Protein 9D6Z (pdb70)

InterPro domains:
  IPR011032 GroES-like superfamily [SSF50129] (1-162)
  IPR011032 GroES-like superfamily [SSF50129] (284-329)
  IPR013149 Alcohol dehydrogenase-like, C-terminal [PF00107] (153-284)
  IPR014190 Leukotriene B4 12-hydroxydehydrogenase/15-oxo-prostaglandin 13-reductase [TIGR02825] (2-328)
  IPR014190 Leukotriene B4 12-hydroxydehydrogenase/15-oxo-prostaglandin 13-reductase [cd08294] (2-329)
  IPR020843 Enoylreductase domain [SM00829] (17-327)
  IPR036291 NAD(P)-binding domain superfamily [SSF51735] (119-275)
  IPR041694 Oxidoreductase, N-terminal domain [PF16884] (5-105)
  IPR045010 Medium-chain dehydrogenase/reductase [PTHR43205] (2-327)

B-factor: mean 23.94, std 10.06, range [10.78, 85.12]

Organism: Homo sapiens (NCBI:txid9606)

Solvent-accessible surface area: 27595 Å² total; per-residue (Å²): 61,108,5,101,20,27,6,0,96,124,61,19,124,10,88,6,70,115,71,15,10,69,72,96,83,57,130,34,87,118,11,138,139,25,22,0,14,1,64,1,38,31,1,5,0,17,45,109,0,8,21,6,0,112,154,32,146,90,39,39,48,0,43,6,25,1,0,0,76,1,53,84,35,104,30,156,72,12,76,152,45,22,36,1,15,5,82,46,3,0,9,15,47,13,50,20,67,18,175,130,30,50,104,42,13,135,85,30,30,147,107,19,54,44,2,2,3,3,1,6,4,3,24,19,0,0,19,0,21,4,0,0,35,98,11,2,13,8,174,35,64,20,12,0,0,0,0,34,0,6,33,18,29,0,4,0,0,0,5,0,0,70,64,84,50,3,72,0,0,0,3,4,19,39,104,114,24,42,63,12,0,123,139,15,37,8,71,44,23,15,12,109,126,98,42,178,32,37,111,106,29,0,104,171,9,1,90,102,8,0,24,0,0,0,8,10,20,7,17,96,24,8,27,39,0,12,44,16,7,61,109,92,2,54,5,0,22,22,7,2,65,71,4,21,13,79,118,39,125,25,43,51,19,32,57,33,62,58,8,10,85,52,4,0,57,19,14,0,2,49,9,117,62,24,124,37,131,44,33,64,121,0,11,92,27,0,4,124,32,15,94,90,49,100,2,64,67,77,41,92,69,37,104,10,10,112,53,1,8,60,0,0,33,13,30,24,114,38,108,21,27,12,19,2,0,0,78,66,78,106,7,94,19,28,5,0,82,100,69,13,124,12,98,3,71,98,75,15,11,68,67,89,76,56,129,29,80,115,14,136,136,25,34,0,12,1,64,3,42,27,1,5,0,17,44,92,0,6,8,10,0,114,150,34,150,95,41,42,52,0,42,6,35,1,0,0,79,1,51,82,35,105,30,154,59,11,74,150,42,26,42,0,12,6,74,45,4,0,9,16,42,11,49,14,67,16,174,116,29,63,113,29,12,141,87,38,33,145,107,10,53,51,2,3,2,2,2,4,3,4,41,19,0,4,18,0,23,4,0,0,31,101,10,2,16,7,173,36,66,20,15,0,0,0,1,37,0,5,31,10,30,0,2,0,0,0,7,0,0,74,57,79,50,3,72,0,0,0,2,3,14,26,102,89,26,24,45,15,0,105,160,20,37,11,69,48,13,14,12,107,121,97,42,184,32,38,114,106,18,0,109,144,5,6,87,124,8,0,25,0,0,0,8,11,20,8,13,77,25,8,27,39,0,9,42,18,6,66,90,89,1,51,6,0,26,25,7,3,56,45,25,28,14,89,95,52,120,85,12,48,15,42,33,20,23,60,5,18,127,40,3,0,56,16,14,0,2,31,6,142,65,24,124,39,122,35,52,67,123,0,13,83,20,0,3,95,19,16,99,90,47,101,2,91,72,94,38,88,66,35,115,12,11,113,53,2,6,54,0,0,19,16,31,24,105,24,109,18,32,7,22,3,0,0,78,69

Structure (mmCIF, N/CA/C/O backbone):
data_9D6Z
#
_entry.id   9D6Z
#
_cell.length_a   91.473
_cell.length_b   98.209
_cell.length_c   174.444
_cell.angle_alpha   90.00
_cell.angle_beta   90.00
_cell.angle_gamma   90.00
#
_symmetry.space_group_name_H-M   'C 2 2 21'
#
loop_
_entity.id
_entity.type
_entity.pdbx_description
1 polymer 'Prostaglandin reductase 1'
2 non-polymer 'CHLORIDE ION'
3 non-polymer 'DIMETHYL SULFOXIDE'
4 non-polymer METHOTREXATE
5 non-polymer DI(HYDROXYETHYL)ETHER
6 water water
#
loop_
_atom_site.group_PDB
_atom_site.id
_atom_site.type_symbol
_atom_site.label_atom_id
_atom_site.label_alt_id
_atom_site.label_comp_id
_atom_site.label_asym_id
_atom_site.label_entity_id
_atom_site.label_seq_id
_atom_site.pdbx_PDB_ins_code
_atom_site.Cartn_x
_atom_site.Cartn_y
_atom_site.Cartn_z
_atom_site.occupancy
_atom_site.B_iso_or_equiv
_atom_site.auth_seq_id
_atom_site.auth_comp_id
_atom_site.auth_asym_id
_atom_site.auth_atom_id
_atom_site.pdbx_PDB_model_num
ATOM 1 N N . SER A 1 21 ? 2.070 -9.252 -17.456 1.00 46.21 2 SER A N 1
ATOM 2 C CA . SER A 1 21 ? 2.352 -7.822 -17.611 1.00 43.32 2 SER A CA 1
ATOM 3 C C . SER A 1 21 ? 3.020 -7.499 -18.954 1.00 40.90 2 SER A C 1
ATOM 4 O O . SER A 1 21 ? 4.148 -7.909 -19.204 1.00 39.50 2 SER A O 1
ATOM 7 N N . MET A 1 22 ? 2.346 -6.724 -19.796 1.00 40.89 3 MET A N 1
ATOM 8 C CA . MET A 1 22 ? 2.943 -6.329 -21.066 1.00 41.80 3 MET A CA 1
ATOM 9 C C . MET A 1 22 ? 4.193 -5.480 -20.842 1.00 40.37 3 MET A C 1
ATOM 10 O O . MET A 1 22 ? 4.395 -4.865 -19.785 1.00 34.94 3 MET A O 1
ATOM 15 N N . THR A 1 23 ? 5.047 -5.459 -21.861 1.00 29.76 4 THR A N 1
ATOM 16 C CA . THR A 1 23 ? 6.185 -4.560 -21.870 1.00 18.96 4 THR A CA 1
ATOM 17 C C . THR A 1 23 ? 6.471 -4.179 -23.313 1.00 19.59 4 THR A C 1
ATOM 18 O O . THR A 1 23 ? 6.093 -4.882 -24.249 1.00 20.90 4 THR A O 1
ATOM 22 N N . LYS A 1 24 ? 7.123 -3.032 -23.473 1.00 16.86 5 LYS A N 1
ATOM 23 C CA . LYS A 1 24 ? 7.631 -2.569 -24.748 1.00 14.51 5 LYS A CA 1
ATOM 24 C C . LYS A 1 24 ? 9.134 -2.460 -24.607 1.00 16.57 5 LYS A C 1
ATOM 25 O O . LYS A 1 24 ? 9.640 -2.049 -23.550 1.00 16.87 5 LYS A O 1
ATOM 31 N N . THR A 1 25 ? 9.837 -2.803 -25.684 1.00 16.36 6 THR A N 1
ATOM 32 C CA . THR A 1 25 ? 11.285 -2.896 -25.658 1.00 14.44 6 THR A CA 1
ATOM 33 C C . THR A 1 25 ? 11.813 -2.367 -26.977 1.00 14.17 6 THR A C 1
ATOM 34 O O . THR A 1 25 ? 11.292 -2.729 -28.036 1.00 16.59 6 THR A O 1
ATOM 38 N N . TRP A 1 26 ? 12.827 -1.518 -26.913 1.00 14.89 7 TRP A N 1
ATOM 39 C CA . TRP A 1 26 ? 13.550 -1.107 -28.101 1.00 13.52 7 TRP A CA 1
ATOM 40 C C . TRP A 1 26 ? 14.728 -2.046 -28.330 1.00 12.80 7 TRP A C 1
ATOM 41 O O . TRP A 1 26 ? 15.597 -2.196 -27.464 1.00 15.07 7 TRP A O 1
ATOM 52 N N . THR A 1 27 ? 14.783 -2.621 -29.519 1.00 16.96 8 THR A N 1
ATOM 53 C CA . THR A 1 27 ? 15.852 -3.518 -29.899 1.00 14.78 8 THR A CA 1
ATOM 54 C C . THR A 1 27 ? 16.688 -2.909 -31.016 1.00 17.45 8 THR A C 1
ATOM 55 O O . THR A 1 27 ? 16.243 -2.033 -31.760 1.00 16.38 8 THR A O 1
ATOM 59 N N . LEU A 1 28 ? 17.931 -3.374 -31.102 1.00 16.71 9 LEU A N 1
ATOM 60 C CA . LEU A 1 28 ? 18.822 -3.027 -32.206 1.00 17.91 9 LEU A CA 1
ATOM 61 C C . LEU A 1 28 ? 18.454 -3.866 -33.424 1.00 19.83 9 LEU A C 1
ATOM 62 O O . LEU A 1 28 ? 18.776 -5.051 -33.486 1.00 19.91 9 LEU A O 1
ATOM 67 N N . LYS A 1 29 ? 17.814 -3.259 -34.419 1.00 14.68 10 LYS A N 1
ATOM 68 C CA . LYS A 1 29 ? 17.481 -4.013 -35.622 1.00 19.96 10 LYS A CA 1
ATOM 69 C C . LYS A 1 29 ? 18.693 -4.212 -36.530 1.00 18.71 10 LYS A C 1
ATOM 70 O O . LYS A 1 29 ? 18.818 -5.257 -37.183 1.00 19.61 10 LYS A O 1
ATOM 76 N N . LYS A 1 30 ? 19.581 -3.220 -36.598 1.00 18.12 11 LYS A N 1
ATOM 77 C CA . LYS A 1 30 ? 20.725 -3.262 -37.491 1.00 19.70 11 LYS A CA 1
ATOM 78 C C . LYS A 1 30 ? 21.861 -2.488 -36.844 1.00 20.74 11 LYS A C 1
ATOM 79 O O . LYS A 1 30 ? 21.652 -1.398 -36.303 1.00 17.16 11 LYS A O 1
ATOM 85 N N . HIS A 1 31 ? 23.056 -3.062 -36.892 1.00 17.99 12 HIS A N 1
ATOM 86 C CA . HIS A 1 31 ? 24.197 -2.393 -36.293 1.00 18.91 12 HIS A CA 1
ATOM 87 C C . HIS A 1 31 ? 24.375 -1.036 -36.945 1.00 17.46 12 HIS A C 1
ATOM 88 O O . HIS A 1 31 ? 24.224 -0.889 -38.158 1.00 18.84 12 HIS A O 1
ATOM 95 N N . PHE A 1 32 ? 24.696 -0.043 -36.119 1.00 17.81 13 PHE A N 1
ATOM 96 C CA . PHE A 1 32 ? 24.857 1.316 -36.603 1.00 15.65 13 PHE A CA 1
ATOM 97 C C . PHE A 1 32 ? 26.007 1.425 -37.607 1.00 14.71 13 PHE A C 1
ATOM 98 O O . PHE A 1 32 ? 27.064 0.795 -37.466 1.00 16.51 13 PHE A O 1
ATOM 106 N N . VAL A 1 33 ? 25.780 2.248 -38.627 1.00 14.44 14 VAL A N 1
ATOM 107 C CA . VAL A 1 33 ? 26.770 2.621 -39.621 1.00 16.58 14 VAL A CA 1
ATOM 108 C C . VAL A 1 33 ? 26.748 4.142 -39.666 1.00 17.54 14 VAL A C 1
ATOM 109 O O . VAL A 1 33 ? 25.774 4.738 -40.134 1.00 15.43 14 VAL A O 1
ATOM 113 N N . GLY A 1 34 ? 27.778 4.774 -39.109 1.00 17.20 15 GLY A N 1
ATOM 114 C CA . GLY A 1 34 ? 27.685 6.205 -38.872 1.00 16.54 15 GLY A CA 1
ATOM 115 C C . GLY A 1 34 ? 26.735 6.491 -37.725 1.00 16.11 15 GLY A C 1
ATOM 116 O O . GLY A 1 34 ? 26.552 5.676 -36.811 1.00 14.95 15 GLY A O 1
ATOM 117 N N . TYR A 1 35 ? 26.115 7.665 -37.769 1.00 13.87 16 TYR A N 1
ATOM 118 C CA . TYR A 1 35 ? 25.099 7.993 -36.789 1.00 14.72 16 TYR A CA 1
ATOM 119 C C . TYR A 1 35 ? 23.942 7.003 -36.883 1.00 14.51 16 TYR A C 1
ATOM 120 O O . TYR A 1 35 ? 23.561 6.580 -37.995 1.00 14.74 16 TYR A O 1
ATOM 129 N N . PRO A 1 36 ? 23.354 6.608 -35.752 1.00 13.60 17 PRO A N 1
ATOM 130 C CA . PRO A 1 36 ? 22.114 5.831 -35.821 1.00 13.75 17 PRO A CA 1
ATOM 131 C C . PRO A 1 36 ? 21.049 6.586 -36.602 1.00 13.58 17 PRO A C 1
ATOM 132 O O . PRO A 1 36 ? 21.032 7.823 -36.637 1.00 12.78 17 PRO A O 1
ATOM 136 N N . THR A 1 37 ? 20.135 5.815 -37.192 1.00 12.90 18 THR A N 1
ATOM 137 C CA . THR A 1 37 ? 18.941 6.313 -37.865 1.00 12.39 18 THR A CA 1
ATOM 138 C C . THR A 1 37 ? 17.733 5.509 -37.379 1.00 11.81 18 THR A C 1
ATOM 139 O O . THR A 1 37 ? 17.867 4.449 -36.754 1.00 13.34 18 THR A O 1
ATOM 143 N N . ASN A 1 38 ? 16.542 6.017 -37.697 1.00 13.77 19 ASN A N 1
ATOM 144 C CA . ASN A 1 38 ? 15.307 5.397 -37.206 1.00 17.64 19 ASN A CA 1
ATOM 145 C C . ASN A 1 38 ? 15.244 3.907 -37.554 1.00 20.46 19 ASN A C 1
ATOM 146 O O . ASN A 1 38 ? 14.816 3.081 -36.735 1.00 18.78 19 ASN A O 1
ATOM 151 N N . SER A 1 39 ? 15.654 3.551 -38.769 1.00 16.40 20 SER A N 1
ATOM 152 C CA . SER A 1 39 ? 15.518 2.183 -39.247 1.00 14.97 20 SER A CA 1
ATOM 153 C C . SER A 1 39 ? 16.404 1.216 -38.474 1.00 15.88 20 SER A C 1
ATOM 154 O O . SER A 1 39 ? 16.177 0.005 -38.547 1.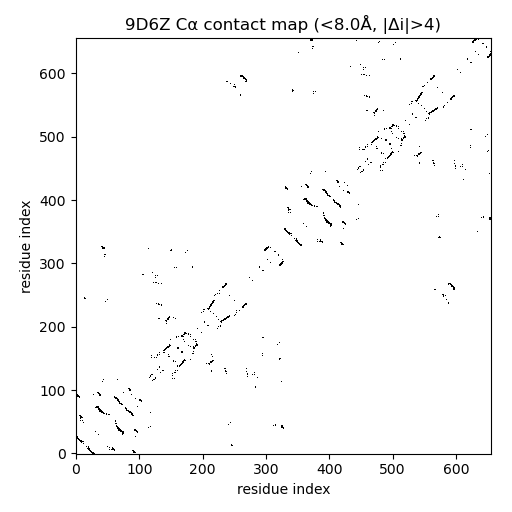00 20.32 20 SER A O 1
ATOM 157 N N . ASP A 1 40 ? 17.411 1.716 -37.753 1.00 16.28 21 ASP A N 1
ATOM 158 C CA . ASP A 1 40 ? 18.284 0.820 -37.006 1.00 15.07 21 ASP A CA 1
ATOM 159 C C . ASP A 1 40 ? 17.613 0.258 -35.757 1.00 18.02 21 ASP A C 1
ATOM 160 O O . ASP A 1 40 ? 18.175 -0.652 -35.143 1.00 17.19 21 ASP A O 1
ATOM 165 N N . PHE A 1 41 ? 16.440 0.777 -35.369 1.00 14.41 22 PHE A N 1
ATOM 166 C CA . PHE A 1 41 ? 15.769 0.406 -34.130 1.00 16.14 22 PHE A CA 1
ATOM 167 C C . PHE A 1 41 ? 14.442 -0.263 -34.444 1.00 18.81 22 PHE A C 1
ATOM 168 O O . PHE A 1 41 ? 13.791 0.078 -35.429 1.00 17.40 22 PHE A O 1
ATOM 176 N N . GLU A 1 42 ? 14.016 -1.175 -33.568 1.00 15.80 23 GLU A N 1
ATOM 177 C CA . GLU A 1 42 ? 12.723 -1.844 -33.722 1.00 18.40 23 GLU A CA 1
ATOM 178 C C . GLU A 1 42 ? 12.046 -2.028 -32.369 1.00 17.32 23 GLU A C 1
ATOM 179 O O . GLU A 1 42 ? 12.630 -2.607 -31.447 1.00 15.79 23 GLU A O 1
ATOM 185 N N . LEU A 1 43 ? 10.800 -1.566 -32.274 1.00 18.14 24 LEU A N 1
ATOM 186 C CA . LEU A 1 43 ? 10.009 -1.648 -31.053 1.00 21.00 24 LEU A CA 1
ATOM 187 C C . LEU A 1 43 ? 9.254 -2.969 -31.048 1.00 18.26 24 LEU A C 1
ATOM 188 O O . LEU A 1 43 ? 8.610 -3.331 -32.044 1.00 20.32 24 LEU A O 1
ATOM 193 N N . LYS A 1 44 ? 9.344 -3.691 -29.941 1.00 20.20 25 LYS A N 1
ATOM 194 C CA . LYS A 1 44 ? 8.671 -4.977 -29.803 1.00 19.73 25 LYS A CA 1
ATOM 195 C C . LYS A 1 44 ? 7.852 -4.976 -28.526 1.00 21.31 25 LYS A C 1
ATOM 196 O O . LYS A 1 44 ? 8.259 -4.394 -27.518 1.00 19.00 25 LYS A O 1
ATOM 202 N N . THR A 1 45 ? 6.681 -5.596 -28.586 1.00 20.88 26 THR A N 1
ATOM 203 C CA . THR A 1 45 ? 5.820 -5.754 -27.419 1.00 24.29 26 THR A CA 1
ATOM 204 C C . THR A 1 45 ? 5.843 -7.222 -27.022 1.00 28.45 26 THR A C 1
ATOM 205 O O . THR A 1 45 ? 5.833 -8.103 -27.882 1.00 27.60 26 THR A O 1
ATOM 209 N N . SER A 1 46 ? 5.867 -7.489 -25.724 1.00 22.41 27 SER A N 1
ATOM 210 C CA . SER A 1 46 ? 5.806 -8.865 -25.260 1.00 28.29 27 SER A CA 1
ATOM 211 C C . SER A 1 46 ? 5.132 -8.887 -23.897 1.00 25.33 27 SER A C 1
ATOM 212 O O . SER A 1 46 ? 4.966 -7.853 -23.248 1.00 26.05 27 SER A O 1
ATOM 215 N N . GLU A 1 47 ? 4.718 -10.076 -23.472 1.00 25.77 28 GLU A N 1
ATOM 216 C CA . GLU A 1 47 ? 4.142 -10.251 -22.147 1.00 26.49 28 GLU A CA 1
ATOM 217 C C . GLU A 1 47 ? 5.173 -10.914 -21.236 1.00 32.88 28 GLU A C 1
ATOM 218 O O . GLU A 1 47 ? 5.736 -11.957 -21.579 1.00 39.67 28 GLU A O 1
ATOM 224 N N . LEU A 1 48 ? 5.436 -10.290 -20.092 1.00 27.38 29 LEU A N 1
ATOM 225 C CA . LEU A 1 48 ? 6.362 -10.830 -19.109 1.00 25.84 29 LEU A CA 1
ATOM 226 C C . LEU A 1 48 ? 5.699 -11.955 -18.321 1.00 29.78 29 LEU A C 1
ATOM 227 O O . LEU A 1 48 ? 4.480 -11.954 -18.125 1.00 30.03 29 LEU A O 1
ATOM 232 N N . PRO A 1 49 ? 6.480 -12.919 -17.849 1.00 29.94 30 PRO A N 1
ATOM 233 C CA . PRO A 1 49 ? 5.913 -14.013 -17.065 1.00 36.25 30 PRO A CA 1
ATOM 234 C C . PRO A 1 49 ? 5.575 -13.564 -15.656 1.00 30.96 30 PRO A C 1
ATOM 235 O O . PRO A 1 49 ? 6.050 -12.516 -15.189 1.00 28.43 30 PRO A O 1
ATOM 239 N N . PRO A 1 50 ? 4.752 -14.325 -14.947 1.00 28.17 31 PRO A N 1
ATOM 240 C CA . PRO A 1 50 ? 4.515 -14.022 -13.534 1.00 28.96 31 PRO A CA 1
ATOM 241 C C . PRO A 1 50 ? 5.824 -14.040 -12.764 1.00 29.99 31 PRO A C 1
ATOM 242 O O . PRO A 1 50 ? 6.801 -14.675 -13.172 1.00 31.65 31 PRO A O 1
ATOM 246 N N . LEU A 1 51 ? 5.843 -13.292 -11.666 1.00 25.62 32 LEU A N 1
ATOM 247 C CA . LEU A 1 51 ? 6.993 -13.280 -10.775 1.00 24.29 32 LEU A CA 1
ATOM 248 C C . LEU A 1 51 ? 7.176 -14.620 -10.075 1.00 26.81 32 LEU A C 1
ATOM 249 O O . LEU A 1 51 ? 6.209 -15.277 -9.687 1.00 29.44 32 LEU A O 1
ATOM 254 N N . LYS A 1 52 ? 8.430 -15.005 -9.893 1.00 28.46 33 LYS A N 1
ATOM 255 C CA . LYS A 1 52 ? 8.793 -16.070 -8.977 1.00 28.62 33 LYS A CA 1
ATOM 256 C C . LYS A 1 52 ? 9.165 -15.478 -7.623 1.00 31.56 33 LYS A C 1
ATOM 257 O O . LYS A 1 52 ? 9.427 -14.280 -7.486 1.00 26.72 33 LYS A O 1
ATOM 263 N N . ASN A 1 53 ? 9.201 -16.337 -6.613 1.00 28.49 34 ASN A N 1
ATOM 264 C CA . ASN A 1 53 ? 9.521 -15.862 -5.274 1.00 25.55 34 ASN A CA 1
ATOM 265 C C . ASN A 1 53 ? 10.867 -15.151 -5.293 1.00 25.23 34 ASN A C 1
ATOM 266 O O . ASN A 1 53 ? 11.825 -15.616 -5.918 1.00 30.36 34 ASN A O 1
ATOM 271 N N . GLY A 1 54 ? 10.923 -13.993 -4.640 1.00 26.41 35 GLY A N 1
ATOM 272 C CA . GLY A 1 54 ? 12.123 -13.181 -4.594 1.00 30.69 35 GLY A CA 1
ATOM 273 C C . GLY A 1 54 ? 12.253 -12.154 -5.693 1.00 24.91 35 GLY A C 1
ATOM 274 O O . GLY A 1 54 ? 13.206 -11.354 -5.668 1.00 23.23 35 GLY A O 1
ATOM 275 N N . GLU A 1 55 ? 11.339 -12.133 -6.656 1.00 19.69 36 GLU A N 1
ATOM 276 C CA . GLU A 1 55 ? 11.441 -11.232 -7.794 1.00 18.64 36 GLU A CA 1
ATOM 277 C C . GLU A 1 55 ? 10.502 -10.044 -7.625 1.00 19.08 36 GLU A C 1
ATOM 278 O O . GLU A 1 55 ? 9.558 -10.074 -6.829 1.00 21.55 36 GLU A O 1
ATOM 284 N N . VAL A 1 56 ? 10.787 -8.981 -8.372 1.00 20.30 37 VAL A N 1
ATOM 285 C CA . VAL A 1 56 ? 9.944 -7.794 -8.410 1.00 19.64 37 VAL A CA 1
ATOM 286 C C . VAL A 1 56 ? 9.664 -7.448 -9.866 1.00 20.70 37 VAL A C 1
ATOM 287 O O . VAL A 1 56 ? 10.439 -7.778 -10.771 1.00 18.00 37 VAL A O 1
ATOM 291 N N . LEU A 1 57 ? 8.533 -6.791 -10.090 1.00 17.10 38 LEU A N 1
ATOM 292 C CA . LEU A 1 57 ? 8.209 -6.188 -11.382 1.00 16.09 38 LEU A CA 1
ATOM 293 C C . LEU A 1 57 ? 8.481 -4.694 -11.287 1.00 15.27 38 LEU A C 1
ATOM 294 O O . LEU A 1 57 ? 7.960 -4.025 -10.392 1.00 17.69 38 LEU A O 1
ATOM 299 N N . LEU A 1 58 ? 9.327 -4.193 -12.181 1.00 14.22 39 LEU A N 1
ATOM 300 C CA . LEU A 1 58 ? 9.802 -2.819 -12.201 1.00 15.40 39 LEU A CA 1
ATOM 301 C C . LEU A 1 58 ? 9.140 -2.062 -13.346 1.00 19.65 39 LEU A C 1
ATOM 302 O O . LEU A 1 58 ? 9.174 -2.518 -14.492 1.00 17.71 39 LEU A O 1
ATOM 307 N N . GLU A 1 59 ? 8.544 -0.910 -13.037 1.00 16.58 40 GLU A N 1
ATOM 308 C CA . GLU A 1 59 ? 8.011 -0.006 -14.044 1.00 16.36 40 GLU A CA 1
ATOM 309 C C . GLU A 1 59 ? 8.966 1.171 -14.231 1.00 15.04 40 GLU A C 1
ATOM 310 O O . GLU A 1 59 ? 9.231 1.920 -13.286 1.00 14.42 40 GLU A O 1
ATOM 316 N N . ALA A 1 60 ? 9.451 1.352 -15.456 1.00 13.31 41 ALA A N 1
ATOM 317 C CA . ALA A 1 60 ? 10.345 2.461 -15.741 1.00 14.56 41 ALA A CA 1
ATOM 318 C C . ALA A 1 60 ? 9.613 3.780 -15.550 1.00 13.85 41 ALA A C 1
ATOM 319 O O . ALA A 1 60 ? 8.487 3.954 -16.019 1.00 16.59 41 ALA A O 1
ATOM 321 N N . LEU A 1 61 ? 10.268 4.711 -14.860 1.00 13.35 42 LEU A N 1
ATOM 322 C CA . LEU A 1 61 ? 9.797 6.081 -14.716 1.00 13.99 42 LEU A CA 1
ATOM 323 C C . LEU A 1 61 ? 10.579 7.018 -15.623 1.00 14.05 42 LEU A C 1
ATOM 324 O O . LEU A 1 61 ? 9.987 7.817 -16.347 1.00 16.25 42 LEU A O 1
ATOM 329 N N . PHE A 1 62 ? 11.908 6.918 -15.589 1.00 14.84 43 PHE A N 1
ATOM 330 C CA . PHE A 1 62 ? 12.804 7.726 -16.406 1.00 12.67 43 PHE A CA 1
ATOM 331 C C . PHE A 1 62 ? 13.892 6.819 -16.974 1.00 15.28 43 PHE A C 1
ATOM 332 O O . PHE A 1 62 ? 14.450 5.996 -16.251 1.00 14.65 43 PHE A O 1
ATOM 340 N N . LEU A 1 63 ? 14.195 6.975 -18.257 1.00 14.52 44 LEU A N 1
ATOM 341 C CA . LEU A 1 63 ? 15.220 6.193 -18.940 1.00 11.98 44 LEU A CA 1
ATOM 342 C C . LEU A 1 63 ? 16.250 7.151 -19.521 1.00 16.69 44 LEU A C 1
ATOM 343 O O . LEU A 1 63 ? 15.887 8.169 -20.106 1.00 17.29 44 LEU A O 1
ATOM 348 N N . THR A 1 64 ? 17.527 6.849 -19.354 1.00 15.20 45 THR A N 1
ATOM 349 C CA . THR A 1 64 ? 18.555 7.735 -19.882 1.00 13.44 45 THR A CA 1
ATOM 350 C C . THR A 1 64 ? 19.018 7.260 -21.258 1.00 13.99 45 THR A C 1
ATOM 351 O O . THR A 1 64 ? 18.870 6.097 -21.628 1.00 14.28 45 THR A O 1
ATOM 355 N N . VAL A 1 65 ? 19.552 8.194 -22.039 1.00 13.06 46 VAL A N 1
ATOM 356 C CA . VAL A 1 65 ? 20.310 7.865 -23.241 1.00 13.38 46 VAL A CA 1
ATOM 357 C C . VAL A 1 65 ? 21.645 8.582 -23.140 1.00 13.91 46 VAL A C 1
ATOM 358 O O . VAL A 1 65 ? 21.701 9.733 -22.694 1.00 18.08 46 VAL A O 1
ATOM 362 N N . ASP A 1 66 ? 22.719 7.894 -23.505 1.00 16.11 47 ASP A N 1
ATOM 363 C CA . ASP A 1 66 ? 24.059 8.388 -23.217 1.00 14.54 47 ASP A CA 1
ATOM 364 C C . ASP A 1 66 ? 25.014 8.000 -24.332 1.00 15.30 47 ASP A C 1
ATOM 365 O O . ASP A 1 66 ? 24.802 6.983 -25.010 1.00 14.37 47 ASP A O 1
ATOM 370 N N . PRO A 1 67 ? 26.090 8.766 -24.530 1.00 16.18 48 PRO A N 1
ATOM 371 C CA . PRO A 1 67 ? 26.966 8.498 -25.690 1.00 18.42 48 PRO A CA 1
ATOM 372 C C . PRO A 1 67 ? 27.579 7.107 -25.703 1.00 19.59 48 PRO A C 1
ATOM 373 O O . PRO A 1 67 ? 27.778 6.544 -26.789 1.00 18.44 48 PRO A O 1
ATOM 377 N N . TYR A 1 68 ? 27.891 6.535 -24.536 1.00 17.07 49 TYR A N 1
ATOM 378 C CA . TYR A 1 68 ? 28.557 5.236 -24.514 1.00 19.91 49 TYR A CA 1
ATOM 379 C C . TYR A 1 68 ? 27.732 4.168 -25.214 1.00 18.24 49 TYR A C 1
ATOM 380 O O . TYR A 1 68 ? 28.305 3.194 -25.728 1.00 17.82 49 TYR A O 1
ATOM 389 N N . MET A 1 69 ? 26.409 4.358 -25.290 1.00 18.12 50 MET A N 1
ATOM 390 C CA . MET A 1 69 ? 25.544 3.367 -25.924 1.00 18.26 50 MET A CA 1
ATOM 391 C C . MET A 1 69 ? 25.845 3.223 -27.415 1.00 15.79 50 MET A C 1
ATOM 392 O O . MET A 1 69 ? 25.633 2.152 -27.982 1.00 16.65 50 MET A O 1
ATOM 397 N N . ARG A 1 70 ? 26.373 4.269 -28.053 1.00 15.15 51 ARG A N 1
ATOM 398 C CA . ARG A 1 70 ? 26.785 4.148 -29.449 1.00 14.74 51 ARG A CA 1
ATOM 399 C C . ARG A 1 70 ? 27.923 3.146 -29.601 1.00 13.82 51 ARG A C 1
ATOM 400 O O . ARG A 1 70 ? 27.980 2.424 -30.604 1.00 16.86 51 ARG A O 1
ATOM 408 N N . VAL A 1 71 ? 28.788 3.044 -28.601 1.00 14.74 52 VAL A N 1
ATOM 409 C CA . VAL A 1 71 ? 29.898 2.095 -28.638 1.00 16.06 52 VAL A CA 1
ATOM 410 C C . VAL A 1 71 ? 29.456 0.719 -28.157 1.00 16.80 52 VAL A C 1
ATOM 411 O O . VAL A 1 71 ? 29.818 -0.305 -28.748 1.00 19.03 52 VAL A O 1
ATOM 415 N N . ALA A 1 72 ? 28.749 0.681 -27.021 1.00 19.97 53 ALA A N 1
ATOM 416 C CA . ALA A 1 72 ? 28.362 -0.593 -26.418 1.00 24.40 53 ALA A CA 1
ATOM 417 C C . ALA A 1 72 ? 27.442 -1.393 -27.339 1.00 19.91 53 ALA A C 1
ATOM 418 O O . ALA A 1 72 ? 27.440 -2.628 -27.299 1.00 21.23 53 ALA A O 1
ATOM 420 N N . ALA A 1 73 ? 26.677 -0.704 -28.181 1.00 17.87 54 ALA A N 1
ATOM 421 C CA . ALA A 1 73 ? 25.781 -1.382 -29.103 1.00 20.74 54 ALA A CA 1
ATOM 422 C C . ALA A 1 73 ? 26.532 -2.320 -30.037 1.00 24.60 54 ALA A C 1
ATOM 423 O O . ALA A 1 73 ? 25.964 -3.311 -30.508 1.00 22.33 54 ALA A O 1
ATOM 425 N N . LYS A 1 74 ? 27.814 -2.047 -30.302 1.00 21.80 55 LYS A N 1
ATOM 426 C CA . LYS A 1 74 ? 28.554 -2.867 -31.248 1.00 21.21 55 LYS A CA 1
ATOM 427 C C . LYS A 1 74 ? 28.731 -4.293 -30.758 1.00 22.94 55 LYS A C 1
ATOM 428 O O . LYS A 1 74 ? 28.964 -5.188 -31.579 1.00 27.68 55 LYS A O 1
ATOM 434 N N . ARG A 1 75 ? 28.614 -4.530 -29.450 1.00 25.16 56 ARG A N 1
ATOM 435 C CA . ARG A 1 75 ? 28.749 -5.861 -28.865 1.00 29.95 56 ARG A CA 1
ATOM 436 C C . ARG A 1 75 ? 27.427 -6.624 -28.828 1.00 26.13 56 ARG A C 1
ATOM 437 O O . ARG A 1 75 ? 27.429 -7.813 -28.502 1.00 27.81 56 ARG A O 1
ATOM 445 N N . LEU A 1 76 ? 26.312 -5.975 -29.144 1.00 23.71 57 LEU A N 1
ATOM 446 C CA . LEU A 1 76 ? 25.020 -6.648 -29.176 1.00 22.24 57 LEU A CA 1
ATOM 447 C C . LEU A 1 76 ? 24.901 -7.518 -30.426 1.00 23.31 57 LEU A C 1
ATOM 448 O O . LEU A 1 76 ? 25.545 -7.276 -31.453 1.00 23.19 57 LEU A O 1
ATOM 453 N N . LYS A 1 77 ? 24.050 -8.537 -30.329 1.00 24.64 58 LYS A N 1
ATOM 454 C CA . LYS A 1 77 ? 23.498 -9.173 -31.519 1.00 23.48 58 LYS A CA 1
ATOM 455 C C . LYS A 1 77 ? 22.269 -8.405 -32.000 1.00 24.24 58 LYS A C 1
ATOM 456 O O . LYS A 1 77 ? 21.486 -7.883 -31.206 1.00 22.19 58 LYS A O 1
ATOM 462 N N . GLU A 1 78 ? 22.085 -8.356 -33.312 1.00 24.75 59 GLU A N 1
ATOM 463 C CA . GLU A 1 78 ? 20.864 -7.762 -33.848 1.00 23.88 59 GLU A CA 1
ATOM 464 C C . GLU A 1 78 ? 19.639 -8.498 -33.296 1.00 23.89 59 GLU A C 1
ATOM 465 O O . GLU A 1 78 ? 19.612 -9.728 -33.216 1.00 27.06 59 GLU A O 1
ATOM 471 N N . GLY A 1 79 ? 18.636 -7.729 -32.865 1.00 22.30 60 GLY A N 1
ATOM 472 C CA . GLY A 1 79 ? 17.500 -8.243 -32.122 1.00 23.67 60 GLY A CA 1
ATOM 473 C C . GLY A 1 79 ? 17.591 -8.048 -30.619 1.00 23.63 60 GLY A C 1
ATOM 474 O O . GLY A 1 79 ? 16.567 -8.164 -29.923 1.00 22.48 60 GLY A O 1
ATOM 475 N N . ASP A 1 80 ? 18.785 -7.769 -30.097 1.00 20.22 61 ASP A N 1
ATOM 476 C CA . ASP A 1 80 ? 18.977 -7.599 -28.663 1.00 18.25 61 ASP A CA 1
ATOM 477 C C . ASP A 1 80 ? 18.446 -6.246 -28.207 1.00 15.91 61 ASP A C 1
ATOM 478 O O . ASP A 1 80 ? 18.406 -5.279 -28.959 1.00 17.48 61 ASP A O 1
ATOM 483 N N . THR A 1 81 ? 18.085 -6.180 -26.941 1.00 15.98 62 THR A N 1
ATOM 484 C CA . THR A 1 81 ? 17.633 -4.943 -2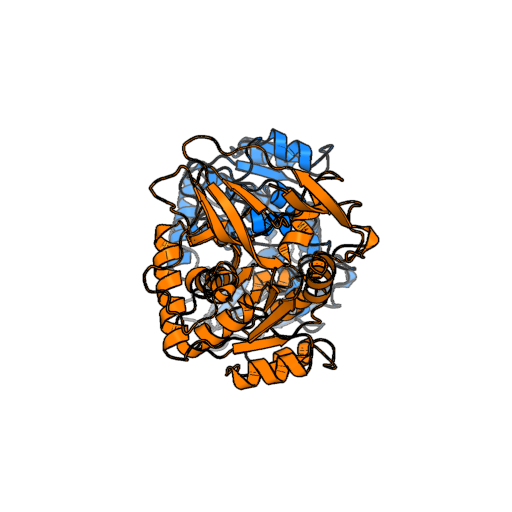6.323 1.00 15.79 62 THR A CA 1
ATOM 485 C C . THR A 1 81 ? 18.771 -3.934 -26.183 1.00 15.24 62 THR A C 1
ATOM 486 O O . THR A 1 81 ? 19.878 -4.278 -25.773 1.00 19.65 62 THR A O 1
ATOM 490 N N . MET A 1 82 ? 18.493 -2.675 -26.512 1.00 14.25 63 MET A N 1
ATOM 491 C CA . MET A 1 82 ? 19.476 -1.620 -26.276 1.00 17.97 63 MET A CA 1
ATOM 492 C C . MET A 1 82 ? 19.764 -1.508 -24.774 1.00 16.39 63 MET A C 1
ATOM 493 O O . MET A 1 82 ? 18.861 -1.595 -23.941 1.00 16.70 63 MET A O 1
ATOM 498 N N . MET A 1 83 ? 21.037 -1.347 -24.423 1.00 15.93 64 MET A N 1
ATOM 499 C CA . MET A 1 83 ? 21.430 -1.294 -23.014 1.00 14.59 64 MET A CA 1
ATOM 500 C C . MET A 1 83 ? 21.184 0.093 -22.426 1.00 17.37 64 MET A C 1
ATOM 501 O O . MET A 1 83 ? 21.218 1.099 -23.137 1.00 15.54 64 MET A O 1
ATOM 506 N N . GLY A 1 84 ? 20.963 0.149 -21.116 1.00 18.59 65 GLY A N 1
ATOM 507 C CA . GLY A 1 84 ? 20.811 1.433 -20.456 1.00 15.30 65 GLY A CA 1
ATOM 508 C C . GLY A 1 84 ? 20.204 1.337 -19.068 1.00 19.14 65 GLY A C 1
ATOM 509 O O . GLY A 1 84 ? 19.575 0.345 -18.681 1.00 16.28 65 GLY A O 1
ATOM 510 N N . GLN A 1 85 ? 20.370 2.426 -18.319 1.00 15.86 66 GLN A N 1
ATOM 511 C CA . GLN A 1 85 ? 19.885 2.571 -16.955 1.00 14.64 66 GLN A CA 1
ATOM 512 C C . GLN A 1 85 ? 18.571 3.351 -16.909 1.00 13.13 66 GLN A C 1
ATOM 513 O O . GLN A 1 85 ? 18.259 4.157 -17.792 1.00 15.06 66 GLN A O 1
ATOM 519 N N . GLN A 1 86 ? 17.796 3.081 -15.868 1.00 15.00 67 GLN A N 1
ATOM 520 C CA . GLN A 1 86 ? 16.549 3.781 -15.658 1.00 13.55 67 GLN A CA 1
ATOM 521 C C . GLN A 1 86 ? 16.306 3.920 -14.171 1.00 14.54 67 GLN A C 1
ATOM 522 O O . GLN A 1 86 ? 16.853 3.177 -13.355 1.00 14.58 67 GLN A O 1
ATOM 528 N N . VAL A 1 87 ? 15.485 4.901 -13.834 1.00 14.27 68 VAL A N 1
ATOM 529 C CA . VAL A 1 87 ? 14.844 4.961 -12.527 1.00 12.36 68 VAL A CA 1
ATOM 530 C C . VAL A 1 87 ? 13.531 4.209 -12.670 1.00 12.54 68 VAL A C 1
ATOM 531 O O . VAL A 1 87 ? 12.736 4.525 -13.555 1.00 17.18 68 VAL A O 1
ATOM 535 N N . ALA A 1 88 ? 13.313 3.204 -11.828 1.00 14.44 69 ALA A N 1
ATOM 536 C CA . ALA A 1 88 ? 12.121 2.370 -11.919 1.00 15.07 69 ALA A CA 1
ATOM 537 C C . ALA A 1 88 ? 11.483 2.245 -10.549 1.00 14.84 69 ALA A C 1
ATOM 538 O O . ALA A 1 88 ? 12.136 2.451 -9.520 1.00 16.46 69 ALA A O 1
ATOM 540 N N . LYS A 1 89 ? 10.188 1.925 -10.555 1.00 13.74 70 LYS A N 1
ATOM 541 C CA . LYS A 1 89 ? 9.409 1.672 -9.346 1.00 16.89 70 LYS A CA 1
ATOM 542 C C . LYS A 1 89 ? 8.941 0.219 -9.287 1.00 14.81 70 LYS A C 1
ATOM 543 O O . LYS A 1 89 ? 8.496 -0.348 -10.287 1.00 16.54 70 LYS A O 1
ATOM 549 N N . VAL A 1 90 ? 9.056 -0.389 -8.108 1.00 14.78 71 VAL A N 1
ATOM 550 C CA . VAL A 1 90 ? 8.486 -1.712 -7.887 1.00 14.59 71 VAL A CA 1
ATOM 551 C C . VAL A 1 90 ? 6.965 -1.590 -7.883 1.00 18.76 71 VAL A C 1
ATOM 552 O O . VAL A 1 90 ? 6.387 -0.914 -7.031 1.00 18.08 71 VAL A O 1
ATOM 556 N N . VAL A 1 91 ? 6.303 -2.229 -8.847 1.00 18.06 72 VAL A N 1
ATOM 557 C CA . VAL A 1 91 ? 4.839 -2.220 -8.904 1.00 19.22 72 VAL A CA 1
ATOM 558 C C . VAL A 1 91 ? 4.222 -3.555 -8.519 1.00 20.64 72 VAL A C 1
ATOM 559 O O . VAL A 1 91 ? 3.003 -3.615 -8.307 1.00 20.83 72 VAL A O 1
ATOM 563 N N . GLU A 1 92 ? 5.009 -4.617 -8.419 1.00 18.89 73 GLU A N 1
ATOM 564 C CA . GLU A 1 92 ? 4.557 -5.879 -7.856 1.00 18.40 73 GLU A CA 1
ATOM 565 C C . GLU A 1 92 ? 5.775 -6.549 -7.235 1.00 18.20 73 GLU A C 1
ATOM 566 O O . GLU A 1 92 ? 6.877 -6.441 -7.776 1.00 17.94 73 GLU A O 1
ATOM 572 N N . SER A 1 93 ? 5.594 -7.219 -6.094 1.00 20.09 74 SER A N 1
ATOM 573 C CA . SER A 1 93 ? 6.758 -7.702 -5.362 1.00 22.87 74 SER A CA 1
ATOM 574 C C . SER A 1 93 ? 6.508 -9.025 -4.663 1.00 26.29 74 SER A C 1
ATOM 575 O O . SER A 1 93 ? 5.517 -9.187 -3.946 1.00 22.58 74 SER A O 1
ATOM 578 N N . LYS A 1 94 ? 7.469 -9.930 -4.813 1.00 20.52 75 LYS A N 1
ATOM 579 C CA . LYS A 1 94 ? 7.589 -11.119 -3.983 1.00 23.16 75 LYS A CA 1
ATOM 580 C C . LYS A 1 94 ? 8.942 -11.123 -3.271 1.00 28.68 75 LYS A C 1
ATOM 581 O O . LYS A 1 94 ? 9.485 -12.179 -2.940 1.00 23.17 75 LYS A O 1
ATOM 587 N N . ASN A 1 95 ? 9.496 -9.937 -3.043 1.00 23.43 76 ASN A N 1
ATOM 588 C CA . ASN A 1 95 ? 10.826 -9.762 -2.472 1.00 22.47 76 ASN A CA 1
ATOM 589 C C . ASN A 1 95 ? 10.686 -8.986 -1.175 1.00 20.25 76 ASN A C 1
ATOM 590 O O . ASN A 1 95 ? 10.101 -7.896 -1.173 1.00 21.56 76 ASN A O 1
ATOM 595 N N . VAL A 1 96 ? 11.235 -9.549 -0.089 1.00 25.10 77 VAL A N 1
ATOM 596 C CA . VAL A 1 96 ? 11.059 -8.995 1.253 1.00 27.66 77 VAL A CA 1
ATOM 597 C C . VAL A 1 96 ? 11.698 -7.619 1.353 1.00 22.25 77 VAL A C 1
ATOM 598 O O . VAL A 1 96 ? 11.146 -6.696 1.973 1.00 25.64 77 VAL A O 1
ATOM 602 N N . ALA A 1 97 ? 12.875 -7.467 0.765 1.00 21.98 78 ALA A N 1
ATOM 603 C CA . ALA A 1 97 ? 13.635 -6.233 0.843 1.00 26.51 78 ALA A CA 1
ATOM 604 C C . ALA A 1 97 ? 13.130 -5.148 -0.094 1.00 20.84 78 ALA A C 1
ATOM 605 O O . ALA A 1 97 ? 13.523 -3.987 0.078 1.00 24.34 78 ALA A O 1
ATOM 607 N N . LEU A 1 98 ? 12.290 -5.489 -1.068 1.00 22.49 79 LEU A N 1
ATOM 608 C CA . LEU A 1 98 ? 11.886 -4.568 -2.132 1.00 24.02 79 LEU A CA 1
ATOM 609 C C . LEU A 1 98 ? 10.364 -4.522 -2.239 1.00 19.69 79 LEU A C 1
ATOM 610 O O . LEU A 1 98 ? 9.776 -5.034 -3.201 1.00 23.62 79 LEU A O 1
ATOM 615 N N . PRO A 1 99 ? 9.697 -3.862 -1.303 1.00 21.34 80 PRO A N 1
ATOM 616 C CA . PRO A 1 99 ? 8.234 -3.785 -1.356 1.00 17.80 80 PRO A CA 1
ATOM 617 C C . PRO A 1 99 ? 7.737 -2.870 -2.470 1.00 18.42 80 PRO A C 1
ATOM 618 O O . PRO A 1 99 ? 8.473 -2.055 -3.027 1.00 15.86 80 PRO A O 1
ATOM 622 N N . LYS A 1 100 ? 6.448 -3.017 -2.786 1.00 19.51 81 LYS A N 1
ATOM 623 C CA . LYS A 1 100 ? 5.804 -2.104 -3.721 1.00 17.04 81 LYS A CA 1
ATOM 624 C C . LYS A 1 100 ? 6.052 -0.656 -3.321 1.00 18.77 81 LYS A C 1
ATOM 625 O O . LYS A 1 100 ? 6.003 -0.301 -2.136 1.00 19.64 81 LYS A O 1
ATOM 631 N N . GLY A 1 101 ? 6.299 0.180 -4.329 1.00 20.98 82 GLY A N 1
ATOM 632 C CA . GLY A 1 101 ? 6.614 1.578 -4.133 1.00 21.42 82 GLY A CA 1
ATOM 633 C C . GLY A 1 101 ? 8.092 1.905 -4.084 1.00 16.11 82 GLY A C 1
ATOM 634 O O . GLY A 1 101 ? 8.448 3.095 -4.148 1.00 17.56 82 GLY A O 1
ATOM 635 N N . THR A 1 102 ? 8.959 0.899 -3.988 1.00 18.51 83 THR A N 1
ATOM 636 C CA . THR A 1 102 ? 10.394 1.145 -3.898 1.00 17.30 83 THR A CA 1
ATOM 637 C C . THR A 1 102 ? 10.919 1.704 -5.219 1.00 16.98 83 THR A C 1
ATOM 638 O O . THR A 1 102 ? 10.602 1.189 -6.294 1.00 17.79 83 THR A O 1
ATOM 642 N N . ILE A 1 103 ? 11.709 2.765 -5.132 1.00 17.13 84 ILE A N 1
ATOM 643 C CA . ILE A 1 103 ? 12.347 3.391 -6.287 1.00 16.19 84 ILE A CA 1
ATOM 644 C C . ILE A 1 103 ? 13.772 2.867 -6.365 1.00 15.90 84 ILE A C 1
ATOM 645 O O . ILE A 1 103 ? 14.491 2.899 -5.367 1.00 17.32 84 ILE A O 1
ATOM 650 N N . VAL A 1 104 ? 14.178 2.376 -7.538 1.00 15.69 85 VAL A N 1
ATOM 651 C CA . VAL A 1 104 ? 15.514 1.833 -7.737 1.00 17.23 85 VAL A CA 1
ATOM 652 C C . VAL A 1 104 ? 16.127 2.379 -9.019 1.00 16.30 85 VAL A C 1
ATOM 653 O O . VAL A 1 104 ? 15.439 2.864 -9.926 1.00 16.97 85 VAL A O 1
ATOM 657 N N . LEU A 1 105 ? 17.450 2.274 -9.084 1.00 18.88 86 LEU A N 1
ATOM 658 C CA . LEU A 1 105 ? 18.181 2.379 -10.334 1.00 14.97 86 LEU A CA 1
ATOM 659 C C . LEU A 1 105 ? 18.425 0.966 -10.839 1.00 18.33 86 LEU A C 1
ATOM 660 O O . LEU A 1 105 ? 18.911 0.109 -10.096 1.00 19.76 86 LEU A O 1
ATOM 665 N N . ALA A 1 106 ? 18.059 0.724 -12.091 1.00 16.34 87 ALA A N 1
ATOM 666 C CA . ALA A 1 106 ? 18.185 -0.587 -12.692 1.00 18.13 87 ALA A CA 1
ATOM 667 C C . ALA A 1 106 ? 18.654 -0.411 -14.124 1.00 19.18 87 ALA A C 1
ATOM 668 O O . ALA A 1 106 ? 18.417 0.626 -14.738 1.00 14.38 87 ALA A O 1
ATOM 670 N N . SER A 1 107 ? 19.280 -1.444 -14.678 1.00 18.43 88 SER A N 1
ATOM 671 C CA . SER A 1 107 ? 19.761 -1.398 -16.061 1.00 15.02 88 SER A CA 1
ATOM 672 C C . SER A 1 107 ? 19.244 -2.587 -16.867 1.00 14.89 88 SER A C 1
ATOM 673 O O . SER A 1 107 ? 20.029 -3.382 -17.398 1.00 17.21 88 SER A O 1
ATOM 676 N N . PRO A 1 108 ? 17.923 -2.705 -17.032 1.00 17.20 89 PRO A N 1
ATOM 677 C CA . PRO A 1 108 ? 17.379 -3.734 -17.924 1.00 18.37 89 PRO A CA 1
ATOM 678 C C . PRO A 1 108 ? 17.455 -3.361 -19.397 1.00 18.44 89 PRO A C 1
ATOM 679 O O . PRO A 1 108 ? 17.095 -4.178 -20.250 1.00 20.08 89 PRO A O 1
ATOM 683 N N . GLY A 1 109 ? 17.915 -2.164 -19.711 1.00 15.63 90 GLY A N 1
ATOM 684 C CA . GLY A 1 109 ? 17.921 -1.685 -21.069 1.00 18.47 90 GLY A CA 1
ATOM 685 C C . GLY A 1 109 ? 16.690 -0.852 -21.375 1.00 13.91 90 GLY A C 1
ATOM 686 O O . GLY A 1 109 ? 15.932 -0.437 -20.494 1.00 15.73 90 GLY A O 1
ATOM 687 N N . TRP A 1 110 ? 16.494 -0.608 -22.663 1.00 13.27 91 TRP A N 1
ATOM 688 C CA . TRP A 1 110 ? 15.427 0.278 -23.114 1.00 13.50 91 TRP A CA 1
ATOM 689 C C . TRP A 1 110 ? 14.131 -0.526 -23.110 1.00 14.73 91 TRP A C 1
ATOM 690 O O . TRP A 1 110 ? 13.709 -1.075 -24.131 1.00 13.49 91 TRP A O 1
ATOM 701 N N . THR A 1 111 ? 13.500 -0.611 -21.934 1.00 13.84 92 THR A N 1
ATOM 702 C CA . THR A 1 111 ? 12.250 -1.346 -21.795 1.00 15.65 92 THR A CA 1
ATOM 703 C C . THR A 1 111 ? 11.378 -0.662 -20.744 1.00 14.63 92 THR A C 1
ATOM 704 O O . THR A 1 111 ? 11.882 -0.021 -19.824 1.00 15.44 92 THR A O 1
ATOM 708 N N . THR A 1 112 ? 10.056 -0.762 -20.924 1.00 14.24 93 THR A N 1
ATOM 709 C CA . THR A 1 112 ? 9.113 -0.082 -20.026 1.00 14.44 93 THR A CA 1
ATOM 710 C C . THR A 1 112 ? 8.877 -0.851 -18.727 1.00 18.25 93 THR A C 1
ATOM 711 O O . THR A 1 112 ? 8.529 -0.247 -17.705 1.00 16.59 93 THR A O 1
ATOM 715 N N . HIS A 1 113 ? 9.052 -2.168 -18.753 1.00 16.73 94 HIS A N 1
ATOM 716 C CA . HIS A 1 113 ? 8.801 -3.045 -17.625 1.00 16.51 94 HIS A CA 1
ATOM 717 C C . HIS A 1 113 ? 9.829 -4.165 -17.659 1.00 16.67 94 HIS A C 1
ATOM 718 O O . HIS A 1 113 ? 10.253 -4.605 -18.727 1.00 19.37 94 HIS A O 1
ATOM 725 N N . SER A 1 114 ? 10.243 -4.612 -16.480 1.00 19.61 95 SER A N 1
ATOM 726 C CA . SER A 1 114 ? 11.211 -5.696 -16.410 1.00 18.76 95 SER A CA 1
ATOM 727 C C . SER A 1 114 ? 11.046 -6.416 -15.081 1.00 18.59 95 SER A C 1
ATOM 728 O O . SER A 1 114 ? 10.470 -5.884 -14.134 1.00 18.46 95 SER A O 1
ATOM 731 N N . ILE A 1 115 ? 11.574 -7.631 -15.030 1.00 19.88 96 ILE A N 1
ATOM 732 C CA . ILE A 1 115 ? 11.586 -8.457 -13.834 1.00 21.43 96 ILE A CA 1
ATOM 733 C C . ILE A 1 115 ? 13.016 -8.535 -13.317 1.00 23.05 96 ILE A C 1
ATOM 734 O O . ILE A 1 115 ? 13.955 -8.723 -14.092 1.00 23.29 96 ILE A O 1
ATOM 739 N N . SER A 1 116 ? 13.182 -8.390 -12.001 1.00 23.65 97 SER A N 1
ATOM 740 C CA . SER A 1 116 ? 14.496 -8.461 -11.377 1.00 25.29 97 SER A CA 1
ATOM 741 C C . SER A 1 116 ? 14.439 -9.351 -10.146 1.00 27.76 97 SER A C 1
ATOM 742 O O . SER A 1 116 ? 13.432 -9.392 -9.446 1.00 27.80 97 SER A O 1
ATOM 745 N N . ASP A 1 117 ? 15.544 -10.041 -9.863 1.00 30.35 98 ASP A N 1
ATOM 746 C CA . ASP A 1 117 ? 15.672 -10.760 -8.602 1.00 33.32 98 ASP A CA 1
ATOM 747 C C . ASP A 1 117 ? 16.313 -9.895 -7.523 1.00 33.62 98 ASP A C 1
ATOM 748 O O . ASP A 1 117 ? 16.556 -10.375 -6.413 1.00 36.39 98 ASP A O 1
ATOM 753 N N . GLY A 1 118 ? 16.612 -8.644 -7.844 1.00 31.15 99 GLY A N 1
ATOM 754 C CA . GLY A 1 118 ? 17.106 -7.674 -6.902 1.00 31.00 99 GLY A CA 1
ATOM 755 C C . GLY A 1 118 ? 18.613 -7.520 -6.861 1.00 32.59 99 GLY A C 1
ATOM 756 O O . GLY A 1 118 ? 19.093 -6.515 -6.339 1.00 31.96 99 GLY A O 1
ATOM 757 N N . LYS A 1 119 ? 19.371 -8.464 -7.422 1.00 35.87 100 LYS A N 1
ATOM 758 C CA . LYS A 1 119 ? 20.807 -8.497 -7.152 1.00 46.51 100 LYS A CA 1
ATOM 759 C C . LYS A 1 119 ? 21.513 -7.245 -7.662 1.00 42.24 100 LYS A C 1
ATOM 760 O O . LYS A 1 119 ? 22.349 -6.666 -6.959 1.00 50.26 100 LYS A O 1
ATOM 766 N N . ASP A 1 120 ? 21.187 -6.804 -8.870 1.00 43.31 101 ASP A N 1
ATOM 767 C CA . ASP A 1 120 ? 21.966 -5.773 -9.542 1.00 50.76 101 ASP A CA 1
ATOM 768 C C . ASP A 1 120 ? 21.407 -4.368 -9.334 1.00 48.84 101 ASP A C 1
ATOM 769 O O . ASP A 1 120 ? 21.982 -3.405 -9.850 1.00 50.47 101 ASP A O 1
ATOM 774 N N . LEU A 1 121 ? 20.325 -4.226 -8.580 1.00 28.99 102 LEU A N 1
ATOM 775 C CA . LEU A 1 121 ? 19.698 -2.926 -8.393 1.00 25.84 102 LEU A CA 1
ATOM 776 C C . LEU A 1 121 ? 20.514 -2.058 -7.442 1.00 29.85 102 LEU A C 1
ATOM 777 O O . LEU A 1 121 ? 21.244 -2.549 -6.577 1.00 28.66 102 LEU A O 1
ATOM 782 N N . GLU A 1 122 ? 20.399 -0.748 -7.622 1.00 24.83 103 GLU A N 1
ATOM 783 C CA . GLU A 1 122 ? 20.937 0.218 -6.674 1.00 26.78 103 GLU A CA 1
ATOM 784 C C . GLU A 1 122 ? 19.782 1.000 -6.078 1.00 29.85 103 GLU A C 1
ATOM 785 O O . GLU A 1 122 ? 18.856 1.390 -6.782 1.00 21.96 103 GLU A O 1
ATOM 791 N N . LYS A 1 123 ? 19.826 1.241 -4.784 1.00 37.20 104 LYS A N 1
ATOM 792 C CA . LYS A 1 123 ? 18.729 1.993 -4.211 1.00 28.86 104 LYS A CA 1
ATOM 793 C C . LYS A 1 123 ? 19.053 3.478 -4.202 1.00 30.03 104 LYS A C 1
ATOM 794 O O . LYS A 1 123 ? 20.205 3.902 -4.303 1.00 32.92 104 LYS A O 1
ATOM 800 N N . LEU A 1 124 ? 17.993 4.262 -4.176 1.00 27.32 105 LEU A N 1
ATOM 801 C CA . LEU A 1 124 ? 18.111 5.701 -4.090 1.00 33.22 105 LEU A CA 1
ATOM 802 C C . LEU A 1 124 ? 18.728 6.088 -2.750 1.00 34.50 105 LEU A C 1
ATOM 803 O O . LEU A 1 124 ? 18.485 5.442 -1.728 1.00 29.29 105 LEU A O 1
ATOM 808 N N . LEU A 1 125 ? 19.542 7.141 -2.755 1.00 27.79 106 LEU A N 1
ATOM 809 C CA . LEU A 1 125 ? 19.990 7.718 -1.493 1.00 24.71 106 LEU A CA 1
ATOM 810 C C . LEU A 1 125 ? 18.796 8.017 -0.599 1.00 25.54 106 LEU A C 1
ATOM 811 O O . LEU A 1 125 ? 17.774 8.535 -1.057 1.00 27.28 106 LEU A O 1
ATOM 816 N N . THR A 1 1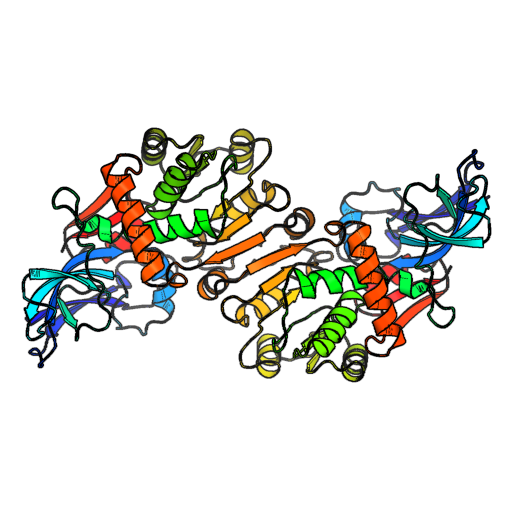26 ? 18.929 7.690 0.689 1.00 25.04 107 THR A N 1
ATOM 817 C CA . THR A 1 126 ? 17.870 8.039 1.639 1.00 28.63 107 THR A CA 1
ATOM 818 C C . THR A 1 126 ? 17.741 9.547 1.800 1.00 30.04 107 THR A C 1
ATOM 819 O O . THR A 1 126 ? 16.666 10.049 2.159 1.00 34.53 107 THR A O 1
ATOM 823 N N . GLU A 1 127 ? 18.825 10.277 1.552 1.00 30.21 108 GLU A N 1
ATOM 824 C CA . GLU A 1 127 ? 18.823 11.731 1.594 1.00 30.92 108 GLU A CA 1
ATOM 825 C C . GLU A 1 127 ? 18.029 12.345 0.445 1.00 33.73 108 GLU A C 1
ATOM 826 O O . GLU A 1 127 ? 17.822 13.565 0.447 1.00 31.52 108 GLU A O 1
ATOM 832 N N . TRP A 1 128 ? 17.585 11.539 -0.536 1.00 23.81 109 TRP A N 1
ATOM 833 C CA . TRP A 1 128 ? 16.965 12.104 -1.728 1.00 24.87 109 TRP A CA 1
ATOM 834 C C . TRP A 1 128 ? 15.685 12.843 -1.361 1.00 28.21 109 TRP A C 1
ATOM 835 O O . TRP A 1 128 ? 14.721 12.214 -0.908 1.00 32.28 109 TRP A O 1
ATOM 846 N N . PRO A 1 129 ? 15.624 14.154 -1.550 1.00 27.96 110 PRO A N 1
ATOM 847 C CA . PRO A 1 129 ? 14.421 14.895 -1.184 1.00 28.49 110 PRO A CA 1
ATOM 848 C C . PRO A 1 129 ? 13.383 14.859 -2.294 1.00 32.83 110 PRO A C 1
ATOM 849 O O . PRO A 1 129 ? 13.693 14.684 -3.472 1.00 28.92 110 PRO A O 1
ATOM 853 N N . ASP A 1 130 ? 12.130 15.056 -1.894 1.00 28.15 111 ASP A N 1
ATOM 854 C CA . ASP A 1 130 ? 11.055 15.152 -2.872 1.00 32.13 111 ASP A CA 1
ATOM 855 C C . ASP A 1 130 ? 11.041 16.504 -3.570 1.00 30.83 111 ASP A C 1
ATOM 856 O O . ASP A 1 130 ? 10.177 16.734 -4.415 1.00 34.26 111 ASP A O 1
ATOM 861 N N . THR A 1 131 ? 11.994 17.377 -3.256 1.00 31.12 112 THR A N 1
ATOM 862 C CA . THR A 1 131 ? 12.081 18.704 -3.845 1.00 33.39 112 THR A CA 1
ATOM 863 C C . THR A 1 131 ? 12.916 18.735 -5.120 1.00 39.41 112 THR A C 1
ATOM 864 O O . THR A 1 131 ? 13.008 19.796 -5.747 1.00 38.34 112 THR A O 1
ATOM 868 N N . ILE A 1 132 ? 13.537 17.621 -5.506 1.00 30.40 113 ILE A N 1
ATOM 869 C CA . ILE A 1 132 ? 14.316 17.596 -6.748 1.00 32.90 113 ILE A CA 1
ATOM 870 C C . ILE A 1 132 ? 13.856 16.460 -7.657 1.00 31.74 113 ILE A C 1
ATOM 871 O O . ILE A 1 132 ? 13.456 15.387 -7.177 1.00 33.30 113 ILE A O 1
ATOM 876 N N . PRO A 1 133 ? 13.936 16.639 -8.974 1.00 27.46 114 PRO A N 1
ATOM 877 C CA . PRO A 1 133 ? 13.446 15.603 -9.896 1.00 33.17 114 PRO A CA 1
ATOM 878 C C . PRO A 1 133 ? 14.198 14.293 -9.727 1.00 22.72 114 PRO A C 1
ATOM 879 O O . PRO A 1 133 ? 15.426 14.278 -9.666 1.00 22.65 114 PRO A O 1
ATOM 883 N N . LEU A 1 134 ? 13.456 13.178 -9.713 1.00 23.81 115 LEU A N 1
ATOM 884 C CA . LEU A 1 134 ? 14.101 11.869 -9.681 1.00 25.86 115 LEU A CA 1
ATOM 885 C C . LEU A 1 134 ? 14.969 11.639 -10.899 1.00 21.04 115 LEU A C 1
ATOM 886 O O . LEU A 1 134 ? 15.898 10.828 -10.840 1.00 20.44 115 LEU A O 1
ATOM 891 N N . SER A 1 135 ? 14.695 12.338 -12.004 1.00 22.78 116 SER A N 1
ATOM 892 C CA . SER A 1 135 ? 15.521 12.175 -13.198 1.00 19.18 116 SER A CA 1
ATOM 893 C C . SER A 1 135 ? 16.970 12.575 -12.965 1.00 21.26 116 SER A C 1
ATOM 894 O O . SER A 1 135 ? 17.851 12.119 -13.703 1.00 18.01 116 SER A O 1
ATOM 897 N N . LEU A 1 136 ? 17.244 13.410 -11.962 1.00 18.11 117 LEU A N 1
ATOM 898 C CA . LEU A 1 136 ? 18.627 13.774 -11.679 1.00 19.42 117 LEU A CA 1
ATOM 899 C C . LEU A 1 136 ? 19.457 12.581 -11.243 1.00 19.05 117 LEU A C 1
ATOM 900 O O . LEU A 1 136 ? 20.689 12.653 -11.288 1.00 14.77 117 LEU A O 1
ATOM 905 N N . ALA A 1 137 ? 18.811 11.493 -10.820 1.00 15.28 118 ALA A N 1
ATOM 906 C CA . ALA A 1 137 ? 19.526 10.291 -10.414 1.00 17.76 118 ALA A CA 1
ATOM 907 C C . ALA A 1 137 ? 20.186 9.578 -11.588 1.00 16.75 118 ALA A C 1
ATOM 908 O O . ALA A 1 137 ? 20.972 8.646 -11.364 1.00 14.81 118 ALA A O 1
ATOM 910 N N . LEU A 1 138 ? 19.914 10.021 -12.817 1.00 15.39 119 LEU A N 1
ATOM 911 C CA . LEU A 1 138 ? 20.528 9.507 -14.034 1.00 15.80 119 LEU A CA 1
ATOM 912 C C . LEU A 1 138 ? 21.508 10.503 -14.638 1.00 13.93 119 LEU A C 1
ATOM 913 O O . LEU A 1 138 ? 22.022 10.274 -15.740 1.00 16.02 119 LEU A O 1
ATOM 918 N N . GLY A 1 139 ? 21.732 11.634 -13.964 1.00 14.67 120 GLY A N 1
ATOM 919 C CA . GLY A 1 139 ? 22.473 12.753 -14.482 1.00 13.96 120 GLY A CA 1
ATOM 920 C C . GLY A 1 139 ? 23.425 13.352 -13.457 1.00 13.35 120 GLY A C 1
ATOM 921 O O . GLY A 1 139 ? 24.397 12.731 -13.008 1.00 14.64 120 GLY A O 1
ATOM 922 N N . THR A 1 140 ? 23.136 14.610 -13.111 1.00 16.35 121 THR A N 1
ATOM 923 C CA . THR A 1 140 ? 23.968 15.375 -12.179 1.00 18.66 121 THR A CA 1
ATOM 924 C C . THR A 1 140 ? 24.257 14.637 -10.874 1.00 18.87 121 THR A C 1
ATOM 925 O O . THR A 1 140 ? 25.388 14.686 -10.374 1.00 17.97 121 THR A O 1
ATOM 929 N N . VAL A 1 141 ? 23.262 13.950 -10.304 1.00 15.45 122 VAL A N 1
ATOM 930 C CA . VAL A 1 141 ? 23.443 13.203 -9.056 1.00 15.13 122 VAL A CA 1
ATOM 931 C C . VAL A 1 141 ? 23.353 11.720 -9.393 1.00 17.35 122 VAL A C 1
ATOM 932 O O . VAL A 1 141 ? 22.599 10.953 -8.775 1.00 16.82 122 VAL A O 1
ATOM 936 N N . GLY A 1 142 ? 24.018 11.353 -10.469 1.00 15.67 123 GLY A N 1
ATOM 937 C CA . GLY A 1 142 ? 24.053 9.995 -10.972 1.00 15.79 123 GLY A CA 1
ATOM 938 C C . GLY A 1 142 ? 25.365 9.701 -11.686 1.00 15.34 123 GLY A C 1
ATOM 939 O O . GLY A 1 142 ? 26.381 10.348 -11.415 1.00 14.28 123 GLY A O 1
ATOM 940 N N . MET A 1 143 ? 25.361 8.728 -12.594 1.00 13.50 124 MET A N 1
ATOM 941 C CA . MET A 1 143 ? 26.621 8.285 -13.184 1.00 18.13 124 MET A CA 1
ATOM 942 C C . MET A 1 143 ? 27.348 9.394 -13.942 1.00 16.88 124 MET A C 1
ATOM 943 O O . MET A 1 143 ? 28.581 9.459 -13.835 1.00 14.20 124 MET A O 1
ATOM 948 N N . PRO A 1 144 ? 26.687 10.284 -14.693 1.00 12.75 125 PRO A N 1
ATOM 949 C CA . PRO A 1 144 ? 27.440 11.379 -15.326 1.00 13.66 125 PRO A CA 1
ATOM 950 C C . PRO A 1 144 ? 28.103 12.296 -14.306 1.00 15.22 125 PRO A C 1
ATOM 951 O O . PRO A 1 144 ? 29.275 12.684 -14.460 1.00 14.14 125 PRO A O 1
ATOM 955 N N . GLY A 1 145 ? 27.375 12.658 -13.252 1.00 14.87 126 GLY A N 1
ATOM 956 C CA . GLY A 1 145 ? 27.955 13.515 -12.236 1.00 12.82 126 GLY A CA 1
ATOM 957 C C . GLY A 1 145 ? 29.129 12.860 -11.529 1.00 15.14 126 GLY A C 1
ATOM 958 O O . GLY A 1 145 ? 30.123 13.518 -11.213 1.00 14.31 126 GLY A O 1
ATOM 959 N N . LEU A 1 146 ? 29.011 11.565 -11.248 1.00 13.57 127 LEU A N 1
ATOM 960 C CA . LEU A 1 146 ? 30.103 10.814 -10.645 1.00 13.84 127 LEU A CA 1
ATOM 961 C C . LEU A 1 146 ? 31.294 10.715 -11.586 1.00 14.56 127 LEU A C 1
ATOM 962 O O . LEU A 1 146 ? 32.451 10.693 -11.140 1.00 13.55 127 LEU A O 1
ATOM 967 N N . THR A 1 147 ? 31.030 10.591 -12.887 1.00 13.08 128 THR A N 1
ATOM 968 C CA . THR A 1 147 ? 32.120 10.585 -13.857 1.00 13.66 128 THR A CA 1
ATOM 969 C C . THR A 1 147 ? 32.904 11.890 -13.778 1.00 14.73 128 THR A C 1
ATOM 970 O O . THR A 1 147 ? 34.139 11.875 -13.768 1.00 12.66 128 THR A O 1
ATOM 974 N N . ALA A 1 148 ? 32.196 13.018 -13.687 1.00 11.42 129 ALA A N 1
ATOM 975 C CA . ALA A 1 148 ? 32.823 14.327 -13.531 1.00 11.31 129 ALA A CA 1
ATOM 976 C C . ALA A 1 148 ? 33.628 14.407 -12.245 1.00 14.91 129 ALA A C 1
ATOM 977 O O . ALA A 1 148 ? 34.778 14.875 -12.237 1.00 14.42 129 ALA A O 1
ATOM 979 N N . TYR A 1 149 ? 33.012 13.982 -11.139 1.00 12.40 130 TYR A N 1
ATOM 980 C CA . TYR A 1 149 ? 33.637 14.071 -9.825 1.00 11.07 130 TYR A CA 1
ATOM 981 C C . TYR A 1 149 ? 34.971 13.320 -9.777 1.00 15.02 130 TYR A C 1
ATOM 982 O O . TYR A 1 149 ? 35.993 13.885 -9.387 1.00 14.70 130 TYR A O 1
ATOM 991 N N . PHE A 1 150 ? 34.977 12.047 -10.169 1.00 13.27 131 PHE A N 1
ATOM 992 C CA . PHE A 1 150 ? 36.181 11.242 -10.059 1.00 17.66 131 PHE A CA 1
ATOM 993 C C . PHE A 1 150 ? 37.199 11.610 -11.131 1.00 15.15 131 PHE A C 1
ATOM 994 O O . PHE A 1 150 ? 38.408 11.630 -10.865 1.00 14.38 131 PHE A O 1
ATOM 1002 N N . GLY A 1 151 ? 36.744 11.912 -12.339 1.00 14.71 132 GLY A N 1
ATOM 1003 C CA . GLY A 1 151 ? 37.690 12.308 -13.372 1.00 13.88 132 GLY A CA 1
ATOM 1004 C C . GLY A 1 151 ? 38.453 13.563 -12.996 1.00 14.40 132 GLY A C 1
ATOM 1005 O O . GLY A 1 151 ? 39.666 13.655 -13.198 1.00 17.11 132 GLY A O 1
ATOM 1006 N N . LEU A 1 152 ? 37.749 14.561 -12.467 1.00 13.42 133 LEU A N 1
ATOM 1007 C CA . LEU A 1 152 ? 38.412 15.811 -12.132 1.00 14.04 133 LEU A CA 1
ATOM 1008 C C . LEU A 1 152 ? 39.250 15.654 -10.871 1.00 15.77 133 LEU A C 1
ATOM 1009 O O . LEU A 1 152 ? 40.423 16.052 -10.829 1.00 15.48 133 LEU A O 1
ATOM 1014 N N . LEU A 1 153 ? 38.654 15.099 -9.819 1.00 15.22 134 LEU A N 1
ATOM 1015 C CA . LEU A 1 153 ? 39.311 15.118 -8.520 1.00 15.38 134 LEU A CA 1
ATOM 1016 C C . LEU A 1 153 ? 40.404 14.069 -8.397 1.00 17.85 134 LEU A C 1
ATOM 1017 O O . LEU A 1 153 ? 41.395 14.301 -7.698 1.00 19.90 134 LEU A O 1
ATOM 1022 N N . GLU A 1 154 ? 40.244 12.910 -9.035 1.00 16.56 135 GLU A N 1
ATOM 1023 C CA . GLU A 1 154 ? 41.222 11.845 -8.885 1.00 17.51 135 GLU A CA 1
ATOM 1024 C C . GLU A 1 154 ? 42.095 11.626 -10.110 1.00 19.15 135 GLU A C 1
ATOM 1025 O O . GLU A 1 154 ? 43.285 11.341 -9.957 1.00 24.50 135 GLU A O 1
ATOM 1031 N N . ILE A 1 155 ? 41.581 11.785 -11.323 1.00 16.01 136 ILE A N 1
ATOM 1032 C CA . ILE A 1 155 ? 42.421 11.560 -12.503 1.00 16.44 136 ILE A CA 1
ATOM 1033 C C . ILE A 1 155 ? 43.183 12.823 -12.900 1.00 17.65 136 ILE A C 1
ATOM 1034 O O . ILE A 1 155 ? 44.402 12.772 -13.093 1.00 22.48 136 ILE A O 1
ATOM 1039 N N . CYS A 1 156 ? 42.496 13.962 -13.047 1.00 18.77 137 CYS A N 1
ATOM 1040 C CA A CYS A 1 156 ? 43.177 15.249 -13.183 0.50 21.34 137 CYS A CA 1
ATOM 1041 C CA B CYS A 1 156 ? 43.232 15.208 -13.200 0.50 21.36 137 CYS A CA 1
ATOM 1042 C C . CYS A 1 156 ? 43.920 15.601 -11.899 1.00 24.69 137 CYS A C 1
ATOM 1043 O O . CYS A 1 156 ? 45.002 16.206 -11.937 1.00 24.22 137 CYS A O 1
ATOM 1048 N N . GLY A 1 157 ? 43.352 15.222 -10.757 1.00 20.37 138 GLY A N 1
ATOM 1049 C CA . GLY A 1 157 ? 43.964 15.467 -9.465 1.00 22.41 138 GLY A CA 1
ATOM 1050 C C . GLY A 1 157 ? 44.084 16.934 -9.112 1.00 20.31 138 GLY A C 1
ATOM 1051 O O . GLY A 1 157 ? 45.111 17.350 -8.561 1.00 26.05 138 GLY A O 1
ATOM 1052 N N . VAL A 1 158 ? 43.056 17.729 -9.408 1.00 21.53 139 VAL A N 1
ATOM 1053 C CA . VAL A 1 158 ? 43.149 19.154 -9.116 1.00 22.87 139 VAL A CA 1
ATOM 1054 C C . VAL A 1 158 ? 43.288 19.385 -7.622 1.00 26.61 139 VAL A C 1
ATOM 1055 O O . VAL A 1 158 ? 42.619 18.746 -6.802 1.00 27.47 139 VAL A O 1
ATOM 1059 N N . LYS A 1 159 ? 44.181 20.306 -7.267 1.00 28.04 140 LYS A N 1
ATOM 1060 C CA . LYS A 1 159 ? 44.385 20.707 -5.888 1.00 38.57 140 LYS A CA 1
ATOM 1061 C C . LYS A 1 159 ? 43.984 22.152 -5.629 1.00 41.86 140 LYS A C 1
ATOM 1062 O O . LYS A 1 159 ? 43.967 22.568 -4.464 1.00 40.47 140 LYS A O 1
ATOM 1068 N N . GLY A 1 160 ? 43.675 22.921 -6.672 1.00 28.28 141 GLY A N 1
ATOM 1069 C CA . GLY A 1 160 ? 43.358 24.348 -6.522 1.00 28.12 141 GLY A CA 1
ATOM 1070 C C . GLY A 1 160 ? 44.346 25.214 -7.281 1.00 31.68 141 GLY A C 1
ATOM 1071 O O . GLY A 1 160 ? 45.561 25.051 -7.187 1.00 30.04 141 GLY A O 1
ATOM 1072 N N . GLY A 1 161 ? 43.808 26.169 -8.044 1.00 28.53 142 GLY A N 1
ATOM 1073 C CA . GLY A 1 161 ? 44.628 27.113 -8.780 1.00 29.89 142 GLY A CA 1
ATOM 1074 C C . GLY A 1 161 ? 44.984 26.686 -10.193 1.00 24.31 142 GLY A C 1
ATOM 1075 O O . GLY A 1 161 ? 45.593 27.475 -10.929 1.00 25.99 142 GLY A O 1
ATOM 1076 N N . GLU A 1 162 ? 44.637 25.468 -10.590 1.00 20.40 143 GLU A N 1
ATOM 1077 C CA . GLU A 1 162 ? 44.913 24.989 -11.930 1.00 19.42 143 GLU A CA 1
ATOM 1078 C C . GLU A 1 162 ? 43.961 25.632 -12.929 1.00 19.12 143 GLU A C 1
ATOM 1079 O O . GLU A 1 162 ? 42.874 26.085 -12.572 1.00 19.33 143 GLU A O 1
ATOM 1085 N N . THR A 1 163 ? 44.374 25.632 -14.192 1.00 16.50 144 THR A N 1
ATOM 1086 C CA . THR A 1 163 ? 43.515 25.989 -15.310 1.00 15.20 144 THR A CA 1
ATOM 1087 C C . THR A 1 163 ? 43.097 24.694 -15.988 1.00 13.12 144 THR A C 1
ATOM 1088 O O . THR A 1 163 ? 43.944 23.873 -16.354 1.00 16.43 144 THR A O 1
ATOM 1092 N N . VAL A 1 164 ? 41.792 24.498 -16.086 1.00 14.16 145 VAL A N 1
ATOM 1093 C CA . VAL A 1 164 ? 41.174 23.269 -16.555 1.00 12.83 145 VAL A CA 1
ATOM 1094 C C . VAL A 1 164 ? 40.451 23.575 -17.853 1.00 15.01 145 VAL A C 1
ATOM 1095 O O . VAL A 1 164 ? 39.647 24.509 -17.908 1.00 16.33 145 VAL A O 1
ATOM 1099 N N . MET A 1 165 ? 40.712 22.774 -18.874 1.00 14.83 146 MET A N 1
ATOM 1100 C CA A MET A 1 165 ? 39.971 22.813 -20.127 0.50 13.81 146 MET A CA 1
ATOM 1101 C CA B MET A 1 165 ? 39.970 22.816 -20.127 0.50 13.81 146 MET A CA 1
ATOM 1102 C C . MET A 1 165 ? 38.964 21.675 -20.111 1.00 13.66 146 MET A C 1
ATOM 1103 O O . MET A 1 165 ? 39.339 20.528 -19.896 1.00 13.39 146 MET A O 1
ATOM 1112 N N . VAL A 1 166 ? 37.694 21.994 -20.328 1.00 14.37 147 VAL A N 1
ATOM 1113 C CA . VAL A 1 166 ? 36.658 20.968 -20.408 1.00 15.55 147 VAL A CA 1
ATOM 1114 C C . VAL A 1 166 ? 35.888 21.173 -21.698 1.00 14.17 147 VAL A C 1
ATOM 1115 O O . VAL A 1 166 ? 35.465 22.296 -22.007 1.00 16.18 147 VAL A O 1
ATOM 1119 N N . ASN A 1 167 ? 35.746 20.104 -22.480 1.00 13.54 148 ASN A N 1
ATOM 1120 C CA . ASN A 1 167 ? 34.942 20.152 -23.686 1.00 14.21 148 ASN A CA 1
ATOM 1121 C C . ASN A 1 167 ? 33.628 19.406 -23.445 1.00 15.69 148 ASN A C 1
ATOM 1122 O O . ASN A 1 167 ? 33.393 18.841 -22.370 1.00 17.36 148 ASN A O 1
ATOM 1127 N N . ALA A 1 168 ? 32.747 19.455 -24.447 1.00 18.11 149 ALA A N 1
ATOM 1128 C CA . ALA A 1 168 ? 31.330 19.123 -24.262 1.00 18.35 149 ALA A CA 1
ATOM 1129 C C . ALA A 1 168 ? 30.836 19.667 -22.921 1.00 18.25 149 ALA A C 1
ATOM 1130 O O . ALA A 1 168 ? 30.162 18.991 -22.143 1.00 17.90 149 ALA A O 1
ATOM 1132 N N . ALA A 1 169 ? 31.179 20.928 -22.668 1.00 16.39 150 ALA A N 1
ATOM 1133 C CA . ALA A 1 169 ? 31.145 21.470 -21.319 1.00 16.72 150 ALA A CA 1
ATOM 1134 C C . ALA A 1 169 ? 29.731 21.728 -20.808 1.00 17.39 150 ALA A C 1
ATOM 1135 O O . ALA A 1 169 ? 29.549 21.879 -19.597 1.00 17.87 150 ALA A O 1
ATOM 1137 N N . ALA A 1 170 ? 28.745 21.810 -21.691 1.00 18.75 151 ALA A N 1
ATOM 1138 C CA . ALA A 1 170 ? 27.361 21.962 -21.273 1.00 17.21 151 ALA A CA 1
ATOM 1139 C C . ALA A 1 170 ? 26.666 20.622 -21.115 1.00 25.27 151 ALA A C 1
ATOM 1140 O O . ALA A 1 170 ? 25.502 20.581 -20.694 1.00 21.01 151 ALA A O 1
ATOM 1142 N N . GLY A 1 171 ? 27.363 19.524 -21.409 1.00 21.78 152 GLY A N 1
ATOM 1143 C CA . GLY A 1 171 ? 26.816 18.213 -21.160 1.00 24.27 152 GLY A CA 1
ATOM 1144 C C . GLY A 1 171 ? 26.696 17.965 -19.674 1.00 20.17 152 GLY A C 1
ATOM 1145 O O . GLY A 1 171 ? 27.190 18.722 -18.837 1.00 18.06 152 GLY A O 1
ATOM 1146 N N . ALA A 1 172 ? 26.015 16.873 -19.333 1.00 20.47 153 ALA A N 1
ATOM 1147 C CA . ALA A 1 172 ? 25.807 16.563 -17.925 1.00 19.75 153 ALA A CA 1
ATOM 1148 C C . ALA A 1 172 ? 27.126 16.319 -17.204 1.00 21.87 153 ALA A C 1
ATOM 1149 O O . ALA A 1 172 ? 27.267 16.705 -16.043 1.00 22.80 153 ALA A O 1
ATOM 1151 N N . VAL A 1 173 ? 28.114 15.731 -17.886 1.00 17.60 154 VAL A N 1
ATOM 1152 C CA . VAL A 1 173 ? 29.424 15.522 -17.266 1.00 15.62 154 VAL A CA 1
ATOM 1153 C C . VAL A 1 173 ? 30.179 16.839 -17.173 1.00 13.83 154 VAL A C 1
ATOM 1154 O O . VAL A 1 173 ? 30.655 17.232 -16.103 1.00 15.42 154 VAL A O 1
ATOM 1158 N N . GLY A 1 174 ? 30.334 17.514 -18.312 1.00 15.20 155 GLY A N 1
ATOM 1159 C CA . GLY A 1 174 ? 31.167 18.707 -18.366 1.00 12.85 155 GLY A CA 1
ATOM 1160 C C . GLY A 1 174 ? 30.680 19.838 -17.478 1.00 12.68 155 GLY A C 1
ATOM 1161 O O . GLY A 1 174 ? 31.492 20.562 -16.890 1.00 14.22 155 GLY A O 1
ATOM 1162 N N . SER A 1 175 ? 29.362 19.982 -17.318 1.00 16.13 156 SER A N 1
ATOM 1163 C CA . SER A 1 175 ? 28.862 21.077 -16.493 1.00 17.08 156 SER A CA 1
ATOM 1164 C C . SER A 1 175 ? 29.145 20.830 -15.014 1.00 17.86 156 SER A C 1
ATOM 1165 O O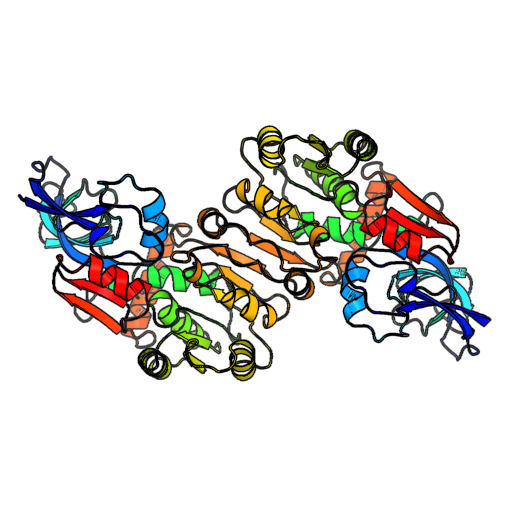 . SER A 1 175 ? 29.389 21.786 -14.265 1.00 19.43 156 SER A O 1
ATOM 1168 N N . VAL A 1 176 ? 29.150 19.566 -14.579 1.00 13.52 157 VAL A N 1
ATOM 1169 C CA . VAL A 1 176 ? 29.582 19.247 -13.223 1.00 14.99 157 VAL A CA 1
ATOM 1170 C C . VAL A 1 176 ? 31.089 19.430 -13.080 1.00 12.17 157 VAL A C 1
ATOM 1171 O O . VAL A 1 176 ? 31.565 19.962 -12.072 1.00 15.35 157 VAL A O 1
ATOM 1175 N N . VAL A 1 177 ? 31.869 19.014 -14.082 1.00 13.79 158 VAL A N 1
ATOM 1176 C CA . VAL A 1 177 ? 33.320 19.214 -13.995 1.00 13.12 158 VAL A CA 1
ATOM 1177 C C . VAL A 1 177 ? 33.632 20.668 -13.711 1.00 12.59 158 VAL A C 1
ATOM 1178 O O . VAL A 1 177 ? 34.404 21.004 -12.799 1.00 12.64 158 VAL A O 1
ATOM 1182 N N . GLY A 1 178 ? 33.040 21.562 -14.492 1.00 13.75 159 GLY A N 1
ATOM 1183 C CA . GLY A 1 178 ? 33.387 22.964 -14.355 1.00 14.08 159 GLY A CA 1
ATOM 1184 C C . GLY A 1 178 ? 32.964 23.531 -13.017 1.00 14.27 159 GLY A C 1
ATOM 1185 O O . GLY A 1 178 ? 33.686 24.326 -12.415 1.00 14.38 159 GLY A O 1
ATOM 1186 N N . GLN A 1 179 ? 31.799 23.114 -12.517 1.00 12.30 160 GLN A N 1
ATOM 1187 C CA . GLN A 1 179 ? 31.311 23.680 -11.268 1.00 13.75 160 GLN A CA 1
ATOM 1188 C C . GLN A 1 179 ? 32.102 23.151 -10.074 1.00 14.25 160 GLN A C 1
ATOM 1189 O O . GLN A 1 179 ? 32.362 23.897 -9.124 1.00 16.80 160 GLN A O 1
ATOM 1195 N N . ILE A 1 180 ? 32.516 21.879 -10.112 1.00 15.09 161 ILE A N 1
ATOM 1196 C CA . ILE A 1 180 ? 33.387 21.383 -9.041 1.00 14.64 161 ILE A CA 1
ATOM 1197 C C . ILE A 1 180 ? 34.737 22.084 -9.112 1.00 13.48 161 ILE A C 1
ATOM 1198 O O . ILE A 1 180 ? 35.302 22.486 -8.090 1.00 16.66 161 ILE A O 1
ATOM 1203 N N . ALA A 1 181 ? 35.270 22.258 -10.325 1.00 13.90 162 ALA A N 1
ATOM 1204 C CA . ALA A 1 181 ? 36.550 22.941 -10.458 1.00 15.85 162 ALA A CA 1
ATOM 1205 C C . ALA A 1 181 ? 36.498 24.338 -9.857 1.00 19.06 162 ALA A C 1
ATOM 1206 O O . ALA A 1 181 ? 37.445 24.758 -9.185 1.00 17.69 162 ALA A O 1
ATOM 1208 N N . LYS A 1 182 ? 35.393 25.071 -10.063 1.00 17.29 163 LYS A N 1
ATOM 1209 C CA . LYS A 1 182 ? 35.271 26.384 -9.443 1.00 19.07 163 LYS A CA 1
ATOM 1210 C C . LYS A 1 182 ? 35.262 26.283 -7.923 1.00 18.96 163 LYS A C 1
ATOM 1211 O O . LYS A 1 182 ? 35.866 27.119 -7.238 1.00 21.50 163 LYS A O 1
ATOM 1217 N N . LEU A 1 183 ? 34.559 25.282 -7.373 1.00 22.59 164 LEU A N 1
ATOM 1218 C CA . LEU A 1 183 ? 34.548 25.092 -5.926 1.00 23.07 164 LEU A CA 1
ATOM 1219 C C . LEU A 1 183 ? 35.938 24.817 -5.394 1.00 24.71 164 LEU A C 1
ATOM 1220 O O . LEU A 1 183 ? 36.255 25.195 -4.260 1.00 28.27 164 LEU A O 1
ATOM 1225 N N . LYS A 1 184 ? 36.782 24.172 -6.190 1.00 23.24 165 LYS A N 1
ATOM 1226 C CA A LYS A 1 184 ? 38.132 23.854 -5.749 0.50 25.27 165 LYS A CA 1
ATOM 1227 C CA B LYS A 1 184 ? 38.143 23.840 -5.790 0.50 25.26 165 LYS A CA 1
ATOM 1228 C C . LYS A 1 184 ? 39.111 24.996 -5.983 1.00 26.46 165 LYS A C 1
ATOM 1229 O O . LYS A 1 184 ? 40.285 24.862 -5.631 1.00 35.06 165 LYS A O 1
ATOM 1240 N N . GLY A 1 185 ? 38.658 26.114 -6.543 1.00 24.59 166 GLY A N 1
ATOM 1241 C CA . GLY A 1 185 ? 39.526 27.247 -6.776 1.00 28.86 166 GLY A CA 1
ATOM 1242 C C . GLY A 1 185 ? 40.283 27.223 -8.082 1.00 28.01 166 GLY A C 1
ATOM 1243 O O . GLY A 1 185 ? 41.350 27.845 -8.172 1.00 27.27 166 GLY A O 1
ATOM 1244 N N . CYS A 1 186 ? 39.774 26.524 -9.092 1.00 18.64 167 CYS A N 1
ATOM 1245 C CA . CYS A 1 186 ? 40.385 26.453 -10.413 1.00 16.93 167 CYS A CA 1
ATOM 1246 C C . CYS A 1 186 ? 39.814 27.502 -11.364 1.00 20.58 167 CYS A C 1
ATOM 1247 O O . CYS A 1 186 ? 38.713 28.014 -11.177 1.00 23.60 167 CYS A O 1
ATOM 1250 N N . LYS A 1 187 ? 40.566 27.779 -12.423 1.00 18.26 168 LYS A N 1
ATOM 1251 C CA . LYS A 1 187 ? 40.047 28.489 -13.589 1.00 18.09 168 LYS A CA 1
ATOM 1252 C C . LYS A 1 187 ? 39.560 27.463 -14.598 1.00 20.00 168 LYS A C 1
ATOM 1253 O O . LYS A 1 187 ? 40.233 26.463 -14.830 1.00 18.02 168 LYS A O 1
ATOM 1259 N N . VAL A 1 188 ? 38.398 27.713 -15.210 1.00 16.97 169 VAL A N 1
ATOM 1260 C CA . VAL A 1 188 ? 37.772 26.737 -16.095 1.00 14.92 169 VAL A CA 1
ATOM 1261 C C . VAL A 1 188 ? 37.432 27.382 -17.431 1.00 18.76 169 VAL A C 1
ATOM 1262 O O . VAL A 1 188 ? 36.737 28.405 -17.482 1.00 20.25 169 VAL A O 1
ATOM 1266 N N . VAL A 1 189 ? 37.892 26.751 -18.505 1.00 14.89 170 VAL A N 1
ATOM 1267 C CA . VAL A 1 189 ? 37.588 27.129 -19.877 1.00 13.22 170 VA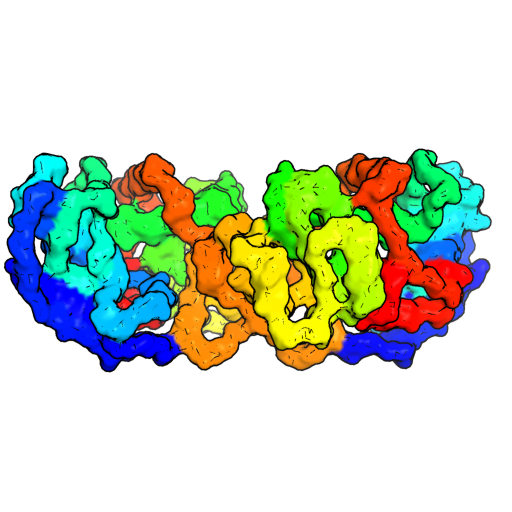L A CA 1
ATOM 1268 C C . VAL A 1 189 ? 36.736 26.019 -20.461 1.00 16.34 170 VAL A C 1
ATOM 1269 O O . VAL A 1 189 ? 37.137 24.852 -20.435 1.00 15.38 170 VAL A O 1
ATOM 1273 N N . GLY A 1 190 ? 35.573 26.367 -20.982 1.00 15.29 171 GLY A N 1
ATOM 1274 C CA . GLY A 1 190 ? 34.621 25.383 -21.471 1.00 14.38 171 GLY A CA 1
ATOM 1275 C C . GLY A 1 190 ? 34.264 25.642 -22.920 1.00 16.98 171 GLY A C 1
ATOM 1276 O O . GLY A 1 190 ? 34.037 26.783 -23.310 1.00 16.83 171 GLY A O 1
ATOM 1277 N N . ALA A 1 191 ? 34.202 24.574 -23.704 1.00 15.48 172 ALA A N 1
ATOM 1278 C CA . ALA A 1 191 ? 33.767 24.631 -25.095 1.00 14.91 172 ALA A CA 1
ATOM 1279 C C . ALA A 1 191 ? 32.385 23.994 -25.205 1.00 14.93 172 ALA A C 1
ATOM 1280 O O . ALA A 1 191 ? 32.175 22.884 -24.708 1.00 15.47 172 ALA A O 1
ATOM 1282 N N . VAL A 1 192 ? 31.457 24.688 -25.873 1.00 15.56 173 VAL A N 1
ATOM 1283 C CA . VAL A 1 192 ? 30.085 24.232 -26.050 1.00 19.94 173 VAL A CA 1
ATOM 1284 C C . VAL A 1 192 ? 29.705 24.323 -27.523 1.00 17.33 173 VAL A C 1
ATOM 1285 O O . VAL A 1 192 ? 30.411 24.915 -28.344 1.00 19.32 173 VAL A O 1
ATOM 1289 N N . GLY A 1 193 ? 28.547 23.747 -27.845 1.00 18.47 174 GLY A N 1
ATOM 1290 C CA . GLY A 1 193 ? 28.097 23.659 -29.222 1.00 25.23 174 GLY A CA 1
ATOM 1291 C C . GLY A 1 193 ? 26.931 24.537 -29.615 1.00 25.05 174 GLY A C 1
ATOM 1292 O O . GLY A 1 193 ? 26.408 24.376 -30.728 1.00 25.76 174 GLY A O 1
ATOM 1293 N N . SER A 1 194 ? 26.490 25.459 -28.755 1.00 19.60 175 SER A N 1
ATOM 1294 C CA . SER A 1 194 ? 25.430 26.386 -29.144 1.00 21.54 175 SER A CA 1
ATOM 1295 C C . SER A 1 194 ? 25.563 27.692 -28.366 1.00 19.54 175 SER A C 1
ATOM 1296 O O . SER A 1 194 ? 26.251 27.766 -27.344 1.00 20.86 175 SER A O 1
ATOM 1299 N N . ASP A 1 195 ? 24.868 28.717 -28.867 1.00 21.57 176 ASP A N 1
ATOM 1300 C CA . ASP A 1 195 ? 24.842 30.015 -28.200 1.00 22.75 176 ASP A CA 1
ATOM 1301 C C . ASP A 1 195 ? 24.088 29.956 -26.872 1.00 23.16 176 ASP A C 1
ATOM 1302 O O . ASP A 1 195 ? 24.518 30.562 -25.883 1.00 23.24 176 ASP A O 1
ATOM 1307 N N . GLU A 1 196 ? 22.960 29.243 -26.826 1.00 22.40 177 GLU A N 1
ATOM 1308 C CA . GLU A 1 196 ? 22.245 29.092 -25.561 1.00 24.79 177 GLU A CA 1
ATOM 1309 C C . GLU A 1 196 ? 23.129 28.418 -24.521 1.00 22.99 177 GLU A C 1
ATOM 1310 O O . GLU A 1 196 ? 23.036 28.712 -23.318 1.00 21.42 177 GLU A O 1
ATOM 1316 N N . LYS A 1 197 ? 23.961 27.478 -24.961 1.00 19.34 178 LYS A N 1
ATOM 1317 C CA . LYS A 1 197 ? 24.833 26.779 -24.028 1.00 21.99 178 LYS A CA 1
ATOM 1318 C C . LYS A 1 197 ? 25.912 27.698 -23.478 1.00 20.06 178 LYS A C 1
ATOM 1319 O O . LYS A 1 197 ? 26.354 27.502 -22.343 1.00 18.70 178 LYS A O 1
ATOM 1325 N N . VAL A 1 198 ? 26.323 28.707 -24.252 1.00 18.55 179 VAL A N 1
ATOM 1326 C CA . VAL A 1 198 ? 27.252 29.707 -23.734 1.00 18.54 179 VAL A CA 1
ATOM 1327 C C . VAL A 1 198 ? 26.637 30.422 -22.538 1.00 22.14 179 VAL A C 1
ATOM 1328 O O . VAL A 1 198 ? 27.271 30.565 -21.486 1.00 20.14 179 VAL A O 1
ATOM 1332 N N . ALA A 1 199 ? 25.380 30.861 -22.673 1.00 21.73 180 ALA A N 1
ATOM 1333 C CA . ALA A 1 199 ? 24.734 31.582 -21.584 1.00 21.37 180 ALA A CA 1
ATOM 1334 C C . ALA A 1 199 ? 24.582 30.689 -20.370 1.00 22.22 180 ALA A C 1
ATOM 1335 O O . ALA A 1 199 ? 24.737 31.139 -19.229 1.00 24.58 180 ALA A O 1
ATOM 1337 N N . TYR A 1 200 ? 24.225 29.427 -20.604 1.00 21.11 181 TYR A N 1
ATOM 1338 C CA . TYR A 1 200 ? 24.104 28.457 -19.515 1.00 20.16 181 TYR A CA 1
ATOM 1339 C C . TYR A 1 200 ? 25.395 28.373 -18.701 1.00 22.31 181 TYR A C 1
ATOM 1340 O O . TYR A 1 200 ? 25.387 28.549 -17.478 1.00 21.49 181 TYR A O 1
ATOM 1349 N N . LEU A 1 201 ? 26.533 28.167 -19.363 1.00 20.08 182 LEU A N 1
ATOM 1350 C CA . LEU A 1 201 ? 27.770 28.022 -18.602 1.00 19.00 182 LEU A CA 1
ATOM 1351 C C . LEU A 1 201 ? 28.254 29.358 -18.048 1.00 21.58 182 LEU A C 1
ATOM 1352 O O . LEU A 1 201 ? 28.918 29.392 -17.006 1.00 23.07 182 LEU A O 1
ATOM 1357 N N . GLN A 1 202 ? 27.917 30.466 -18.701 1.00 20.67 183 GLN A N 1
ATOM 1358 C CA . GLN A 1 202 ? 28.168 31.775 -18.098 1.00 25.93 183 GLN A CA 1
ATOM 1359 C C . GLN A 1 202 ? 27.442 31.896 -16.761 1.00 25.12 183 GLN A C 1
ATOM 1360 O O . GLN A 1 202 ? 28.024 32.324 -15.756 1.00 31.39 183 GLN A O 1
ATOM 1366 N N . LYS A 1 203 ? 26.173 31.484 -16.735 1.00 26.28 184 LYS A N 1
ATOM 1367 C CA . LYS A 1 203 ? 25.373 31.497 -15.518 1.00 26.58 184 LYS A CA 1
ATOM 1368 C C . LYS A 1 203 ? 25.963 30.580 -14.454 1.00 24.63 184 LYS A C 1
ATOM 1369 O O . LYS A 1 203 ? 25.850 30.863 -13.256 1.00 29.04 184 LYS A O 1
ATOM 1375 N N . LEU A 1 204 ? 26.578 29.478 -14.867 1.00 23.19 185 LEU A N 1
ATOM 1376 C CA . LEU A 1 204 ? 27.106 28.498 -13.925 1.00 24.98 185 LEU A CA 1
ATOM 1377 C C . LEU A 1 204 ? 28.478 28.873 -13.384 1.00 27.60 185 LEU A C 1
ATOM 1378 O O . LEU A 1 204 ? 28.996 28.150 -12.523 1.00 29.43 185 LEU A O 1
ATOM 1383 N N . GLY A 1 205 ? 29.081 29.952 -13.878 1.00 25.69 186 GLY A N 1
ATOM 1384 C CA . GLY A 1 205 ? 30.320 30.458 -13.334 1.00 26.89 186 GLY A CA 1
ATOM 1385 C C . GLY A 1 205 ? 31.609 30.075 -14.041 1.00 27.95 186 GLY A C 1
ATOM 1386 O O . GLY A 1 205 ? 32.679 30.354 -13.495 1.00 24.92 186 GLY A O 1
ATOM 1387 N N . PHE A 1 206 ? 31.549 29.469 -15.235 1.00 21.52 187 PHE A N 1
ATOM 1388 C CA . PHE A 1 206 ? 32.747 29.193 -16.024 1.00 21.61 187 PHE A CA 1
ATOM 1389 C C . PHE A 1 206 ? 33.515 30.484 -16.308 1.00 20.32 187 PHE A C 1
ATOM 1390 O O . PHE A 1 206 ? 32.920 31.525 -16.585 1.00 24.61 187 PHE A O 1
ATOM 1398 N N . ASP A 1 207 ? 34.852 30.414 -16.275 1.00 17.70 188 ASP A N 1
ATOM 1399 C CA . ASP A 1 207 ? 35.653 31.629 -16.474 1.00 19.30 188 ASP A CA 1
ATOM 1400 C C . ASP A 1 207 ? 35.648 32.076 -17.931 1.00 18.84 188 ASP A C 1
ATOM 1401 O O . ASP A 1 207 ? 35.540 33.277 -18.218 1.00 20.27 188 ASP A O 1
ATOM 1406 N N . VAL A 1 208 ? 35.773 31.127 -18.859 1.00 21.24 189 VAL A N 1
ATOM 1407 C CA . VAL A 1 208 ? 35.715 31.374 -20.298 1.00 19.35 189 VAL A CA 1
ATOM 1408 C C . VAL A 1 208 ? 34.803 30.324 -20.916 1.00 17.87 189 VAL A C 1
ATOM 1409 O O . VAL A 1 208 ? 34.939 29.140 -20.615 1.00 17.24 189 VAL A O 1
ATOM 1413 N N . VAL A 1 209 ? 33.844 30.751 -21.732 1.00 15.70 190 VAL A N 1
ATOM 1414 C CA . VAL A 1 209 ? 32.994 29.819 -22.458 1.00 16.30 190 VAL A CA 1
ATOM 1415 C C . VAL A 1 209 ? 32.915 30.283 -23.899 1.00 18.00 190 VAL A C 1
ATOM 1416 O O . VAL A 1 209 ? 32.719 31.473 -24.156 1.00 18.32 190 VAL A O 1
ATOM 1420 N N . PHE A 1 210 ? 33.052 29.351 -24.838 1.00 18.18 191 PHE A N 1
ATOM 1421 C CA . PHE A 1 210 ? 32.920 29.707 -26.243 1.00 16.71 191 PHE A CA 1
ATOM 1422 C C . PHE A 1 210 ? 32.184 28.611 -26.999 1.00 17.48 191 PHE A C 1
ATOM 1423 O O . PHE A 1 210 ? 32.193 27.445 -26.601 1.00 16.87 191 PHE A O 1
ATOM 1431 N N . ASN A 1 211 ? 31.532 29.022 -28.088 1.00 19.63 192 ASN A N 1
ATOM 1432 C CA . ASN A 1 211 ? 30.843 28.118 -29.002 1.00 20.05 192 ASN A CA 1
ATOM 1433 C C . ASN A 1 211 ? 31.851 27.646 -30.050 1.00 21.59 192 ASN A C 1
ATOM 1434 O O . ASN A 1 211 ? 32.283 28.427 -30.902 1.00 22.77 192 ASN A O 1
ATOM 1439 N N . TYR A 1 212 ? 32.245 26.372 -29.980 1.00 17.98 193 TYR A N 1
ATOM 1440 C CA . TYR A 1 212 ? 33.303 25.899 -30.866 1.00 23.01 193 TYR A CA 1
ATOM 1441 C C . TYR A 1 212 ? 32.860 25.838 -32.323 1.00 25.87 193 TYR A C 1
ATOM 1442 O O . TYR A 1 212 ? 33.719 25.795 -33.213 1.00 23.94 193 TYR A O 1
ATOM 1451 N N . LYS A 1 213 ? 31.552 25.842 -32.591 1.00 23.95 194 LYS A N 1
ATOM 1452 C CA . LYS A 1 213 ? 31.076 25.848 -33.968 1.00 27.28 194 LYS A CA 1
ATOM 1453 C C . LYS A 1 213 ? 31.239 27.198 -34.646 1.00 28.56 194 LYS A C 1
ATOM 1454 O O . LYS A 1 213 ? 31.214 27.256 -35.877 1.00 29.77 194 LYS A O 1
ATOM 1460 N N . THR A 1 214 ? 31.351 28.289 -33.888 1.00 22.18 195 THR A N 1
ATOM 1461 C CA . THR A 1 214 ? 31.358 29.606 -34.497 1.00 21.19 195 THR A CA 1
ATOM 1462 C C . THR A 1 214 ? 32.646 30.385 -34.281 1.00 23.97 195 THR A C 1
ATOM 1463 O O . THR A 1 214 ? 32.778 31.471 -34.852 1.00 24.79 195 THR A O 1
ATOM 1467 N N . VAL A 1 215 ? 33.599 29.885 -33.493 1.00 24.37 196 VAL A N 1
ATOM 1468 C CA . VAL A 1 215 ? 34.846 30.628 -33.365 1.00 27.15 196 VAL A CA 1
ATOM 1469 C C . VAL A 1 215 ? 35.634 30.515 -34.670 1.00 29.83 196 VAL A C 1
ATOM 1470 O O . VAL A 1 215 ? 35.520 29.539 -35.420 1.00 26.07 196 VAL A O 1
ATOM 1474 N N . GLU A 1 216 ? 36.387 31.561 -34.983 1.00 27.13 197 GLU A N 1
ATOM 1475 C CA . GLU A 1 216 ? 37.198 31.540 -36.196 1.00 32.74 197 GLU A CA 1
ATOM 1476 C C . GLU A 1 216 ? 38.259 30.448 -36.131 1.00 32.40 197 GLU A C 1
ATOM 1477 O O . GLU A 1 216 ? 38.503 29.742 -37.119 1.00 30.47 197 GLU A O 1
ATOM 1483 N N . SER A 1 217 ? 38.901 30.297 -34.979 1.00 23.84 198 SER A N 1
ATOM 1484 C CA . SER A 1 217 ? 40.015 29.363 -34.835 1.00 24.63 198 SER A CA 1
ATOM 1485 C C . SER A 1 217 ? 40.017 28.798 -33.423 1.00 26.17 198 SER A C 1
ATOM 1486 O O . SER A 1 217 ? 40.167 29.548 -32.456 1.00 23.86 198 SER A O 1
ATOM 1489 N N . LEU A 1 218 ? 39.883 27.478 -33.308 1.00 19.68 199 LEU A N 1
ATOM 1490 C CA . LEU A 1 218 ? 39.966 26.843 -32.008 1.00 20.62 199 LEU A CA 1
ATOM 1491 C C . LEU A 1 218 ? 41.312 27.123 -31.355 1.00 21.80 199 LEU A C 1
ATOM 1492 O O . LEU A 1 218 ? 41.376 27.448 -30.164 1.00 19.69 199 LEU A O 1
ATOM 1497 N N . GLU A 1 219 ? 42.399 27.023 -32.129 1.00 21.13 200 GLU A N 1
ATOM 1498 C CA . GLU A 1 219 ? 43.715 27.259 -31.565 1.00 23.01 200 GLU A CA 1
ATOM 1499 C C . GLU A 1 219 ? 43.801 28.656 -30.970 1.00 20.55 200 GLU A C 1
ATOM 1500 O O . GLU A 1 219 ? 44.282 28.840 -29.845 1.00 21.24 200 GLU A O 1
ATOM 1506 N N . GLU A 1 220 ? 43.331 29.660 -31.705 1.00 18.52 201 GLU A N 1
ATOM 1507 C CA . GLU A 1 220 ? 43.526 31.023 -31.226 1.00 19.96 201 GLU A CA 1
ATOM 1508 C C . GLU A 1 220 ? 42.620 31.313 -30.039 1.00 21.46 201 GLU A C 1
ATOM 1509 O O . GLU A 1 220 ? 43.002 32.062 -29.131 1.00 20.01 201 GLU A O 1
ATOM 1515 N N . THR A 1 221 ? 41.408 30.746 -30.046 1.00 19.95 202 THR A N 1
ATOM 1516 C CA . THR A 1 221 ? 40.477 30.929 -28.937 1.00 17.90 202 THR A CA 1
ATOM 1517 C C . THR A 1 221 ? 41.037 30.333 -27.650 1.00 18.44 202 THR A C 1
ATOM 1518 O O . THR A 1 221 ? 41.019 30.976 -26.593 1.00 17.89 202 THR A O 1
ATOM 1522 N N . LEU A 1 222 ? 41.575 29.116 -27.726 1.00 17.70 203 LEU A N 1
ATOM 1523 C CA . LEU A 1 222 ? 42.158 28.493 -26.536 1.00 18.34 203 LEU A CA 1
ATOM 1524 C C . LEU A 1 222 ? 43.380 29.261 -26.051 1.00 20.73 203 LEU A C 1
ATOM 1525 O O . LEU A 1 222 ? 43.661 29.313 -24.843 1.00 19.10 203 LEU A O 1
ATOM 1530 N N . LYS A 1 223 ? 44.125 29.857 -26.969 1.00 15.18 204 LYS A N 1
ATOM 1531 C CA . LYS A 1 223 ? 45.302 30.612 -26.563 1.00 15.92 204 LYS A CA 1
ATOM 1532 C C . LYS A 1 223 ? 44.907 31.890 -25.845 1.00 22.03 204 LYS A C 1
ATOM 1533 O O . LYS A 1 223 ? 45.527 32.258 -24.841 1.00 24.69 204 LYS A O 1
ATOM 1539 N N . LYS A 1 224 ? 43.888 32.593 -26.342 1.00 23.13 205 LYS A N 1
ATOM 1540 C CA . LYS A 1 224 ? 43.443 33.797 -25.640 1.00 20.26 205 LYS A CA 1
ATOM 1541 C C . LYS A 1 224 ? 42.812 33.432 -24.303 1.00 22.94 205 LYS A C 1
ATOM 1542 O O . LYS A 1 224 ? 42.960 34.173 -23.326 1.00 26.56 205 LYS A O 1
ATOM 1548 N N . ALA A 1 225 ? 42.127 32.289 -24.242 1.00 20.27 206 ALA A N 1
ATOM 1549 C CA . ALA A 1 225 ? 41.457 31.884 -23.014 1.00 21.73 206 ALA A CA 1
ATOM 1550 C C . ALA A 1 225 ? 42.452 31.586 -21.903 1.00 26.28 206 ALA A C 1
ATOM 1551 O O . ALA A 1 225 ? 42.135 31.796 -20.726 1.00 23.87 206 ALA A O 1
ATOM 1553 N N . SER A 1 226 ? 43.646 31.105 -22.250 1.00 19.27 207 SER A N 1
ATOM 1554 C CA . SER A 1 226 ? 44.693 30.833 -21.263 1.00 19.43 207 SER A CA 1
ATOM 1555 C C . SER A 1 226 ? 46.061 30.946 -21.926 1.00 20.71 207 SER A C 1
ATOM 1556 O O . SER A 1 226 ? 46.648 29.946 -22.364 1.00 20.03 207 SER A O 1
ATOM 1559 N N . PRO A 1 227 ? 46.617 32.154 -21.992 1.00 20.77 208 PRO A N 1
ATOM 1560 C CA . PRO A 1 227 ? 47.863 32.331 -22.741 1.00 22.64 208 PRO A CA 1
ATOM 1561 C C . PRO A 1 227 ? 49.011 31.476 -22.233 1.00 27.90 208 PRO A C 1
ATOM 1562 O O . PRO A 1 227 ? 49.920 31.176 -23.014 1.00 25.45 208 PRO A O 1
ATOM 1566 N N . ASP A 1 228 ? 49.029 31.090 -20.954 1.00 21.22 209 ASP A N 1
ATOM 1567 C CA . ASP A 1 228 ? 50.120 30.264 -20.448 1.00 20.36 209 ASP A CA 1
ATOM 1568 C C . ASP A 1 228 ? 49.788 28.771 -20.444 1.00 18.57 209 ASP A C 1
ATOM 1569 O O . ASP A 1 228 ? 50.539 27.984 -19.859 1.00 21.98 209 ASP A O 1
ATOM 1574 N N . GLY A 1 229 ? 48.724 28.370 -21.120 1.00 19.11 210 GLY A N 1
ATOM 1575 C CA . GLY A 1 229 ? 48.405 26.962 -21.320 1.00 19.10 210 GLY A CA 1
ATOM 1576 C C . GLY A 1 229 ? 47.488 26.400 -20.257 1.00 15.93 210 GLY A C 1
ATOM 1577 O O . GLY A 1 229 ? 46.911 27.113 -19.439 1.00 19.10 210 GLY A O 1
ATOM 1578 N N . TYR A 1 230 ? 47.387 25.069 -20.260 1.00 14.40 211 TYR A N 1
ATOM 1579 C CA . TYR A 1 230 ? 46.393 24.328 -19.486 1.00 14.88 211 TYR A CA 1
ATOM 1580 C C . TYR A 1 230 ? 47.088 23.285 -18.628 1.00 17.55 211 TYR A C 1
ATOM 1581 O O . TYR A 1 230 ? 47.960 22.559 -19.111 1.00 13.22 211 TYR A O 1
ATOM 1590 N N . ASP A 1 231 ? 46.715 23.242 -17.349 1.00 15.12 212 ASP A N 1
ATOM 1591 C CA . ASP A 1 231 ? 47.231 22.252 -16.419 1.00 12.94 212 ASP A CA 1
ATOM 1592 C C . ASP A 1 231 ? 46.526 20.915 -16.555 1.00 13.97 212 ASP A C 1
ATOM 1593 O O . ASP A 1 231 ? 47.154 19.865 -16.395 1.00 14.53 212 ASP A O 1
ATOM 1598 N N . CYS A 1 232 ? 45.211 20.955 -16.741 1.00 13.02 213 CYS A N 1
ATOM 1599 C CA A CYS A 1 232 ? 44.363 19.775 -16.793 0.50 13.58 213 CYS A CA 1
ATOM 1600 C CA B CYS A 1 232 ? 44.383 19.758 -16.813 0.50 13.58 213 CYS A CA 1
ATOM 1601 C C . CYS A 1 232 ? 43.425 19.882 -17.983 1.00 14.79 213 CYS A C 1
ATOM 1602 O O . CYS A 1 232 ? 42.954 20.976 -18.311 1.00 15.88 213 CYS A O 1
ATOM 1607 N N . TYR A 1 233 ? 43.152 18.747 -18.611 1.00 11.36 214 TYR A N 1
ATOM 1608 C CA . TYR A 1 233 ? 42.224 18.633 -19.728 1.00 13.99 214 TYR A CA 1
ATOM 1609 C C . TYR A 1 233 ? 41.250 17.520 -19.395 1.00 13.55 214 TYR A C 1
ATOM 1610 O O . TYR A 1 233 ? 41.655 16.364 -19.246 1.00 14.17 214 TYR A O 1
ATOM 1619 N N . PHE A 1 234 ? 39.990 17.852 -19.232 1.00 11.40 215 PHE A N 1
ATOM 1620 C CA . PHE A 1 234 ? 38.956 16.840 -19.031 1.00 11.24 215 PHE A CA 1
ATOM 1621 C C . PHE A 1 234 ? 38.328 16.617 -20.402 1.00 13.16 215 PHE A C 1
ATOM 1622 O O . PHE A 1 234 ? 37.629 17.500 -20.912 1.00 12.93 215 PHE A O 1
ATOM 1630 N N . ASP A 1 235 ? 38.620 15.468 -21.015 1.00 11.94 216 ASP A N 1
ATOM 1631 C CA . ASP A 1 235 ? 38.365 15.234 -22.439 1.00 13.42 216 ASP A CA 1
ATOM 1632 C C . ASP A 1 235 ? 37.200 14.269 -22.611 1.00 13.92 216 ASP A C 1
ATOM 1633 O O . ASP A 1 235 ? 37.315 13.078 -22.303 1.00 13.06 216 ASP A O 1
ATOM 1638 N N . ASN A 1 236 ? 36.105 14.796 -23.150 1.00 12.59 217 ASN A N 1
ATOM 1639 C CA . ASN A 1 236 ? 34.921 14.046 -23.559 1.00 12.75 217 ASN A CA 1
ATOM 1640 C C . ASN A 1 236 ? 34.806 13.831 -25.070 1.00 11.97 217 ASN A C 1
ATOM 1641 O O . ASN A 1 236 ? 33.926 13.083 -25.487 1.00 13.77 217 ASN A O 1
ATOM 1646 N N . VAL A 1 237 ? 35.642 14.480 -25.892 1.00 11.18 218 VAL A N 1
ATOM 1647 C CA . VAL A 1 237 ? 35.397 14.664 -27.325 1.00 10.78 218 VAL A CA 1
ATOM 1648 C C . VAL A 1 237 ? 36.415 13.921 -28.199 1.00 13.33 218 VAL A C 1
ATOM 1649 O O . VAL A 1 237 ? 36.051 13.319 -29.217 1.00 14.83 218 VAL A O 1
ATOM 1653 N N . GLY A 1 238 ? 37.699 14.025 -27.871 1.00 12.99 219 GLY A N 1
ATOM 1654 C CA . GLY A 1 238 ? 38.695 13.342 -28.674 1.00 13.22 219 GLY A CA 1
ATOM 1655 C C . GLY A 1 238 ? 38.896 13.987 -30.033 1.00 16.02 219 GLY A C 1
ATOM 1656 O O . GLY A 1 238 ? 38.525 15.136 -30.275 1.00 13.64 219 GLY A O 1
ATOM 1657 N N . GLY A 1 239 ? 39.523 13.223 -30.926 1.00 17.43 220 GLY A N 1
ATOM 1658 C CA . GLY A 1 239 ? 39.712 13.636 -32.310 1.00 20.40 220 GLY A CA 1
ATOM 1659 C C . GLY A 1 239 ? 40.600 14.862 -32.454 1.00 18.06 220 GLY A C 1
ATOM 1660 O O . GLY A 1 239 ? 41.538 15.089 -31.687 1.00 18.98 220 GLY A O 1
ATOM 1661 N N . GLU A 1 240 ? 40.313 15.654 -33.491 1.00 15.45 221 GLU A N 1
ATOM 1662 C CA . GLU A 1 240 ? 41.147 16.810 -33.785 1.00 19.43 221 GLU A CA 1
ATOM 1663 C C . GLU A 1 240 ? 41.004 17.885 -32.721 1.00 17.08 221 GLU A C 1
ATOM 1664 O O . GLU A 1 240 ? 41.964 18.619 -32.464 1.00 19.84 221 GLU A O 1
ATOM 1670 N N . PHE A 1 241 ? 39.843 17.986 -32.069 1.00 16.22 222 PHE A N 1
ATOM 1671 C CA . PHE A 1 241 ? 39.716 18.932 -30.963 1.00 13.35 222 PHE A CA 1
ATOM 1672 C C . PHE A 1 241 ? 40.815 18.689 -29.936 1.00 17.68 222 PHE A C 1
ATOM 1673 O O . PHE A 1 241 ? 41.530 19.610 -29.527 1.00 15.58 222 PHE A O 1
ATOM 1681 N N . SER A 1 242 ? 40.992 17.432 -29.543 1.00 14.26 223 SER A N 1
ATOM 1682 C CA . SER A 1 242 ? 41.991 17.099 -28.541 1.00 17.47 223 SER A CA 1
ATOM 1683 C C . SER A 1 242 ? 43.415 17.323 -29.047 1.00 14.78 223 SER A C 1
ATOM 1684 O O . SER A 1 242 ? 44.285 17.722 -28.265 1.00 16.35 223 SER A O 1
ATOM 1687 N N . ASN A 1 243 ? 43.684 17.077 -30.336 1.00 16.89 224 ASN A N 1
ATOM 1688 C CA . ASN A 1 243 ? 45.000 17.423 -30.867 1.00 17.96 224 ASN A CA 1
ATOM 1689 C C . ASN A 1 243 ? 45.313 18.897 -30.631 1.00 19.38 224 ASN A C 1
ATOM 1690 O O . ASN A 1 243 ? 46.449 19.254 -30.292 1.00 19.03 224 ASN A O 1
ATOM 1695 N N . THR A 1 244 ? 44.315 19.771 -30.804 1.00 17.61 225 THR A N 1
ATOM 1696 C CA . THR A 1 244 ? 44.563 21.198 -30.628 1.00 18.70 225 THR A CA 1
ATOM 1697 C C . THR A 1 244 ? 44.850 21.517 -29.162 1.00 16.79 225 THR A C 1
ATOM 1698 O O . THR A 1 244 ? 45.811 22.231 -28.850 1.00 16.26 225 THR A O 1
ATOM 1702 N N . VAL A 1 245 ? 44.075 20.942 -28.249 1.00 16.22 226 VAL A N 1
ATOM 1703 C CA . VAL A 1 245 ? 44.276 21.195 -26.823 1.00 13.72 226 VAL A CA 1
ATOM 1704 C C . VAL A 1 245 ? 45.627 20.664 -26.363 1.00 15.47 226 VAL A C 1
ATOM 1705 O O . VAL A 1 245 ? 46.308 21.281 -25.531 1.00 16.10 226 VAL A O 1
ATOM 1709 N N . ILE A 1 246 ? 46.023 19.495 -26.869 1.00 16.60 227 ILE A N 1
ATOM 1710 C CA . ILE A 1 246 ? 47.281 18.901 -26.436 1.00 15.93 227 ILE A CA 1
ATOM 1711 C C . ILE A 1 246 ? 48.451 19.817 -26.757 1.00 18.02 227 ILE A C 1
ATOM 1712 O O . ILE A 1 246 ? 49.415 19.903 -25.983 1.00 18.89 227 ILE A O 1
ATOM 1717 N N . GLY A 1 247 ? 48.368 20.563 -27.859 1.00 19.34 228 GLY A N 1
ATOM 1718 C CA . GLY A 1 247 ? 49.399 21.522 -28.176 1.00 20.47 228 GLY A CA 1
ATOM 1719 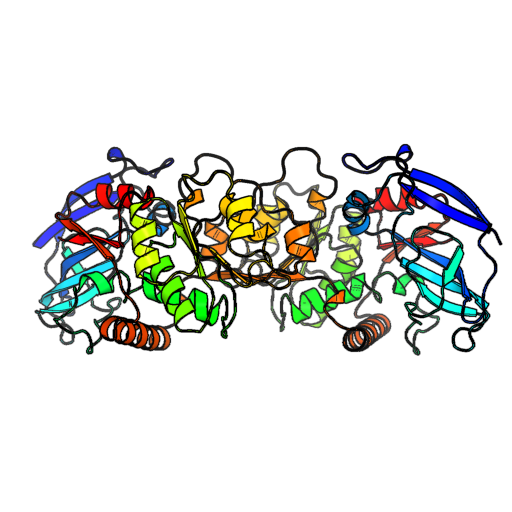C C . GLY A 1 247 ? 49.470 22.713 -27.239 1.00 18.13 228 GLY A C 1
ATOM 1720 O O . GLY A 1 247 ? 50.383 23.527 -27.387 1.00 18.54 228 GLY A O 1
ATOM 1721 N N . GLN A 1 248 ? 48.512 22.862 -26.328 1.00 15.64 229 GLN A N 1
ATOM 1722 C CA . GLN A 1 248 ? 48.511 23.950 -25.352 1.00 15.48 229 GLN A CA 1
ATOM 1723 C C . GLN A 1 248 ? 48.600 23.456 -23.911 1.00 16.33 229 GLN A C 1
ATOM 1724 O O . GLN A 1 248 ? 48.445 24.257 -22.976 1.00 17.31 229 GLN A O 1
ATOM 1730 N N . MET A 1 249 ? 48.890 22.172 -23.703 1.00 14.55 230 MET A N 1
ATOM 1731 C CA . MET A 1 249 ? 49.109 21.655 -22.356 1.00 16.63 230 MET A CA 1
ATOM 1732 C C . MET A 1 249 ? 50.466 22.093 -21.814 1.00 17.52 230 MET A C 1
ATOM 1733 O O . MET A 1 249 ? 51.480 22.071 -22.523 1.00 16.79 230 MET A O 1
ATOM 1738 N N . LYS A 1 250 ? 50.482 22.463 -20.538 1.00 16.44 231 LYS A N 1
ATOM 1739 C CA . LYS A 1 250 ? 51.703 22.761 -19.820 1.00 17.50 231 LYS A CA 1
ATOM 1740 C C . LYS A 1 250 ? 52.507 21.487 -19.582 1.00 18.49 231 LYS A C 1
ATOM 1741 O O . LYS A 1 250 ? 51.999 20.367 -19.676 1.00 16.03 231 LYS A O 1
ATOM 1747 N N . LYS A 1 251 ? 53.779 21.677 -19.284 1.00 18.99 232 LYS A N 1
ATOM 1748 C CA . LYS A 1 251 ? 54.653 20.561 -18.962 1.00 19.10 232 LYS A CA 1
ATOM 1749 C C . LYS A 1 251 ? 54.097 19.785 -17.777 1.00 18.24 232 LYS A C 1
ATOM 1750 O O . LYS A 1 251 ? 53.717 20.369 -16.761 1.00 18.24 232 LYS A O 1
ATOM 1756 N N . PHE A 1 252 ? 54.052 18.461 -17.913 1.00 17.68 233 PHE A N 1
ATOM 1757 C CA . PHE A 1 252 ? 53.470 17.553 -16.928 1.00 17.38 233 PHE A CA 1
ATOM 1758 C C . PHE A 1 252 ? 51.958 17.730 -16.797 1.00 18.02 233 PHE A C 1
ATOM 1759 O O . PHE A 1 252 ? 51.361 17.312 -15.799 1.00 18.37 233 PHE A O 1
ATOM 1767 N N . GLY A 1 253 ? 51.316 18.312 -17.808 1.00 14.64 234 GLY A N 1
ATOM 1768 C CA . GLY A 1 253 ? 49.873 18.432 -17.788 1.00 18.08 234 GLY A CA 1
ATOM 1769 C C . GLY A 1 253 ? 49.195 17.076 -17.793 1.00 15.62 234 GLY A C 1
ATOM 1770 O O . GLY A 1 253 ? 49.738 16.068 -18.281 1.00 13.64 234 GLY A O 1
ATOM 1771 N N . ARG A 1 254 ? 47.988 17.064 -17.241 1.00 14.42 235 ARG A N 1
ATOM 1772 C CA . ARG A 1 254 ? 47.225 15.846 -16.994 1.00 13.61 235 ARG A CA 1
ATOM 1773 C C . ARG A 1 254 ? 45.964 15.868 -17.833 1.00 15.51 235 ARG A C 1
ATOM 1774 O O . ARG A 1 254 ? 45.230 16.858 -17.835 1.00 17.42 235 ARG A O 1
ATOM 1782 N N . ILE A 1 255 ? 45.713 14.776 -18.537 1.00 14.64 236 ILE A N 1
ATOM 1783 C CA . ILE A 1 255 ? 44.516 14.623 -19.344 1.00 14.14 236 ILE A CA 1
ATOM 1784 C C . ILE A 1 255 ? 43.743 13.465 -18.735 1.00 14.50 236 ILE A C 1
ATOM 1785 O O . ILE A 1 255 ? 44.315 12.400 -18.492 1.00 16.41 236 ILE A O 1
ATOM 1790 N N . ALA A 1 256 ? 42.468 13.697 -18.447 1.00 13.43 237 ALA A N 1
ATOM 1791 C CA . ALA A 1 256 ? 41.543 12.664 -18.031 1.00 11.44 237 ALA A CA 1
ATOM 1792 C C . ALA A 1 256 ? 40.692 12.351 -19.244 1.00 15.02 237 ALA A C 1
ATOM 1793 O O . ALA A 1 256 ? 39.977 13.222 -19.729 1.00 13.29 237 ALA A O 1
ATOM 1795 N N . ILE A 1 257 ? 40.806 11.130 -19.756 1.00 15.05 238 ILE A N 1
ATOM 1796 C CA . ILE A 1 257 ? 40.140 10.726 -20.985 1.00 14.88 238 ILE A CA 1
ATOM 1797 C C . ILE A 1 257 ? 38.849 10.047 -20.555 1.00 14.16 238 ILE A C 1
ATOM 1798 O O . ILE A 1 257 ? 38.836 8.906 -20.114 1.00 13.85 238 ILE A O 1
ATOM 1803 N N . CYS A 1 258 ? 37.747 10.790 -20.633 1.00 14.90 239 CYS A N 1
ATOM 1804 C CA . CYS A 1 258 ? 36.421 10.323 -20.182 1.00 12.50 239 CYS A CA 1
ATOM 1805 C C . CYS A 1 258 ? 35.606 9.760 -21.356 1.00 15.61 239 CYS A C 1
ATOM 1806 O O . CYS A 1 258 ? 34.884 8.791 -21.165 1.00 16.33 239 CYS A O 1
ATOM 1809 N N . GLY A 1 259 ? 35.706 10.385 -22.529 1.00 13.91 240 GLY A N 1
ATOM 1810 C CA . GLY A 1 259 ? 34.936 9.970 -23.683 1.00 15.38 240 GLY A CA 1
ATOM 1811 C C . GLY A 1 259 ? 35.608 10.531 -24.914 1.00 15.46 240 GLY A C 1
ATOM 1812 O O . GLY A 1 259 ? 36.566 11.305 -24.826 1.00 15.20 240 GLY A O 1
ATOM 1813 N N . ALA A 1 260 ? 35.160 10.057 -26.075 1.00 14.38 241 ALA A N 1
ATOM 1814 C CA . ALA A 1 260 ? 35.675 10.543 -27.355 1.00 13.59 241 ALA A CA 1
ATOM 1815 C C . ALA A 1 260 ? 34.503 10.679 -28.330 1.00 13.86 241 ALA A C 1
ATOM 1816 O O . ALA A 1 260 ? 34.460 10.067 -29.393 1.00 14.13 241 ALA A O 1
ATOM 1818 N N . ILE A 1 261 ? 33.500 11.461 -27.920 1.00 12.88 242 ILE A N 1
ATOM 1819 C CA . ILE A 1 261 ? 32.221 11.482 -28.628 1.00 14.26 242 ILE A CA 1
ATOM 1820 C C . ILE A 1 261 ? 32.362 11.934 -30.081 1.00 14.47 242 ILE A C 1
ATOM 1821 O O . ILE A 1 261 ? 31.530 11.568 -30.912 1.00 17.13 242 ILE A O 1
ATOM 1826 N N . SER A 1 262 ? 33.397 12.721 -30.424 1.00 14.05 243 SER A N 1
ATOM 1827 C CA . SER A 1 262 ? 33.560 13.103 -31.829 1.00 14.67 243 SER A CA 1
ATOM 1828 C C . SER A 1 262 ? 33.954 11.933 -32.729 1.00 15.73 243 SER A C 1
ATOM 1829 O O . SER A 1 262 ? 33.899 12.074 -33.960 1.00 19.15 243 SER A O 1
ATOM 1832 N N . THR A 1 263 ? 34.321 10.779 -32.155 1.00 14.67 244 THR A N 1
ATOM 1833 C CA . THR A 1 263 ? 34.801 9.634 -32.910 1.00 15.08 244 THR A CA 1
ATOM 1834 C C . THR A 1 263 ? 33.835 8.466 -32.955 1.00 15.14 244 THR A C 1
ATOM 1835 O O . THR A 1 263 ? 33.995 7.607 -33.819 1.00 15.58 244 THR A O 1
ATOM 1839 N N . TYR A 1 264 ? 32.867 8.391 -32.041 1.00 14.77 245 TYR A N 1
ATOM 1840 C CA . TYR A 1 264 ? 32.086 7.162 -31.892 1.00 15.17 245 TYR A CA 1
ATOM 1841 C C . TYR A 1 264 ? 31.295 6.816 -33.146 1.00 17.51 245 TYR A C 1
ATOM 1842 O O . TYR A 1 264 ? 31.020 5.634 -33.396 1.00 15.54 245 TYR A O 1
ATOM 1851 N N . ASN A 1 265 ? 30.894 7.815 -33.931 1.00 15.25 246 ASN A N 1
ATOM 1852 C CA . ASN A 1 265 ? 30.069 7.595 -35.114 1.00 15.62 246 ASN A CA 1
ATOM 1853 C C . ASN A 1 265 ? 30.884 7.609 -36.406 1.00 18.80 246 ASN A C 1
ATOM 1854 O O . ASN A 1 265 ? 30.309 7.662 -37.502 1.00 18.35 246 ASN A O 1
ATOM 1859 N N . ARG A 1 266 ? 32.206 7.512 -36.304 1.00 16.29 247 ARG A N 1
ATOM 1860 C CA . ARG A 1 266 ? 33.055 7.626 -37.476 1.00 17.04 247 ARG A CA 1
ATOM 1861 C C . ARG A 1 266 ? 32.778 6.508 -38.476 1.00 17.48 247 ARG A C 1
ATOM 1862 O O . ARG A 1 266 ? 32.400 5.386 -38.117 1.00 17.99 247 ARG A O 1
ATOM 1870 N N . THR A 1 267 ? 32.981 6.838 -39.746 1.00 18.04 248 THR A N 1
ATOM 1871 C CA . THR A 1 267 ? 32.845 5.900 -40.849 1.00 18.78 248 THR A CA 1
ATOM 1872 C C . THR A 1 267 ? 34.165 5.662 -41.562 1.00 21.52 248 THR A C 1
ATOM 1873 O O . THR A 1 267 ? 34.241 4.791 -42.438 1.00 23.88 248 THR A O 1
ATOM 1877 N N . GLY A 1 268 ? 35.193 6.408 -41.215 1.00 19.28 249 GLY A N 1
ATOM 1878 C CA . GLY A 1 268 ? 36.491 6.243 -41.803 1.00 19.92 249 GLY A CA 1
ATOM 1879 C C . GLY A 1 268 ? 37.549 6.179 -40.722 1.00 19.56 249 GLY A C 1
ATOM 1880 O O . GLY A 1 268 ? 37.256 5.987 -39.540 1.00 18.91 249 GLY A O 1
ATOM 1881 N N . PRO A 1 269 ? 38.806 6.347 -41.109 1.00 20.20 250 PRO A N 1
ATOM 1882 C CA . PRO A 1 269 ? 39.887 6.258 -40.127 1.00 20.65 250 PRO A CA 1
ATOM 1883 C C . PRO A 1 269 ? 39.831 7.406 -39.138 1.00 21.95 250 PRO A C 1
ATOM 1884 O O . PRO A 1 269 ? 39.297 8.485 -39.401 1.00 18.83 250 PRO A O 1
ATOM 1888 N N . LEU A 1 270 ? 40.398 7.153 -37.972 1.00 21.01 251 LEU A N 1
ATOM 1889 C CA . LEU A 1 270 ? 40.534 8.193 -36.990 1.00 17.99 251 LEU A CA 1
ATOM 1890 C C . LEU A 1 270 ? 41.478 9.270 -37.490 1.00 20.16 251 LEU A C 1
ATOM 1891 O O . LEU A 1 270 ? 42.372 9.003 -38.293 1.00 20.37 251 LEU A O 1
ATOM 1896 N N . PRO A 1 271 ? 41.335 10.485 -36.986 1.00 22.85 252 PRO A N 1
ATOM 1897 C CA . PRO A 1 271 ? 42.319 11.515 -37.274 1.00 21.45 252 PRO A CA 1
ATOM 1898 C C . PRO A 1 271 ? 43.680 11.103 -36.744 1.00 19.05 252 PRO A C 1
ATOM 1899 O O . PRO A 1 271 ? 43.783 10.233 -35.862 1.00 21.28 252 PRO A O 1
ATOM 1903 N N . PRO A 1 272 ? 44.738 11.709 -37.247 1.00 20.58 253 PRO A N 1
ATOM 1904 C CA . PRO A 1 272 ? 46.061 11.434 -36.689 1.00 27.86 253 PRO A CA 1
ATOM 1905 C C . PRO A 1 272 ? 46.098 11.827 -35.226 1.00 28.77 253 PRO A C 1
ATOM 1906 O O . PRO A 1 272 ? 45.325 12.664 -34.766 1.00 31.34 253 PRO A O 1
ATOM 1910 N N . GLY A 1 273 ? 46.943 11.147 -34.470 1.00 31.70 254 GLY A N 1
ATOM 1911 C CA . GLY A 1 273 ? 47.182 11.537 -33.107 1.00 26.02 254 GLY A CA 1
ATOM 1912 C C . GLY A 1 273 ? 47.985 12.822 -33.060 1.00 27.91 254 GLY A C 1
ATOM 1913 O O . GLY A 1 273 ? 48.496 13.313 -34.075 1.00 34.04 254 GLY A O 1
ATOM 1914 N N . PRO A 1 274 ? 48.121 13.386 -31.864 1.00 29.09 255 PRO A N 1
ATOM 1915 C CA . PRO A 1 274 ? 48.923 14.598 -31.721 1.00 36.56 255 PRO A CA 1
ATOM 1916 C C . PRO A 1 274 ? 50.385 14.308 -32.006 1.00 40.72 255 PRO A C 1
ATOM 1917 O O . PRO A 1 274 ? 50.873 13.198 -31.737 1.00 33.46 255 PRO A O 1
ATOM 1921 N N . PRO A 1 275 ? 51.128 15.273 -32.541 1.00 45.57 256 PRO A N 1
ATOM 1922 C CA . PRO A 1 275 ? 52.556 15.051 -32.809 1.00 44.13 256 PRO A CA 1
ATOM 1923 C C . PRO A 1 275 ? 53.257 14.491 -31.584 1.00 39.43 256 PRO A C 1
ATOM 1924 O O . PRO A 1 275 ? 53.222 15.104 -30.507 1.00 31.24 256 PRO A O 1
ATOM 1928 N N . PRO A 1 276 ? 53.878 13.314 -31.689 1.00 32.04 257 PRO A N 1
ATOM 1929 C CA . PRO A 1 276 ? 54.489 12.719 -30.488 1.00 29.68 257 PRO A CA 1
ATOM 1930 C C . PRO A 1 276 ? 55.537 13.606 -29.845 1.00 23.45 257 PRO A C 1
ATOM 1931 O O . PRO A 1 276 ? 55.717 13.562 -28.628 1.00 23.81 257 PRO A O 1
ATOM 1935 N N . GLU A 1 277 ? 56.241 14.410 -30.635 1.00 26.10 258 GLU A N 1
ATOM 1936 C CA . GLU A 1 277 ? 57.199 15.358 -30.082 1.00 32.64 258 GLU A CA 1
ATOM 1937 C C . GLU A 1 277 ? 56.567 16.260 -29.021 1.00 27.54 258 GLU A C 1
ATOM 1938 O O . GLU A 1 277 ? 57.219 16.619 -28.035 1.00 27.63 258 GLU A O 1
ATOM 1944 N N . ILE A 1 278 ? 55.310 16.656 -29.216 1.00 20.59 259 ILE A N 1
ATOM 1945 C CA . ILE A 1 278 ? 54.635 17.486 -28.227 1.00 23.63 259 ILE A CA 1
ATOM 1946 C C . ILE A 1 278 ? 54.350 16.672 -26.979 1.00 22.68 259 ILE A C 1
ATOM 1947 O O . ILE A 1 278 ? 54.684 17.071 -25.857 1.00 21.58 259 ILE A O 1
ATOM 1952 N N . VAL A 1 279 ? 53.769 15.495 -27.160 1.00 19.27 260 VAL A N 1
ATOM 1953 C CA . VAL A 1 279 ? 53.439 14.675 -26.006 1.00 21.00 260 VAL A CA 1
ATOM 1954 C C . VAL A 1 279 ? 54.698 14.364 -25.204 1.00 21.25 260 VAL A C 1
ATOM 1955 O O . VAL A 1 279 ? 54.695 14.412 -23.966 1.00 18.62 260 VAL A O 1
ATOM 1959 N N . ILE A 1 280 ? 55.794 14.040 -25.890 1.00 18.34 261 ILE A N 1
ATOM 1960 C CA . ILE A 1 280 ? 56.971 13.585 -25.173 1.00 20.28 261 ILE A CA 1
ATOM 1961 C C . ILE A 1 280 ? 57.659 14.752 -24.493 1.00 18.75 261 ILE A C 1
ATOM 1962 O O . ILE A 1 280 ? 57.989 14.688 -23.308 1.00 19.84 261 ILE A O 1
ATOM 1967 N N . TYR A 1 281 ? 57.896 15.844 -25.219 1.00 19.07 262 TYR A N 1
ATOM 1968 C CA . TYR A 1 281 ? 58.694 16.882 -24.585 1.00 19.32 262 TYR A CA 1
ATOM 1969 C C . TYR A 1 281 ? 57.900 17.623 -23.514 1.00 18.81 262 TYR A C 1
ATOM 1970 O O . TYR A 1 281 ? 58.497 18.107 -22.549 1.00 20.77 262 TYR A O 1
ATOM 1979 N N . GLN A 1 282 ? 56.569 17.624 -23.598 1.00 19.51 263 GLN A N 1
ATOM 1980 C CA . GLN A 1 282 ? 55.774 18.151 -22.501 1.00 19.72 263 GLN A CA 1
ATOM 1981 C C . GLN A 1 282 ? 55.530 17.121 -21.404 1.00 22.35 263 GLN A C 1
ATOM 1982 O O . GLN A 1 282 ? 54.949 17.479 -20.377 1.00 20.18 263 GLN A O 1
ATOM 1988 N N . GLU A 1 283 ? 55.938 15.864 -21.597 1.00 17.53 264 GLU A N 1
ATOM 1989 C CA . GLU A 1 283 ? 55.834 14.832 -20.560 1.00 17.31 264 GLU A CA 1
ATOM 1990 C C . GLU A 1 283 ? 54.417 14.755 -19.987 1.00 16.74 264 GLU A C 1
ATOM 1991 O O . GLU A 1 283 ? 54.211 14.727 -18.773 1.00 16.57 264 GLU A O 1
ATOM 1997 N N . LEU A 1 284 ? 53.438 14.688 -20.887 1.00 16.51 265 LEU A N 1
ATOM 1998 C CA . LEU A 1 284 ? 52.035 14.637 -20.515 1.00 16.03 265 LEU A CA 1
ATOM 1999 C C . LEU A 1 284 ? 51.645 13.284 -19.927 1.00 17.90 265 LEU A C 1
ATOM 2000 O O . LEU A 1 284 ? 52.179 12.237 -20.298 1.00 16.19 265 LEU A O 1
ATOM 2005 N N . ARG A 1 285 ? 50.714 13.331 -18.979 1.00 15.53 266 ARG A N 1
ATOM 2006 C CA . ARG A 1 285 ? 50.117 12.156 -18.358 1.00 15.38 266 ARG A CA 1
ATOM 2007 C C . ARG A 1 285 ? 48.667 12.103 -18.809 1.00 16.36 266 ARG A C 1
ATOM 2008 O O . ARG A 1 285 ? 47.898 13.018 -18.518 1.00 19.06 266 ARG A O 1
ATOM 2016 N N . MET A 1 286 ? 48.302 11.040 -19.515 1.00 15.04 267 MET A N 1
ATOM 2017 C CA . MET A 1 286 ? 46.971 10.880 -20.078 1.00 14.77 267 MET A CA 1
ATOM 2018 C C . MET A 1 286 ? 46.429 9.584 -19.509 1.00 19.37 267 MET A C 1
ATOM 2019 O O . MET A 1 286 ? 47.065 8.537 -19.659 1.00 20.00 267 MET A O 1
ATOM 2024 N N . GLU A 1 287 ? 45.304 9.654 -18.805 1.00 14.51 268 GLU A N 1
ATOM 2025 C CA . GLU A 1 287 ? 44.720 8.460 -18.210 1.00 14.57 268 GLU A CA 1
ATOM 2026 C C . GLU A 1 287 ? 43.232 8.427 -18.488 1.00 14.31 268 GLU A C 1
ATOM 2027 O O . GLU A 1 287 ? 42.524 9.405 -18.236 1.00 14.07 268 GLU A O 1
ATOM 2033 N N . ALA A 1 288 ? 42.766 7.298 -18.989 1.00 14.43 269 ALA A N 1
ATOM 2034 C CA . ALA A 1 288 ? 41.355 7.091 -19.253 1.00 14.26 269 ALA A CA 1
ATOM 2035 C C . ALA A 1 288 ? 40.702 6.399 -18.064 1.00 14.35 269 ALA A C 1
ATOM 2036 O O . ALA A 1 288 ? 41.354 5.694 -17.294 1.00 14.63 269 ALA A O 1
ATOM 2038 N N . PHE A 1 289 ? 39.397 6.605 -17.919 1.00 14.17 270 PHE A N 1
ATOM 2039 C CA . PHE A 1 289 ? 38.718 6.057 -16.757 1.00 14.31 270 PHE A CA 1
ATOM 2040 C C . PHE A 1 289 ? 37.254 5.820 -17.082 1.00 14.23 270 PHE A C 1
ATOM 2041 O O . PHE A 1 289 ? 36.694 6.418 -18.000 1.00 14.25 270 PHE A O 1
ATOM 2049 N N . VAL A 1 290 ? 36.653 4.926 -16.302 1.00 14.50 271 VAL A N 1
ATOM 2050 C CA . VAL A 1 290 ? 35.216 4.689 -16.286 1.00 14.84 271 VAL A CA 1
ATOM 2051 C C . VAL A 1 290 ? 34.769 4.731 -14.826 1.00 18.74 271 VAL A C 1
ATOM 2052 O O . VAL A 1 290 ? 35.505 4.302 -13.929 1.00 17.86 271 VAL A O 1
ATOM 2056 N N . VAL A 1 291 ? 33.570 5.267 -14.583 1.00 15.66 272 VAL A N 1
ATOM 2057 C CA . VAL A 1 291 ? 33.156 5.568 -13.216 1.00 14.83 272 VAL A CA 1
ATOM 2058 C C . VAL A 1 291 ? 33.114 4.310 -12.363 1.00 17.77 272 VAL A C 1
ATOM 2059 O O . VAL A 1 291 ? 33.277 4.377 -11.136 1.00 15.66 272 VAL A O 1
ATOM 2063 N N . TYR A 1 292 ? 32.889 3.148 -12.980 1.00 16.41 273 TYR A N 1
ATOM 2064 C CA . TYR A 1 292 ? 32.750 1.910 -12.220 1.00 19.58 273 TYR A CA 1
ATOM 2065 C C . TYR A 1 292 ? 34.070 1.406 -11.638 1.00 21.63 273 TYR A C 1
ATOM 2066 O O . TYR A 1 292 ? 34.050 0.448 -10.858 1.00 19.52 273 TYR A O 1
ATOM 2075 N N . ARG A 1 293 ? 35.199 2.043 -11.958 1.00 17.47 274 ARG A N 1
ATOM 2076 C CA . ARG A 1 293 ? 36.437 1.758 -11.236 1.00 17.36 274 ARG A CA 1
ATOM 2077 C C . ARG A 1 293 ? 36.263 1.981 -9.739 1.00 18.51 274 ARG A C 1
ATOM 2078 O O . ARG A 1 293 ? 36.851 1.266 -8.919 1.00 19.38 274 ARG A O 1
ATOM 2086 N N . TRP A 1 294 ? 35.492 2.993 -9.371 1.00 16.54 275 TRP A N 1
ATOM 2087 C CA . TRP A 1 294 ? 35.272 3.333 -7.973 1.00 17.67 275 TRP A CA 1
ATOM 2088 C C . TRP A 1 294 ? 34.119 2.492 -7.467 1.00 20.64 275 TRP A C 1
ATOM 2089 O O . TRP A 1 294 ? 33.102 2.348 -8.151 1.00 20.35 275 TRP A O 1
ATOM 2100 N N . GLN A 1 295 ? 34.318 1.888 -6.305 1.00 18.05 276 GLN A N 1
ATOM 2101 C CA . GLN A 1 295 ? 33.402 0.895 -5.769 1.00 18.78 276 GLN A CA 1
ATOM 2102 C C . GLN A 1 295 ? 32.256 1.569 -5.026 1.00 20.99 276 GLN A C 1
ATOM 2103 O O . GLN A 1 295 ? 32.198 2.791 -4.901 1.00 18.52 276 GLN A O 1
ATOM 2109 N N . GLY A 1 296 ? 31.359 0.740 -4.481 1.00 19.52 277 GLY A N 1
ATOM 2110 C CA . GLY A 1 296 ? 30.081 1.246 -4.012 1.00 20.51 277 GLY A CA 1
ATOM 2111 C C . GLY A 1 296 ? 30.217 2.300 -2.933 1.00 19.88 277 GLY A C 1
ATOM 2112 O O . GLY A 1 296 ? 29.530 3.322 -2.964 1.00 21.38 277 GLY A O 1
ATOM 2113 N N . ASP A 1 297 ? 31.100 2.069 -1.965 1.00 20.36 278 ASP A N 1
ATOM 2114 C CA . ASP A 1 297 ? 31.211 2.999 -0.848 1.00 20.66 278 ASP A CA 1
ATOM 2115 C C . ASP A 1 297 ? 31.734 4.350 -1.316 1.00 20.33 278 ASP A C 1
ATOM 2116 O O . ASP A 1 297 ? 31.194 5.396 -0.938 1.00 19.95 278 ASP A O 1
ATOM 2121 N N . ALA A 1 298 ? 32.749 4.344 -2.183 1.00 19.34 279 ALA A N 1
ATOM 2122 C CA . ALA A 1 298 ? 33.277 5.598 -2.701 1.00 18.70 279 ALA A CA 1
ATOM 2123 C C . ALA A 1 298 ? 32.240 6.324 -3.551 1.00 18.21 279 ALA A C 1
ATOM 2124 O O . ALA A 1 298 ? 32.145 7.557 -3.501 1.00 18.00 279 ALA A O 1
ATOM 2126 N N . ARG A 1 299 ? 31.464 5.584 -4.347 1.00 18.07 280 ARG A N 1
ATOM 2127 C CA . ARG A 1 299 ? 30.437 6.226 -5.165 1.00 19.14 280 ARG A CA 1
ATOM 2128 C C . ARG A 1 299 ? 29.329 6.808 -4.290 1.00 18.10 280 ARG A C 1
ATOM 2129 O O . ARG A 1 299 ? 28.792 7.874 -4.592 1.00 19.45 280 ARG A O 1
ATOM 2137 N N . GLN A 1 300 ? 28.975 6.125 -3.204 1.00 18.86 281 GLN A N 1
ATOM 2138 C CA . GLN A 1 300 ? 27.940 6.654 -2.322 1.00 21.62 281 GLN A CA 1
ATOM 2139 C C . GLN A 1 300 ? 28.396 7.954 -1.676 1.00 21.94 281 GLN A C 1
ATOM 2140 O O . GLN A 1 300 ? 27.633 8.925 -1.598 1.00 19.82 281 GLN A O 1
ATOM 2146 N N . LYS A 1 301 ? 29.647 8.000 -1.225 1.00 19.48 282 LYS A N 1
ATOM 2147 C CA . LYS A 1 301 ? 30.160 9.225 -0.615 1.00 21.10 282 LYS A CA 1
ATOM 2148 C C . LYS A 1 301 ? 30.134 10.371 -1.615 1.00 21.51 282 LYS A C 1
ATOM 2149 O O . LYS A 1 301 ? 29.736 11.497 -1.279 1.00 19.95 282 LYS A O 1
ATOM 2155 N N . ALA A 1 302 ? 30.530 10.093 -2.855 1.00 18.63 283 ALA A N 1
ATOM 2156 C CA . ALA A 1 302 ? 30.556 11.131 -3.880 1.00 17.55 283 ALA A CA 1
ATOM 2157 C C . ALA A 1 302 ? 29.140 11.575 -4.242 1.00 18.21 283 ALA A C 1
ATOM 2158 O O . ALA A 1 302 ? 28.894 12.771 -4.429 1.00 17.43 283 ALA A O 1
ATOM 2160 N N . LEU A 1 303 ? 28.187 10.630 -4.313 1.00 19.72 284 LEU A N 1
ATOM 2161 C CA . LEU A 1 303 ? 26.814 10.995 -4.636 1.00 17.76 284 LEU A CA 1
ATOM 2162 C C . LEU A 1 303 ? 26.245 11.920 -3.571 1.00 18.36 284 LEU A C 1
ATOM 2163 O O . LEU A 1 303 ? 25.504 12.858 -3.887 1.00 18.31 284 LEU A O 1
ATOM 2168 N N . LYS A 1 304 ? 26.596 11.670 -2.305 1.00 19.00 285 LYS A N 1
ATOM 2169 C CA . LYS A 1 304 ? 26.121 12.518 -1.220 1.00 20.95 285 LYS A CA 1
ATOM 2170 C C . LYS A 1 304 ? 26.702 13.921 -1.328 1.00 19.87 285 LYS A C 1
ATOM 2171 O O . LYS A 1 304 ? 26.001 14.905 -1.073 1.00 19.82 285 LYS A O 1
ATOM 2177 N N . ASP A 1 305 ? 27.978 14.033 -1.706 1.00 19.03 286 ASP A N 1
ATOM 2178 C CA . ASP A 1 305 ? 28.563 15.345 -1.971 1.00 19.29 286 ASP A CA 1
ATOM 2179 C C . ASP A 1 305 ? 27.839 16.048 -3.109 1.00 18.36 286 ASP A C 1
ATOM 2180 O O . ASP A 1 305 ? 27.509 17.234 -3.008 1.00 18.58 286 ASP A O 1
ATOM 2185 N N . LEU A 1 306 ? 27.622 15.340 -4.226 1.00 17.77 287 LEU A N 1
ATOM 2186 C CA . LEU A 1 306 ? 26.943 15.957 -5.361 1.00 17.36 287 LEU A CA 1
ATOM 2187 C C . LEU A 1 306 ? 25.577 16.469 -4.949 1.00 17.86 287 LEU A C 1
ATOM 2188 O O . LEU A 1 306 ? 25.185 17.588 -5.310 1.00 18.94 287 LEU A O 1
ATOM 2193 N N . LEU A 1 307 ? 24.844 15.673 -4.167 1.00 18.36 288 LEU A N 1
ATOM 2194 C CA . LEU A 1 307 ? 23.492 16.067 -3.776 1.00 19.31 288 LEU A CA 1
ATOM 2195 C C . LEU A 1 307 ? 23.524 17.272 -2.852 1.00 20.39 288 LEU A C 1
ATOM 2196 O O . LEU A 1 307 ? 22.714 18.193 -2.993 1.00 21.09 288 LEU A O 1
ATOM 2201 N N . LYS A 1 308 ? 24.456 17.279 -1.901 1.00 20.40 289 LYS A N 1
ATOM 2202 C CA . LYS A 1 308 ? 24.601 18.417 -1.001 1.00 20.55 289 LYS A CA 1
ATOM 2203 C C . LYS A 1 308 ? 24.928 19.684 -1.784 1.00 21.57 289 LYS A C 1
ATOM 2204 O O . LYS A 1 308 ? 24.366 20.754 -1.514 1.00 22.26 289 LYS A O 1
ATOM 2210 N N . TRP A 1 309 ? 25.802 19.571 -2.788 1.00 21.27 290 TRP A N 1
ATOM 2211 C CA . TRP A 1 309 ? 26.169 20.732 -3.595 1.00 19.08 290 TRP A CA 1
ATOM 2212 C C . TRP A 1 309 ? 24.989 21.226 -4.421 1.00 22.44 290 TRP A C 1
ATOM 2213 O O . TRP A 1 309 ? 24.810 22.436 -4.592 1.00 24.68 290 TRP A O 1
ATOM 2224 N N . VAL A 1 310 ? 24.169 20.309 -4.941 1.00 18.71 291 VAL A N 1
ATOM 2225 C CA . VAL A 1 310 ? 22.954 20.713 -5.639 1.00 19.72 291 VAL A CA 1
ATOM 2226 C C . VAL A 1 310 ? 22.008 21.440 -4.687 1.00 21.06 291 VAL A C 1
ATOM 2227 O O . VAL A 1 310 ? 21.488 22.513 -5.008 1.00 24.59 291 VAL A O 1
ATOM 2231 N N . LEU A 1 311 ? 21.775 20.883 -3.497 1.00 20.64 292 LEU A N 1
ATOM 2232 C CA . LEU A 1 311 ? 20.854 21.541 -2.574 1.00 21.14 292 LEU A CA 1
ATOM 2233 C C . LEU A 1 311 ? 21.404 22.867 -2.061 1.00 26.71 292 LEU A C 1
ATOM 2234 O O . LEU A 1 311 ? 20.617 23.738 -1.677 1.00 28.96 292 LEU A O 1
ATOM 2239 N N . GLU A 1 312 ? 22.723 23.061 -2.079 1.00 23.32 293 GLU A N 1
ATOM 2240 C CA . GLU A 1 312 ? 23.313 24.328 -1.657 1.00 25.14 293 GLU A CA 1
ATOM 2241 C C . GLU A 1 312 ? 23.366 25.362 -2.778 1.00 28.71 293 GLU A C 1
ATOM 2242 O O . GLU A 1 312 ? 23.748 26.507 -2.524 1.00 30.10 293 GLU A O 1
ATOM 2248 N N . GLY A 1 313 ? 22.990 24.995 -3.999 1.00 27.60 294 GLY A N 1
ATOM 2249 C CA . GLY A 1 313 ? 23.119 25.886 -5.136 1.00 27.56 294 GLY A CA 1
ATOM 2250 C C . GLY A 1 313 ? 24.502 25.951 -5.747 1.00 29.88 294 GLY A C 1
ATOM 2251 O O . GLY A 1 313 ? 24.727 26.767 -6.646 1.00 25.61 294 GLY A O 1
ATOM 2252 N N . LYS A 1 314 ? 25.442 25.129 -5.285 1.00 22.06 295 LYS A N 1
ATOM 2253 C CA . LYS A 1 314 ? 26.798 25.147 -5.820 1.00 19.68 295 LYS A CA 1
ATOM 2254 C C . LYS A 1 314 ? 26.931 24.366 -7.112 1.00 20.85 295 LYS A C 1
ATOM 2255 O O . LYS A 1 314 ? 27.880 24.602 -7.871 1.00 22.27 295 LYS A O 1
ATOM 2261 N N . ILE A 1 315 ? 26.018 23.440 -7.386 1.00 19.73 296 ILE A N 1
ATOM 2262 C CA . ILE A 1 315 ? 25.944 22.791 -8.687 1.00 17.23 296 ILE A CA 1
ATOM 2263 C C . ILE A 1 315 ? 24.532 23.001 -9.207 1.00 18.09 296 ILE A C 1
ATOM 2264 O O . ILE A 1 315 ? 23.565 22.534 -8.594 1.00 18.61 296 ILE A O 1
ATOM 2269 N N . GLN A 1 316 ? 24.414 23.743 -10.302 1.00 17.93 297 GLN A N 1
ATOM 2270 C CA . GLN A 1 316 ? 23.163 23.920 -11.022 1.00 18.19 297 GLN A CA 1
ATOM 2271 C C . GLN A 1 316 ? 23.134 22.962 -12.205 1.00 17.07 297 GLN A C 1
ATOM 2272 O O . GLN A 1 316 ? 24.135 22.337 -12.560 1.00 17.98 297 GLN A O 1
ATOM 2278 N N . TYR A 1 317 ? 21.973 22.852 -12.831 1.00 19.48 298 TYR A N 1
ATOM 2279 C CA . TYR A 1 317 ? 21.825 21.832 -13.847 1.00 21.63 298 TYR A CA 1
ATOM 2280 C C . TYR A 1 317 ? 20.665 22.178 -14.765 1.00 23.22 298 TYR A C 1
ATOM 2281 O O . TYR A 1 317 ? 19.809 23.017 -14.458 1.00 22.02 298 TYR A O 1
ATOM 2290 N N . LYS A 1 318 ? 20.637 21.473 -15.884 1.00 24.93 299 LYS A N 1
ATOM 2291 C CA . LYS A 1 318 ? 19.550 21.544 -16.841 1.00 25.40 299 LYS A CA 1
ATOM 2292 C C . LYS A 1 318 ? 19.237 20.126 -17.287 1.00 20.26 299 LYS A C 1
ATOM 2293 O O . LYS A 1 318 ? 20.135 19.287 -17.424 1.00 22.07 299 LYS A O 1
ATOM 2299 N N . GLU A 1 319 ? 17.961 19.855 -17.483 1.00 20.70 300 GLU A N 1
ATOM 2300 C CA . GLU A 1 319 ? 17.513 18.578 -18.007 1.00 17.26 300 GLU A CA 1
ATOM 2301 C C . GLU A 1 319 ? 16.694 18.836 -19.257 1.00 16.65 300 GLU A C 1
ATOM 2302 O O . GLU A 1 319 ? 16.011 19.858 -19.359 1.00 19.23 300 GLU A O 1
ATOM 2308 N N . TYR A 1 320 ? 16.759 17.887 -20.189 1.00 16.02 301 TYR A N 1
ATOM 2309 C CA . TYR A 1 320 ? 15.967 17.894 -21.411 1.00 16.83 301 TYR A CA 1
ATOM 2310 C C . TYR A 1 320 ? 15.109 16.634 -21.348 1.00 16.23 301 TYR A C 1
ATOM 2311 O O . TYR A 1 320 ? 15.536 15.550 -21.755 1.00 18.34 301 TYR A O 1
ATOM 2320 N N . ILE A 1 321 ? 13.896 16.783 -20.828 1.00 16.91 302 ILE A N 1
ATOM 2321 C CA . ILE A 1 321 ? 13.005 15.651 -20.593 1.00 16.15 302 ILE A CA 1
ATOM 2322 C C . ILE A 1 321 ? 12.116 15.492 -21.817 1.00 18.18 302 ILE A C 1
ATOM 2323 O O . ILE A 1 321 ? 11.392 16.421 -22.197 1.00 20.94 302 ILE A O 1
ATOM 2328 N N . ILE A 1 322 ? 12.128 14.303 -22.404 1.00 15.49 303 ILE A N 1
ATOM 2329 C CA . ILE A 1 322 ? 11.301 13.980 -23.558 1.00 16.78 303 ILE A CA 1
ATOM 2330 C C . ILE A 1 322 ? 10.234 12.993 -23.118 1.00 17.77 303 ILE A C 1
ATOM 2331 O O . ILE A 1 322 ? 10.552 11.923 -22.589 1.00 16.68 303 ILE A O 1
ATOM 2336 N N . GLU A 1 323 ? 8.970 13.333 -23.370 1.00 17.84 304 GLU A N 1
ATOM 2337 C CA . GLU A 1 323 ? 7.861 12.470 -22.990 1.00 17.94 304 GLU A CA 1
ATOM 2338 C C . GLU A 1 323 ? 7.704 11.349 -23.997 1.00 16.72 304 GLU A C 1
ATOM 2339 O O . GLU A 1 323 ? 7.692 11.592 -25.206 1.00 18.95 304 GLU A O 1
ATOM 2345 N N . GLY A 1 324 ? 7.537 10.131 -23.492 1.00 16.93 305 GLY A N 1
ATOM 2346 C CA . GLY A 1 324 ? 7.126 9.027 -24.321 1.00 17.44 305 GLY A CA 1
ATOM 2347 C C . GLY A 1 324 ? 8.234 8.059 -24.669 1.00 19.33 305 GLY A C 1
ATOM 2348 O O . GLY A 1 324 ? 9.201 8.401 -25.367 1.00 16.43 305 GLY A O 1
ATOM 2349 N N . PHE A 1 325 ? 8.058 6.818 -24.200 1.00 17.54 306 PHE A N 1
ATOM 2350 C CA . PHE A 1 325 ? 8.988 5.739 -24.515 1.00 17.06 306 PHE A CA 1
ATOM 2351 C C . PHE A 1 325 ? 9.203 5.570 -26.013 1.00 16.93 306 PHE A C 1
ATOM 2352 O O . PHE A 1 325 ? 10.306 5.223 -26.455 1.00 16.68 306 PHE A O 1
ATOM 2360 N N . GLU A 1 326 ? 8.162 5.804 -26.815 1.00 17.16 307 GLU A N 1
ATOM 2361 C CA . GLU A 1 326 ? 8.249 5.640 -28.256 1.00 17.16 307 GLU A CA 1
ATOM 2362 C C . GLU A 1 326 ? 9.251 6.592 -28.893 1.00 16.70 307 GLU A C 1
ATOM 2363 O O . GLU A 1 326 ? 9.645 6.371 -30.039 1.00 17.23 307 GLU A O 1
ATOM 2369 N N . ASN A 1 327 ? 9.694 7.622 -28.171 1.00 16.35 308 ASN A N 1
ATOM 2370 C CA . ASN A 1 327 ? 10.635 8.610 -28.674 1.00 16.15 308 ASN A CA 1
ATOM 2371 C C . ASN A 1 327 ? 12.066 8.357 -28.224 1.00 15.63 308 ASN A C 1
ATOM 2372 O O . ASN A 1 327 ? 12.933 9.206 -28.437 1.00 15.32 308 ASN A O 1
ATOM 2377 N N . MET A 1 328 ? 12.345 7.206 -27.618 1.00 15.74 309 MET A N 1
ATOM 2378 C CA . MET A 1 328 ? 13.685 6.991 -27.088 1.00 15.46 309 MET A CA 1
ATOM 2379 C C . MET A 1 328 ? 14.744 6.983 -28.189 1.00 15.27 309 MET A C 1
ATOM 2380 O O . MET A 1 328 ? 15.806 7.588 -27.981 1.00 14.95 309 MET A O 1
ATOM 2385 N N . PRO A 1 329 ? 14.532 6.375 -29.355 1.00 15.52 310 PRO A N 1
ATOM 2386 C CA . PRO A 1 329 ? 15.552 6.498 -30.422 1.00 16.55 310 PRO A CA 1
ATOM 2387 C C . PRO A 1 329 ? 15.828 7.937 -30.820 1.00 15.15 310 PRO A C 1
ATOM 2388 O O . PRO A 1 329 ? 16.994 8.344 -30.973 1.00 14.93 310 PRO A O 1
ATOM 2392 N N . ALA A 1 330 ? 14.767 8.723 -31.003 1.00 15.24 311 ALA A N 1
ATOM 2393 C CA . ALA A 1 330 ? 14.927 10.131 -31.338 1.00 15.39 311 ALA A CA 1
ATOM 2394 C C . ALA A 1 330 ? 15.678 10.872 -30.245 1.00 16.36 311 ALA A C 1
ATOM 2395 O O . ALA A 1 330 ? 16.475 11.776 -30.531 1.00 15.34 311 ALA A O 1
ATOM 2397 N N . ALA A 1 331 ? 15.423 10.521 -28.983 1.00 14.70 312 ALA A N 1
ATOM 2398 C CA . ALA A 1 331 ? 16.158 11.133 -27.882 1.00 14.45 312 ALA A CA 1
ATOM 2399 C C . ALA A 1 331 ? 17.635 10.810 -27.976 1.00 14.23 312 ALA A C 1
ATOM 2400 O O . ALA A 1 331 ? 18.490 11.695 -27.851 1.00 14.36 312 ALA A O 1
ATOM 2402 N N . PHE A 1 332 ? 17.945 9.539 -28.215 1.00 14.32 313 PHE A N 1
ATOM 2403 C CA . PHE A 1 332 ? 19.336 9.098 -28.321 1.00 14.19 313 PHE A CA 1
ATOM 2404 C C . PHE A 1 332 ? 20.042 9.786 -29.484 1.00 15.23 313 PHE A C 1
ATOM 2405 O O . PHE A 1 332 ? 21.161 10.286 -29.333 1.00 14.47 313 PHE A O 1
ATOM 2413 N N . MET A 1 333 ? 19.386 9.858 -30.644 1.00 14.37 314 MET A N 1
ATOM 2414 C CA . MET A 1 333 ? 20.012 10.472 -31.814 1.00 16.54 314 MET A CA 1
ATOM 2415 C C . MET A 1 333 ? 20.200 11.974 -31.628 1.00 14.29 314 MET A C 1
ATOM 2416 O O . MET A 1 333 ? 21.230 12.531 -32.039 1.00 14.72 314 MET A O 1
ATOM 2421 N N . GLY A 1 334 ? 19.215 12.651 -31.028 1.00 14.59 315 GLY A N 1
ATOM 2422 C CA . GLY A 1 334 ? 19.358 14.078 -30.779 1.00 17.41 315 GLY A CA 1
ATOM 2423 C C . GLY A 1 334 ? 20.475 14.367 -29.798 1.00 15.85 315 GLY A C 1
ATOM 2424 O O . GLY A 1 334 ? 21.273 15.295 -29.990 1.00 19.26 315 GLY A O 1
ATOM 2425 N N . MET A 1 335 ? 20.580 13.541 -28.763 1.00 17.19 316 MET A N 1
ATOM 2426 C CA . MET A 1 335 ? 21.663 13.668 -27.801 1.00 16.32 316 MET A CA 1
ATOM 2427 C C . MET A 1 335 ? 23.021 13.463 -28.473 1.00 20.29 316 MET A C 1
ATOM 2428 O O . MET A 1 335 ? 23.959 14.236 -28.244 1.00 17.36 316 MET A O 1
ATOM 2433 N N . LEU A 1 336 ? 23.137 12.444 -29.330 1.00 14.12 317 LEU A N 1
ATOM 2434 C CA . LEU A 1 336 ? 24.416 12.169 -29.982 1.00 16.75 317 LEU A CA 1
ATOM 2435 C C . LEU A 1 336 ? 24.858 13.338 -30.851 1.00 20.07 317 LEU A C 1
ATOM 2436 O O . LEU A 1 336 ? 26.063 13.600 -30.990 1.00 20.59 317 LEU A O 1
ATOM 2441 N N . LYS A 1 337 ? 23.906 14.024 -31.467 1.00 17.11 318 LYS A N 1
ATOM 2442 C CA . LYS A 1 337 ? 24.211 15.175 -32.301 1.00 19.61 318 LYS A CA 1
ATOM 2443 C C . LYS A 1 337 ? 24.470 16.442 -31.496 1.00 28.68 318 LYS A C 1
ATOM 2444 O O . LYS A 1 337 ? 24.884 17.447 -32.083 1.00 25.59 318 LYS A O 1
ATOM 2450 N N . GLY A 1 338 ? 24.235 16.418 -30.188 1.00 22.76 319 GLY A N 1
ATOM 2451 C CA . GLY A 1 338 ? 24.331 17.618 -29.373 1.00 28.21 319 GLY A CA 1
ATOM 2452 C C . GLY A 1 338 ? 23.178 18.581 -29.532 1.00 27.10 319 GLY A C 1
ATOM 2453 O O . GLY A 1 338 ? 23.340 19.781 -29.273 1.00 30.62 319 GLY A O 1
ATOM 2454 N N . ASP A 1 339 ? 22.008 18.101 -29.947 1.00 21.43 320 ASP A N 1
ATOM 2455 C CA . ASP A 1 339 ? 20.907 18.980 -30.297 1.00 22.49 320 ASP A CA 1
ATOM 2456 C C . ASP A 1 339 ? 20.174 19.522 -29.073 1.00 28.00 320 ASP A C 1
ATOM 2457 O O . ASP A 1 339 ? 19.374 20.442 -29.222 1.00 25.05 320 ASP A O 1
ATOM 2462 N N . ASN A 1 340 ? 20.422 18.976 -27.884 1.00 23.15 321 ASN A N 1
ATOM 2463 C CA . ASN A 1 340 ? 19.584 19.220 -26.714 1.00 25.84 321 ASN A CA 1
ATOM 2464 C C . ASN A 1 340 ? 20.370 19.928 -25.609 1.00 24.92 321 ASN A C 1
ATOM 2465 O O . ASN A 1 340 ? 21.535 19.622 -25.359 1.00 24.31 321 ASN A O 1
ATOM 2470 N N . LEU A 1 341 ? 19.719 20.856 -24.931 1.00 25.10 322 LEU A N 1
ATOM 2471 C CA . LEU A 1 341 ? 20.318 21.588 -23.818 1.00 21.93 322 LEU A CA 1
ATOM 2472 C C . LEU A 1 341 ? 19.911 20.902 -22.522 1.00 23.53 322 LEU A C 1
ATOM 2473 O O . LEU A 1 341 ? 18.727 20.892 -22.169 1.00 28.10 322 LEU A O 1
ATOM 2478 N N . GLY A 1 342 ? 20.884 20.338 -21.821 1.00 21.19 323 GLY A N 1
ATOM 2479 C CA . GLY A 1 342 ? 20.665 19.565 -20.617 1.00 26.46 323 GLY A CA 1
ATOM 2480 C C . GLY A 1 342 ? 20.748 18.067 -20.872 1.00 21.83 323 GLY A C 1
ATOM 2481 O O . GLY A 1 342 ? 20.741 17.591 -22.010 1.00 26.80 323 GLY A O 1
ATOM 2482 N N . LYS A 1 343 ? 20.838 17.321 -19.771 1.00 23.10 324 LYS A N 1
ATOM 2483 C CA . LYS A 1 343 ? 20.858 15.862 -19.826 1.00 25.25 324 LYS A CA 1
ATOM 2484 C C . LYS A 1 343 ? 19.601 15.361 -20.508 1.00 21.01 324 LYS A C 1
ATOM 2485 O O . LYS A 1 343 ? 18.500 15.694 -20.075 1.00 17.10 324 LYS A O 1
ATOM 2491 N N . THR A 1 344 ? 19.758 14.505 -21.518 1.00 20.26 325 THR A N 1
ATOM 2492 C CA . THR A 1 344 ? 18.601 13.963 -22.224 1.00 16.92 325 THR A CA 1
ATOM 2493 C C . THR A 1 344 ? 18.061 12.766 -21.458 1.00 15.55 325 THR A C 1
ATOM 2494 O O . THR A 1 344 ? 18.791 11.814 -21.177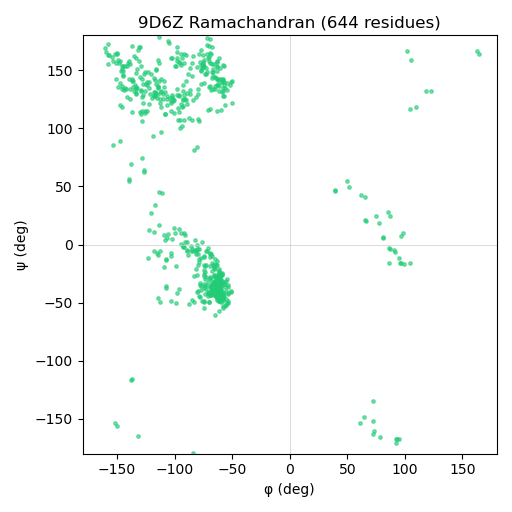 1.00 14.84 325 THR A O 1
ATOM 2498 N N . ILE A 1 345 ? 16.778 12.828 -21.119 1.00 14.49 326 ILE A N 1
ATOM 2499 C CA . ILE A 1 345 ? 16.088 11.816 -20.334 1.00 15.81 326 ILE A CA 1
ATOM 2500 C C . ILE A 1 345 ? 14.734 11.592 -20.987 1.00 17.34 326 ILE A C 1
ATOM 2501 O O . ILE A 1 345 ? 14.087 12.554 -21.411 1.00 16.29 326 ILE A O 1
ATOM 2506 N N . VAL A 1 346 ? 14.293 10.343 -21.044 1.00 15.22 327 VAL A N 1
ATOM 2507 C CA . VAL A 1 346 ? 12.952 10.005 -21.521 1.00 15.54 327 VAL A CA 1
ATOM 2508 C C . VAL A 1 346 ? 12.064 9.706 -20.323 1.00 17.70 327 VAL A C 1
ATOM 2509 O O . VAL A 1 346 ? 12.411 8.886 -19.470 1.00 16.41 327 VAL A O 1
ATOM 2513 N N . LYS A 1 347 ? 10.920 10.381 -20.250 1.00 16.31 328 LYS A N 1
ATOM 2514 C CA . LYS A 1 347 ? 9.919 10.120 -19.232 1.00 16.86 328 LYS A CA 1
ATOM 2515 C C . LYS A 1 347 ? 8.919 9.116 -19.774 1.00 20.81 328 LYS A C 1
ATOM 2516 O O . LYS A 1 347 ? 8.251 9.384 -20.778 1.00 18.78 328 LYS A O 1
ATOM 2522 N N . ALA A 1 348 ? 8.816 7.965 -19.119 1.00 20.03 329 ALA A N 1
ATOM 2523 C CA . ALA A 1 348 ? 7.877 6.948 -19.571 1.00 24.36 329 ALA A CA 1
ATOM 2524 C C . ALA A 1 348 ? 6.447 7.465 -19.418 1.00 30.17 329 ALA A C 1
ATOM 2525 O O . ALA A 1 348 ? 5.590 7.208 -20.267 1.00 33.01 329 ALA A O 1
ATOM 2528 N N . SER B 1 21 ? 94.509 24.961 -32.714 1.00 54.06 2 SER B N 1
ATOM 2529 C CA . SER B 1 21 ? 94.126 23.556 -32.843 1.00 60.70 2 SER B CA 1
ATOM 2530 C C . SER B 1 21 ? 92.867 23.407 -33.691 1.00 46.42 2 SER B C 1
ATOM 2531 O O . SER B 1 21 ? 91.890 24.121 -33.490 1.00 44.16 2 SER B O 1
ATOM 2534 N N . MET B 1 22 ? 92.888 22.468 -34.628 1.00 31.33 3 MET B N 1
ATOM 2535 C CA . MET B 1 22 ? 91.819 22.334 -35.609 1.00 30.31 3 MET B CA 1
ATOM 2536 C C . MET B 1 22 ? 90.730 21.393 -35.108 1.00 35.03 3 MET B C 1
ATOM 2537 O O . MET B 1 22 ? 90.919 20.621 -34.160 1.00 28.10 3 MET B O 1
ATOM 2542 N N . THR B 1 23 ? 89.570 21.471 -35.760 1.00 24.26 4 THR B N 1
ATOM 2543 C CA . THR B 1 23 ? 88.473 20.563 -35.467 1.00 15.74 4 THR B CA 1
ATOM 2544 C C . THR B 1 23 ? 87.730 20.260 -36.762 1.00 18.02 4 THR B C 1
ATOM 2545 O O . THR B 1 23 ? 87.760 21.038 -37.717 1.00 20.40 4 THR B O 1
ATOM 2549 N N . LYS B 1 24 ? 87.093 19.098 -36.791 1.00 16.72 5 LYS B N 1
ATOM 2550 C CA . LYS B 1 24 ? 86.176 18.724 -37.852 1.00 19.21 5 LYS B CA 1
ATOM 2551 C C . LYS B 1 24 ? 84.781 18.639 -37.252 1.00 14.89 5 LYS B C 1
ATOM 2552 O O . LYS B 1 24 ? 84.613 18.175 -36.122 1.00 15.93 5 LYS B O 1
ATOM 2558 N N . THR B 1 25 ? 83.797 19.107 -38.015 1.00 15.31 6 THR B N 1
ATOM 2559 C CA . THR B 1 25 ? 82.433 19.247 -37.544 1.00 15.91 6 THR B CA 1
ATOM 2560 C C . THR B 1 25 ? 81.474 18.799 -38.635 1.00 15.19 6 THR B C 1
ATOM 2561 O O . THR B 1 25 ? 81.644 19.182 -39.790 1.00 17.06 6 THR B O 1
ATOM 2565 N N . TRP B 1 26 ? 80.477 17.985 -38.282 1.00 13.96 7 TRP B N 1
ATOM 2566 C CA . TRP B 1 26 ? 79.401 17.634 -39.204 1.00 16.88 7 TRP B CA 1
ATOM 2567 C C . TRP B 1 26 ? 78.239 18.599 -39.022 1.00 19.75 7 TRP B C 1
ATOM 2568 O O . TRP B 1 26 ? 77.736 18.779 -37.906 1.00 17.19 7 TRP B O 1
ATOM 2579 N N . THR B 1 27 ? 77.826 19.222 -40.117 1.00 17.54 8 THR B N 1
ATOM 2580 C CA . THR B 1 27 ? 76.729 20.170 -40.126 1.00 16.47 8 THR B CA 1
ATOM 2581 C C . THR B 1 27 ? 75.577 19.623 -40.952 1.00 18.63 8 THR B C 1
ATOM 2582 O O . THR B 1 27 ? 75.747 18.748 -41.802 1.00 16.15 8 THR B O 1
ATOM 2586 N N . LEU B 1 28 ? 74.390 20.161 -40.676 1.00 14.61 9 LEU B N 1
ATOM 2587 C CA . LEU B 1 28 ? 73.199 19.897 -41.468 1.00 16.66 9 LEU B CA 1
ATOM 2588 C C . LEU B 1 28 ? 73.238 20.768 -42.719 1.00 21.05 9 LEU B C 1
ATOM 2589 O O . LEU B 1 28 ? 73.046 21.984 -42.650 1.00 22.18 9 LEU B O 1
ATOM 2594 N N . LYS B 1 29 ? 73.484 20.155 -43.865 1.00 16.98 10 LYS B N 1
ATOM 2595 C CA . LYS B 1 29 ? 73.490 20.906 -45.118 1.00 16.76 10 LYS B CA 1
ATOM 2596 C C . LYS B 1 29 ? 72.081 21.166 -45.648 1.00 24.91 10 LYS B C 1
ATOM 2597 O O . LYS B 1 29 ? 71.816 22.247 -46.186 1.00 19.05 10 LYS B O 1
ATOM 2603 N N . LYS B 1 30 ? 71.188 20.177 -45.533 1.00 18.88 11 LYS B N 1
ATOM 2604 C CA . LYS B 1 30 ? 69.829 20.225 -46.068 1.00 18.23 11 LYS B CA 1
ATOM 2605 C C . LYS B 1 30 ? 68.901 19.515 -45.097 1.00 15.73 11 LYS B C 1
ATOM 2606 O O . LYS B 1 30 ? 69.217 18.419 -44.635 1.00 16.98 11 LYS B O 1
ATOM 2612 N N . HIS B 1 31 ? 67.755 20.105 -44.798 1.00 19.58 12 HIS B N 1
ATOM 2613 C CA . HIS B 1 31 ? 66.825 19.405 -43.923 1.00 19.47 12 HIS B CA 1
ATOM 2614 C C . HIS B 1 31 ? 66.424 18.063 -44.528 1.00 15.72 12 HIS B C 1
ATOM 2615 O O . HIS B 1 31 ? 66.208 17.929 -45.741 1.00 18.16 12 HIS B O 1
ATOM 2622 N N . PHE B 1 32 ? 66.345 17.065 -43.656 1.00 17.45 13 PHE B N 1
ATOM 2623 C CA . PHE B 1 32 ? 66.066 15.700 -44.053 1.00 14.47 13 PHE B CA 1
ATOM 2624 C C . PHE B 1 32 ? 64.646 15.590 -44.600 1.00 18.36 13 PHE B C 1
ATOM 2625 O O . PHE B 1 32 ? 63.724 16.256 -44.129 1.00 17.20 13 PHE B O 1
ATOM 2633 N N . VAL B 1 33 ? 64.468 14.728 -45.595 1.00 15.99 14 VAL B N 1
ATOM 2634 C CA . VAL B 1 33 ? 63.149 14.373 -46.110 1.00 15.85 14 VAL B CA 1
ATOM 2635 C C . VAL B 1 33 ? 63.062 12.856 -46.042 1.00 17.55 14 VAL B C 1
ATOM 2636 O O . VAL B 1 33 ? 63.811 12.157 -46.736 1.00 15.71 14 VAL B O 1
ATOM 2640 N N . GLY B 1 34 ? 62.165 12.348 -45.213 1.00 15.99 15 GLY B N 1
ATOM 2641 C CA . GLY B 1 34 ? 62.185 10.921 -44.923 1.00 17.07 15 GLY B CA 1
ATOM 2642 C C . GLY B 1 34 ? 63.379 10.610 -44.050 1.00 17.44 15 GLY B C 1
ATOM 2643 O O . GLY B 1 34 ? 63.632 11.300 -43.064 1.00 16.79 15 GLY B O 1
ATOM 2644 N N . TYR B 1 35 ? 64.113 9.551 -44.387 1.00 14.46 16 TYR B N 1
ATOM 2645 C CA . TYR B 1 35 ? 65.420 9.341 -43.782 1.00 14.80 16 TYR B CA 1
ATOM 2646 C C . TYR B 1 35 ? 66.467 10.284 -44.369 1.00 12.68 16 TYR B C 1
ATOM 2647 O O . TYR B 1 35 ? 66.369 10.689 -45.533 1.00 14.96 16 TYR B O 1
ATOM 2656 N N . PRO B 1 36 ? 67.516 10.596 -43.606 1.00 14.67 17 PRO B N 1
ATOM 2657 C CA . PRO B 1 36 ? 68.641 11.341 -44.180 1.00 15.50 17 PRO B CA 1
ATOM 2658 C C . PRO B 1 36 ? 69.322 10.545 -45.279 1.00 13.55 17 PRO B C 1
ATOM 2659 O O . PRO B 1 36 ? 69.240 9.321 -45.328 1.00 15.67 17 PRO B O 1
ATOM 2663 N N . THR B 1 37 ? 70.011 11.268 -46.158 1.00 13.22 18 THR B N 1
ATOM 2664 C CA . THR B 1 37 ? 70.990 10.698 -47.077 1.00 13.83 18 THR B CA 1
ATOM 2665 C C . THR B 1 37 ? 72.272 11.530 -47.001 1.00 16.06 18 THR B C 1
ATOM 2666 O O . THR B 1 37 ? 72.322 12.584 -46.364 1.00 14.74 18 THR B O 1
ATOM 2670 N N . ASN B 1 38 ? 73.345 11.030 -47.623 1.00 15.78 19 ASN B N 1
ATOM 2671 C CA . ASN B 1 38 ? 74.668 11.599 -47.367 1.00 17.23 19 ASN B CA 1
ATOM 2672 C C . ASN B 1 38 ? 74.745 13.073 -47.724 1.00 16.38 19 ASN B C 1
ATOM 2673 O O . ASN B 1 38 ? 75.410 13.850 -47.026 1.00 15.92 19 ASN B O 1
ATOM 2678 N N . SER B 1 39 ? 74.093 13.471 -48.810 1.00 16.41 20 SER B N 1
ATOM 2679 C CA . SER B 1 39 ? 74.203 14.837 -49.289 1.00 18.17 20 SER B CA 1
ATOM 2680 C C . SER B 1 39 ? 73.477 15.828 -48.389 1.00 17.99 20 SER B C 1
ATOM 2681 O O . SER B 1 39 ? 73.612 17.042 -48.605 1.00 20.32 20 SER B O 1
ATOM 2684 N N . ASP B 1 40 ? 72.752 15.350 -47.379 1.00 17.51 21 ASP B N 1
ATOM 2685 C CA . ASP B 1 40 ? 72.148 16.221 -46.377 1.00 19.14 21 ASP B CA 1
ATOM 2686 C C . ASP B 1 40 ? 73.152 16.738 -45.355 1.00 17.40 21 ASP B C 1
ATOM 2687 O O . ASP B 1 40 ? 72.795 17.616 -44.561 1.00 16.14 21 ASP B O 1
ATOM 2692 N N . PHE B 1 41 ? 74.373 16.190 -45.322 1.00 14.79 22 PHE B N 1
ATOM 2693 C CA . PHE B 1 41 ? 75.384 16.537 -44.336 1.00 19.31 22 PHE B CA 1
ATOM 2694 C C . PHE B 1 41 ? 76.579 17.185 -45.017 1.00 17.69 22 PHE B C 1
ATOM 2695 O O . PHE B 1 41 ? 76.881 16.895 -46.180 1.00 18.36 22 PHE B O 1
ATOM 2703 N N . GLU B 1 42 ? 77.273 18.059 -44.275 1.00 16.92 23 GLU B N 1
ATOM 2704 C CA . GLU B 1 42 ? 78.497 18.691 -44.761 1.00 19.39 23 GLU B CA 1
ATOM 2705 C C . GLU B 1 42 ? 79.536 18.752 -43.654 1.00 19.98 23 GLU B C 1
ATOM 2706 O O . GLU B 1 42 ? 79.281 19.285 -42.569 1.00 16.66 23 GLU B O 1
ATOM 2712 N N . LEU B 1 43 ? 80.708 18.207 -43.947 1.00 18.24 24 LEU B N 1
ATOM 2713 C CA . LEU B 1 43 ? 81.846 18.207 -43.045 1.00 20.60 24 LEU B CA 1
ATOM 2714 C C . LEU B 1 43 ? 82.638 19.489 -43.235 1.00 18.23 24 LEU B C 1
ATOM 2715 O O . LEU B 1 43 ? 82.981 19.853 -44.362 1.00 22.46 24 LEU B O 1
ATOM 2720 N N . LYS B 1 44 ? 82.928 20.169 -42.135 1.00 18.49 25 LYS B N 1
ATOM 2721 C CA . LYS B 1 44 ? 83.677 21.417 -42.173 1.00 21.00 25 LYS B CA 1
ATOM 2722 C C . LYS B 1 44 ? 84.862 21.314 -41.233 1.00 24.06 25 LYS B C 1
ATOM 2723 O O . LYS B 1 44 ? 84.802 20.651 -40.199 1.00 21.77 25 LYS B O 1
ATOM 2729 N N . THR B 1 45 ? 85.943 21.977 -41.614 1.00 21.49 26 THR B N 1
ATOM 2730 C CA . THR B 1 45 ? 87.161 22.022 -40.824 1.00 19.22 26 THR B CA 1
ATOM 2731 C C . THR B 1 45 ? 87.357 23.460 -40.383 1.00 22.89 26 THR B C 1
ATOM 2732 O O . THR B 1 45 ? 87.200 24.378 -41.192 1.00 29.46 26 THR B O 1
ATOM 2736 N N . SER B 1 46 ? 87.686 23.663 -39.114 1.00 23.17 27 SER B N 1
ATOM 2737 C CA . SER B 1 46 ? 87.895 25.018 -38.628 1.00 23.08 27 SER B CA 1
ATOM 2738 C C . SER B 1 46 ? 88.921 25.018 -37.502 1.00 23.20 27 SER B C 1
ATOM 2739 O O . SER B 1 46 ? 89.248 23.983 -36.927 1.00 23.53 27 SER B O 1
ATOM 2742 N N . GLU B 1 47 ? 89.438 26.204 -37.203 1.00 23.40 28 GLU B N 1
ATOM 2743 C CA . GLU B 1 47 ? 90.387 26.390 -36.113 1.00 27.89 28 GLU B CA 1
ATOM 2744 C C . GLU B 1 47 ? 89.649 26.841 -34.863 1.00 23.88 28 GLU B C 1
ATOM 2745 O O . GLU B 1 47 ? 88.859 27.790 -34.907 1.00 29.57 28 GLU B O 1
ATOM 2751 N N . LEU B 1 48 ? 89.887 26.157 -33.774 1.00 23.41 29 LEU B N 1
ATOM 2752 C CA . LEU B 1 48 ? 89.237 26.511 -32.528 1.00 21.99 29 LEU B CA 1
ATOM 2753 C C . LEU B 1 48 ? 89.899 27.751 -31.929 1.00 27.29 29 LEU B C 1
ATOM 2754 O O . LEU B 1 48 ? 91.081 28.021 -32.172 1.00 22.85 29 LEU B O 1
ATOM 2759 N N . PRO B 1 49 ? 89.156 28.537 -31.164 1.00 25.87 30 PRO B N 1
ATOM 2760 C CA . PRO B 1 49 ? 89.756 29.685 -30.496 1.00 25.10 30 PRO B CA 1
ATOM 2761 C C . PRO B 1 49 ? 90.680 29.233 -29.380 1.00 21.73 30 PRO B C 1
ATOM 2762 O O . PRO B 1 49 ? 90.565 28.107 -28.880 1.00 23.70 30 PRO B O 1
ATOM 2766 N N . PRO B 1 50 ? 91.622 30.077 -28.974 1.00 24.78 31 PRO B N 1
ATOM 2767 C CA . PRO B 1 50 ? 92.521 29.701 -27.875 1.00 27.74 31 PRO B CA 1
ATOM 2768 C C . PRO B 1 50 ? 91.794 29.586 -26.538 1.00 29.99 31 PRO B C 1
ATOM 2769 O O . PRO B 1 50 ? 90.800 30.268 -26.274 1.00 25.75 31 PRO B O 1
ATOM 2773 N N . LEU B 1 51 ? 92.291 28.684 -25.692 1.00 27.28 32 LEU B N 1
ATOM 2774 C CA . LEU B 1 51 ? 91.697 28.469 -24.380 1.00 25.79 32 LEU B CA 1
ATOM 2775 C C . LEU B 1 51 ? 91.867 29.677 -23.462 1.00 23.19 32 LEU B C 1
ATOM 2776 O O . LEU B 1 51 ? 92.974 30.194 -23.300 1.00 25.89 32 LEU B O 1
ATOM 2781 N N . LYS B 1 52 ? 90.783 30.060 -22.789 1.00 23.71 33 LYS B N 1
ATOM 2782 C CA . LYS B 1 52 ? 90.815 31.055 -21.727 1.00 24.26 33 LYS B CA 1
ATOM 2783 C C . LYS B 1 52 ? 90.871 30.361 -20.368 1.00 24.23 33 LYS B C 1
ATOM 2784 O O . LYS B 1 52 ? 90.632 29.160 -20.241 1.00 25.96 33 LYS B O 1
ATOM 2790 N N . ASN B 1 53 ? 91.196 31.137 -19.345 1.00 26.43 34 ASN B N 1
ATOM 2791 C CA . ASN B 1 53 ? 91.272 30.581 -18.002 1.00 27.43 34 ASN B CA 1
ATOM 2792 C C . ASN B 1 53 ? 89.934 29.943 -17.654 1.00 27.80 34 ASN B C 1
ATOM 2793 O O . ASN B 1 53 ? 88.871 30.485 -17.962 1.00 26.27 34 ASN B O 1
ATOM 2798 N N . GLY B 1 54 ? 89.993 28.767 -17.037 1.00 28.37 35 GLY B N 1
ATOM 2799 C CA . GLY B 1 54 ? 88.801 28.032 -16.668 1.00 24.98 35 GLY B CA 1
ATOM 2800 C C . GLY B 1 54 ? 88.261 27.132 -17.753 1.00 28.85 35 GLY B C 1
ATOM 2801 O O . GLY B 1 54 ? 87.288 26.403 -17.505 1.00 26.75 35 GLY B O 1
ATOM 2802 N N . GLU B 1 55 ? 88.853 27.154 -18.943 1.00 23.33 36 GLU B N 1
ATOM 2803 C CA . GLU B 1 55 ? 88.382 26.362 -20.067 1.00 21.40 36 GLU B CA 1
ATOM 2804 C C . GLU B 1 55 ? 89.268 25.145 -20.291 1.00 21.98 36 GLU B C 1
ATOM 2805 O O . GLU B 1 55 ? 90.404 25.076 -19.818 1.00 22.40 36 GLU B O 1
ATOM 2811 N N . VAL B 1 56 ? 88.712 24.171 -21.009 1.00 21.66 37 VAL B N 1
ATOM 2812 C CA . VAL B 1 56 ? 89.417 22.955 -21.397 1.00 21.15 37 VAL B CA 1
ATOM 2813 C C . VAL B 1 56 ? 89.177 22.704 -22.874 1.00 20.24 37 VAL B C 1
ATOM 2814 O O . VAL B 1 56 ? 88.136 23.077 -23.426 1.00 22.29 37 VAL B O 1
ATOM 2818 N N . LEU B 1 57 ? 90.152 22.054 -23.510 1.00 17.03 38 LEU B N 1
ATOM 2819 C CA . LEU B 1 57 ? 90.033 21.554 -24.876 1.00 16.46 38 LEU B CA 1
ATOM 2820 C C . LEU B 1 57 ? 89.755 20.058 -24.805 1.00 17.74 38 LEU B C 1
ATOM 2821 O O . LEU B 1 57 ? 90.503 19.319 -24.171 1.00 17.65 38 LEU B O 1
ATOM 2826 N N . LEU B 1 58 ? 88.673 19.632 -25.440 1.00 15.62 39 LEU B N 1
ATOM 2827 C CA . LEU B 1 58 ? 88.170 18.266 -25.359 1.00 16.22 39 LEU B CA 1
ATOM 2828 C C . LEU B 1 58 ? 88.383 17.577 -26.696 1.00 21.21 39 LEU B C 1
ATOM 2829 O O . LEU B 1 58 ? 88.022 18.121 -27.744 1.00 18.47 39 LEU B O 1
ATOM 2834 N N . GLU B 1 59 ? 88.975 16.386 -26.659 1.00 16.20 40 GLU B N 1
ATOM 2835 C CA . GLU B 1 59 ? 89.144 15.542 -27.834 1.00 15.11 40 GLU B CA 1
ATOM 2836 C C . GLU B 1 59 ? 88.171 14.375 -27.744 1.00 14.63 40 GLU B C 1
ATOM 2837 O O . GLU B 1 59 ? 88.233 13.586 -26.795 1.00 16.79 40 GLU B O 1
ATOM 2843 N N . ALA B 1 60 ? 87.285 14.269 -28.726 1.00 13.91 41 ALA B N 1
ATOM 2844 C CA . ALA B 1 60 ? 86.312 13.183 -28.752 1.00 12.49 41 ALA B CA 1
ATOM 2845 C C . ALA B 1 60 ? 87.042 11.857 -28.838 1.00 14.67 41 ALA B C 1
ATOM 2846 O O . ALA B 1 60 ? 87.927 11.687 -29.680 1.00 16.19 41 ALA B O 1
ATOM 2848 N N . LEU B 1 61 ? 86.644 10.910 -27.981 1.00 13.16 42 LEU B N 1
ATOM 2849 C CA . LEU B 1 61 ? 87.011 9.501 -28.101 1.00 13.35 42 LEU B CA 1
ATOM 2850 C C . LEU B 1 61 ? 85.919 8.660 -28.756 1.00 13.38 42 LEU B C 1
ATOM 2851 O O . LEU B 1 61 ? 86.198 7.856 -29.652 1.00 19.03 42 LEU B O 1
ATOM 2856 N N . PHE B 1 62 ? 84.698 8.773 -28.271 1.00 14.65 43 PHE B N 1
ATOM 2857 C CA . PHE B 1 62 ? 83.536 8.073 -28.805 1.00 16.06 43 PHE B CA 1
ATOM 2858 C C . PHE B 1 62 ? 82.381 9.049 -28.933 1.00 12.04 43 PHE B C 1
ATOM 2859 O O . PHE B 1 62 ? 82.134 9.844 -28.019 1.00 15.32 43 PHE B O 1
ATOM 2867 N N . LEU B 1 63 ? 81.657 8.973 -30.051 1.00 12.38 44 LEU B N 1
ATOM 2868 C CA . LEU B 1 63 ? 80.484 9.802 -30.285 1.00 12.31 44 LEU B CA 1
ATOM 2869 C C . LEU B 1 63 ? 79.277 8.909 -30.541 1.00 15.99 44 LEU B C 1
ATOM 2870 O O . LEU B 1 63 ? 79.387 7.904 -31.242 1.00 17.38 44 LEU B O 1
ATOM 2875 N N . THR B 1 64 ? 78.130 9.286 -29.998 1.00 14.27 45 THR B N 1
ATOM 2876 C CA . THR B 1 64 ? 76.910 8.509 -30.185 1.00 12.72 45 THR B CA 1
ATOM 2877 C C . THR B 1 64 ? 76.047 9.136 -31.270 1.00 17.08 45 THR B C 1
ATOM 2878 O O . THR B 1 64 ? 76.121 10.336 -31.536 1.00 14.35 45 THR B O 1
ATOM 2882 N N . VAL B 1 65 ? 75.234 8.295 -31.910 1.00 12.91 46 VAL B N 1
ATOM 2883 C CA . VAL B 1 65 ? 74.159 8.732 -32.787 1.00 12.18 46 VAL B CA 1
ATOM 2884 C C . VAL B 1 65 ? 72.888 8.075 -32.250 1.00 14.36 46 VAL B C 1
ATOM 2885 O O . VAL B 1 65 ? 72.937 6.921 -31.812 1.00 14.65 46 VAL B O 1
ATOM 2889 N N . ASP B 1 66 ? 71.782 8.823 -32.202 1.00 14.96 47 ASP B N 1
ATOM 2890 C CA . ASP B 1 66 ? 70.562 8.367 -31.525 1.00 10.83 47 ASP B CA 1
ATOM 2891 C C . ASP B 1 66 ? 69.313 8.872 -32.240 1.00 13.00 47 ASP B C 1
ATOM 2892 O O . ASP B 1 66 ? 69.328 9.963 -32.812 1.00 13.08 47 ASP B O 1
ATOM 2897 N N . PRO B 1 67 ? 68.201 8.137 -32.168 1.00 12.53 48 PRO B N 1
ATOM 2898 C CA . PRO B 1 67 ? 67.013 8.551 -32.939 1.00 13.82 48 PRO B CA 1
ATOM 2899 C C . PRO B 1 67 ? 66.520 9.973 -32.658 1.00 17.57 48 PRO B C 1
ATOM 2900 O O . PRO B 1 67 ? 66.008 10.622 -33.585 1.00 15.96 48 PRO B O 1
ATOM 2904 N N . TYR B 1 68 ? 66.632 10.491 -31.427 1.00 15.00 49 TYR B N 1
ATOM 2905 C CA . TYR B 1 68 ? 66.089 11.825 -31.160 1.00 15.66 49 TYR B CA 1
ATOM 2906 C C . TYR B 1 68 ? 66.724 12.878 -32.055 1.00 15.03 49 TYR B C 1
ATOM 2907 O O . TYR B 1 68 ? 66.103 13.929 -32.310 1.00 17.16 49 TYR B O 1
ATOM 2916 N N . MET B 1 69 ? 67.948 12.627 -32.525 1.00 14.36 50 MET B N 1
ATOM 2917 C CA . MET B 1 69 ? 68.636 13.589 -33.385 1.00 15.53 50 MET B CA 1
ATOM 2918 C C . MET B 1 69 ? 67.856 13.842 -34.664 1.00 15.24 50 MET B C 1
ATOM 2919 O O . MET B 1 69 ? 67.932 14.938 -35.229 1.00 17.68 50 MET B O 1
ATOM 2924 N N . ARG B 1 70 ? 67.103 12.846 -35.137 1.00 13.42 51 ARG B N 1
ATOM 2925 C CA . ARG B 1 70 ? 66.339 13.030 -36.363 1.00 15.56 51 ARG B CA 1
ATOM 2926 C C . ARG B 1 70 ? 65.249 14.071 -36.173 1.00 15.58 51 ARG B C 1
ATOM 2927 O O . ARG B 1 70 ? 64.982 14.865 -37.085 1.00 15.60 51 ARG B O 1
ATOM 2935 N N . VAL B 1 71 ? 64.625 14.095 -34.989 1.00 16.59 52 VAL B N 1
ATOM 2936 C CA . VAL B 1 71 ? 63.573 15.063 -34.689 1.00 15.77 52 VAL B CA 1
ATOM 2937 C C . VAL B 1 71 ? 64.173 16.413 -34.356 1.00 20.65 52 VAL B C 1
ATOM 2938 O O . VAL B 1 71 ? 63.670 17.460 -34.783 1.00 18.61 52 VAL B O 1
ATOM 2942 N N . ALA B 1 72 ? 65.224 16.408 -33.540 1.00 17.71 53 ALA B N 1
ATOM 2943 C CA . ALA B 1 72 ? 65.842 17.661 -33.129 1.00 23.07 53 ALA B CA 1
ATOM 2944 C C . ALA B 1 72 ? 66.427 18.399 -34.326 1.00 19.22 53 ALA B C 1
ATOM 2945 O O . ALA B 1 72 ? 66.493 19.633 -34.325 1.00 17.75 53 ALA B O 1
ATOM 2947 N N . ALA B 1 73 ? 66.833 17.668 -35.366 1.00 17.29 54 ALA B N 1
ATOM 2948 C CA . ALA B 1 73 ? 67.407 18.313 -36.542 1.00 20.49 54 ALA B CA 1
ATOM 2949 C C . ALA B 1 73 ? 66.417 19.257 -37.202 1.00 21.68 54 ALA B C 1
ATOM 2950 O O . ALA B 1 73 ? 66.825 20.221 -37.863 1.00 19.75 54 ALA B O 1
ATOM 2952 N N . LYS B 1 74 ? 65.110 18.997 -37.045 1.00 19.80 55 LYS B N 1
ATOM 2953 C CA . LYS B 1 74 ? 64.107 19.835 -37.692 1.00 22.57 55 LYS B CA 1
ATOM 2954 C C . LYS B 1 74 ? 64.192 21.268 -37.197 1.00 22.85 55 LYS B C 1
ATOM 2955 O O . LYS B 1 74 ? 63.809 22.200 -37.912 1.00 24.54 55 LYS B O 1
ATOM 2961 N N . ARG B 1 75 ? 64.704 21.468 -35.987 1.00 23.84 56 ARG B N 1
ATOM 2962 C CA . ARG B 1 75 ? 64.781 22.802 -35.409 1.00 28.67 56 ARG B CA 1
ATOM 2963 C C . ARG B 1 75 ? 66.078 23.522 -35.749 1.00 29.30 56 ARG B C 1
ATOM 2964 O O . ARG B 1 75 ? 66.238 24.690 -35.374 1.00 29.47 56 ARG B O 1
ATOM 2972 N N . LEU B 1 76 ? 67.016 22.853 -36.414 1.00 23.97 57 LEU B N 1
ATOM 2973 C CA . LEU B 1 76 ? 68.256 23.501 -36.795 1.00 21.19 57 LEU B CA 1
ATOM 2974 C C . LEU B 1 76 ? 68.055 24.383 -38.028 1.00 20.66 57 LEU B C 1
ATOM 2975 O O . LEU B 1 76 ? 67.130 24.199 -38.821 1.00 27.18 57 LEU B O 1
ATOM 2980 N N . LYS B 1 77 ? 68.943 25.360 -38.169 1.00 24.65 58 LYS B N 1
ATOM 2981 C CA . LYS B 1 77 ? 69.143 26.079 -39.415 1.00 25.64 58 LYS B CA 1
ATOM 2982 C C . LYS B 1 77 ? 70.183 25.344 -40.247 1.00 24.44 58 LYS B C 1
ATOM 2983 O O . LYS B 1 77 ? 71.119 24.752 -39.708 1.00 23.01 58 LYS B O 1
ATOM 2989 N N . GLU B 1 78 ? 70.024 25.383 -41.563 1.00 27.23 59 GLU B N 1
ATOM 2990 C CA . GLU B 1 78 ? 71.033 24.777 -42.427 1.00 23.59 59 GLU B CA 1
ATOM 2991 C C . GLU B 1 78 ? 72.382 25.452 -42.157 1.00 22.30 59 GLU B C 1
ATOM 2992 O O . GLU B 1 78 ? 72.470 26.677 -42.047 1.00 27.05 59 GLU B O 1
ATOM 2998 N N . GLY B 1 79 ? 73.420 24.634 -41.951 1.00 20.90 60 GLY B N 1
ATOM 2999 C CA . GLY B 1 79 ? 74.744 25.083 -41.552 1.00 20.48 60 GLY B CA 1
ATOM 3000 C C . GLY B 1 79 ? 75.074 24.825 -40.095 1.00 21.91 60 GLY B C 1
ATOM 3001 O O . GLY B 1 79 ? 76.255 24.876 -39.716 1.00 22.85 60 GLY B O 1
ATOM 3002 N N . ASP B 1 80 ? 74.064 24.546 -39.274 1.00 17.19 61 ASP B N 1
ATOM 3003 C CA . ASP B 1 80 ? 74.267 24.277 -37.855 1.00 17.72 61 ASP B CA 1
ATOM 3004 C C . ASP B 1 80 ? 74.909 22.909 -37.631 1.00 18.13 61 ASP B C 1
ATOM 3005 O O . ASP B 1 80 ? 74.726 21.972 -38.411 1.00 18.50 61 ASP B O 1
ATOM 3010 N N . THR B 1 81 ? 75.643 22.799 -36.527 1.00 16.00 62 THR B N 1
ATOM 3011 C CA . THR B 1 81 ? 76.242 21.534 -36.112 1.00 15.72 62 THR B CA 1
ATOM 3012 C C . THR B 1 81 ? 75.181 20.549 -35.634 1.00 16.86 62 THR B C 1
ATOM 3013 O O . THR B 1 81 ? 74.262 20.918 -34.908 1.00 16.82 62 THR B O 1
ATOM 3017 N N . MET B 1 82 ? 75.299 19.294 -36.065 1.00 15.58 63 MET B N 1
ATOM 3018 C CA . MET B 1 82 ? 74.434 18.249 -35.530 1.00 17.08 63 MET B CA 1
ATOM 3019 C C . MET B 1 82 ? 74.684 18.080 -34.034 1.00 15.10 63 MET B C 1
ATOM 3020 O O . MET B 1 82 ? 75.815 18.192 -33.559 1.00 15.75 63 MET B O 1
ATOM 3025 N N . MET B 1 83 ? 73.604 17.826 -33.287 1.00 14.99 64 MET B N 1
ATOM 3026 C CA . MET B 1 83 ? 73.660 17.732 -31.832 1.00 11.47 64 MET B CA 1
ATOM 3027 C C . MET B 1 83 ? 74.013 16.313 -31.379 1.00 14.21 64 MET B C 1
ATOM 3028 O O . MET B 1 83 ? 73.745 15.332 -32.079 1.00 15.78 64 MET B O 1
ATOM 3033 N N . GLY B 1 84 ? 74.645 16.205 -30.214 1.00 16.41 65 GLY B N 1
ATOM 3034 C CA . GLY B 1 84 ? 74.882 14.889 -29.648 1.00 14.14 65 GLY B CA 1
ATOM 3035 C C . GLY B 1 84 ? 75.946 14.892 -28.579 1.00 14.67 65 GLY B C 1
ATOM 3036 O O . GLY B 1 84 ? 76.719 15.839 -28.422 1.00 13.53 65 GLY B O 1
ATOM 3037 N N . GLN B 1 85 ? 75.987 13.780 -27.856 1.00 13.59 66 GLN B N 1
ATOM 3038 C CA . GLN B 1 85 ? 76.907 13.571 -26.748 1.00 13.94 66 GLN B CA 1
ATOM 3039 C C . GLN B 1 85 ? 78.125 12.769 -27.191 1.00 13.57 66 GLN B C 1
ATOM 3040 O O . GLN B 1 85 ? 78.083 12.012 -28.161 1.00 13.62 66 GLN B O 1
ATOM 3046 N N . GLN B 1 86 ? 79.209 12.904 -26.424 1.00 14.13 67 GLN B N 1
ATOM 3047 C CA . GLN B 1 86 ? 80.409 12.120 -26.671 1.00 11.37 67 GLN B CA 1
ATOM 3048 C C . GLN B 1 86 ? 81.125 11.869 -25.354 1.00 15.46 67 GLN B C 1
ATOM 3049 O O . GLN B 1 86 ? 80.940 12.594 -24.380 1.00 14.77 67 GLN B O 1
ATOM 3055 N N . VAL B 1 87 ? 81.958 10.836 -25.343 1.00 12.90 68 VAL B N 1
ATOM 3056 C CA . VAL B 1 87 ? 83.000 10.672 -24.332 1.00 12.28 68 VAL B CA 1
ATOM 3057 C C . VAL B 1 87 ? 84.244 11.330 -24.883 1.00 16.85 68 VAL B C 1
ATOM 3058 O O . VAL B 1 87 ? 84.662 11.013 -26.003 1.00 17.05 68 VAL B O 1
ATOM 3062 N N . ALA B 1 88 ? 84.856 12.220 -24.101 1.00 15.43 69 ALA B N 1
ATOM 3063 C CA . ALA B 1 88 ? 86.014 12.983 -24.559 1.00 13.11 69 ALA B CA 1
ATOM 3064 C C . ALA B 1 88 ? 87.105 13.007 -23.495 1.00 15.96 69 ALA B C 1
ATOM 3065 O O . ALA B 1 88 ? 86.864 12.751 -22.312 1.00 15.82 69 ALA B O 1
ATOM 3067 N N . LYS B 1 89 ? 88.314 13.339 -23.938 1.00 15.78 70 LYS B N 1
ATOM 3068 C CA . LYS B 1 89 ? 89.472 13.455 -23.066 1.00 16.03 70 LYS B CA 1
ATOM 3069 C C . LYS B 1 89 ? 89.909 14.906 -23.059 1.00 14.80 70 LYS B C 1
ATOM 3070 O O . LYS B 1 89 ? 89.949 15.549 -24.110 1.00 17.75 70 LYS B O 1
ATOM 3076 N N . VAL B 1 90 ? 90.203 15.424 -21.874 1.00 16.59 71 VAL B N 1
ATOM 3077 C CA . VAL B 1 90 ? 90.799 16.751 -21.765 1.00 17.99 71 VAL B CA 1
ATOM 3078 C C . VAL B 1 90 ? 92.236 16.679 -22.270 1.00 19.70 71 VAL B C 1
ATOM 3079 O O . VAL B 1 90 ? 93.079 15.982 -21.697 1.00 18.81 71 VAL B O 1
ATOM 3083 N N . VAL B 1 91 ? 92.529 17.394 -23.358 1.00 17.20 72 VAL B N 1
ATOM 3084 C CA . VAL B 1 91 ? 93.887 17.406 -23.905 1.00 18.36 72 VAL B CA 1
ATOM 3085 C C . VAL B 1 91 ? 94.616 18.720 -23.664 1.00 22.33 72 VAL B C 1
ATOM 3086 O O . VAL B 1 91 ? 95.835 18.773 -23.855 1.00 24.07 72 VAL B O 1
ATOM 3090 N N . GLU B 1 92 ? 93.916 19.778 -23.265 1.00 19.78 73 GLU B N 1
ATOM 3091 C CA . GLU B 1 92 ? 94.553 21.015 -22.842 1.00 22.99 73 GLU B CA 1
ATOM 3092 C C . GLU B 1 92 ? 93.647 21.606 -21.775 1.00 22.08 73 GLU B C 1
ATOM 3093 O O . GLU B 1 92 ? 92.426 21.532 -21.897 1.00 19.72 73 GLU B O 1
ATOM 3099 N N . SER B 1 93 ? 94.233 22.145 -20.712 1.00 22.07 74 SER B N 1
ATOM 3100 C CA . SER B 1 93 ? 93.417 22.577 -19.586 1.00 24.72 74 SER B CA 1
ATOM 3101 C C . SER B 1 93 ? 93.940 23.839 -18.917 1.00 23.46 74 SER B C 1
ATOM 3102 O O . SER B 1 93 ? 95.119 23.919 -18.557 1.00 26.53 74 SER B O 1
ATOM 3105 N N . LYS B 1 94 ? 93.022 24.787 -18.679 1.00 23.27 75 LYS B N 1
ATOM 3106 C CA . LYS B 1 94 ? 93.230 25.881 -17.733 1.00 29.17 75 LYS B CA 1
ATOM 3107 C C . LYS B 1 94 ? 92.220 25.815 -16.588 1.00 28.77 75 LYS B C 1
ATOM 3108 O O . LYS B 1 94 ? 91.788 26.837 -16.061 1.00 28.92 75 LYS B O 1
ATOM 3114 N N . ASN B 1 95 ? 91.837 24.602 -16.185 1.00 27.82 76 ASN B N 1
ATOM 3115 C CA . ASN B 1 95 ? 90.785 24.402 -15.193 1.00 27.08 76 ASN B CA 1
ATOM 3116 C C . ASN B 1 95 ? 91.261 23.320 -14.236 1.00 29.67 76 ASN B C 1
ATOM 3117 O O . ASN B 1 95 ? 91.432 22.172 -14.650 1.00 29.92 76 ASN B O 1
ATOM 3122 N N . VAL B 1 96 ? 91.498 23.688 -12.973 1.00 29.65 77 VAL B N 1
ATOM 3123 C CA . VAL B 1 96 ? 92.176 22.778 -12.049 1.00 29.14 77 VAL B CA 1
ATOM 3124 C C . VAL B 1 96 ? 91.325 21.550 -11.759 1.00 31.48 77 VAL B C 1
ATOM 3125 O O . VAL B 1 96 ? 91.860 20.488 -11.423 1.00 31.66 77 VAL B O 1
ATOM 3129 N N . ALA B 1 97 ? 90.000 21.669 -11.865 1.00 29.70 78 ALA B N 1
ATOM 3130 C CA . ALA B 1 97 ? 89.105 20.545 -11.618 1.00 28.49 78 ALA B CA 1
ATOM 3131 C C . ALA B 1 97 ? 89.109 19.539 -12.753 1.00 25.03 78 ALA B C 1
ATOM 3132 O O . ALA B 1 97 ? 88.561 18.445 -12.588 1.00 24.79 78 ALA B O 1
ATOM 3134 N N . LEU B 1 98 ? 89.721 19.885 -13.886 1.00 24.72 79 LEU B N 1
ATOM 3135 C CA . LEU B 1 98 ? 89.677 19.077 -15.104 1.00 27.39 79 LEU B CA 1
ATOM 3136 C C . LEU B 1 98 ? 91.058 19.054 -15.737 1.00 25.62 79 LEU B C 1
ATOM 3137 O O . LEU B 1 98 ? 91.275 19.616 -16.814 1.00 24.37 79 LEU B O 1
ATOM 3142 N N . PRO B 1 99 ? 92.014 18.395 -15.102 1.00 23.11 80 PRO B N 1
ATOM 3143 C CA . PRO B 1 99 ? 93.361 18.336 -15.671 1.00 24.89 80 PRO B CA 1
ATOM 3144 C C . PRO B 1 99 ? 93.412 17.492 -16.935 1.00 24.15 80 PRO B C 1
ATOM 3145 O O . PRO B 1 99 ? 92.495 16.725 -17.257 1.00 22.46 80 PRO B O 1
ATOM 3149 N N . LYS B 1 100 ? 94.513 17.653 -17.669 1.00 20.82 81 LYS B N 1
ATOM 3150 C CA . LYS B 1 100 ? 94.733 16.836 -18.855 1.00 20.92 81 LYS B CA 1
ATOM 3151 C C . LYS B 1 100 ? 94.629 15.362 -18.493 1.00 25.16 81 LYS B C 1
ATOM 3152 O O . LYS B 1 100 ? 95.111 14.929 -17.443 1.00 25.82 81 LYS B O 1
ATOM 3158 N N . GLY B 1 101 ? 93.985 14.603 -19.366 1.00 23.56 82 GLY B N 1
ATOM 3159 C CA . GLY B 1 101 ? 93.751 13.196 -19.170 1.00 24.76 82 GLY B CA 1
ATOM 3160 C C . GLY B 1 101 ? 92.390 12.870 -18.599 1.00 23.11 82 GLY B C 1
ATOM 3161 O O . GLY B 1 101 ? 91.974 11.712 -18.665 1.00 20.96 82 GLY B O 1
ATOM 3162 N N . THR B 1 102 ? 91.691 13.852 -18.039 1.00 21.24 83 THR B N 1
ATOM 3163 C CA . THR B 1 102 ? 90.380 13.587 -17.462 1.00 19.17 83 THR B CA 1
ATOM 3164 C C . THR B 1 102 ? 89.426 13.163 -18.567 1.00 17.70 83 THR B C 1
ATOM 3165 O O . THR B 1 102 ? 89.421 13.748 -19.649 1.00 16.66 83 THR B O 1
ATOM 3169 N N . ILE B 1 103 ? 88.628 12.130 -18.295 1.00 19.23 84 ILE B N 1
ATOM 3170 C CA . ILE B 1 103 ? 87.612 11.649 -19.229 1.00 16.86 84 ILE B CA 1
ATOM 3171 C C . ILE B 1 103 ? 86.284 12.253 -18.811 1.00 19.11 84 ILE B C 1
ATOM 3172 O O . ILE B 1 103 ? 85.943 12.236 -17.627 1.00 17.18 84 ILE B O 1
ATOM 3177 N N . VAL B 1 104 ? 85.521 12.777 -19.772 1.00 16.58 85 VAL B N 1
ATOM 3178 C CA . VAL B 1 104 ? 84.257 13.440 -19.470 1.00 14.84 85 VAL B CA 1
ATOM 3179 C C . VAL B 1 104 ? 83.193 13.086 -20.501 1.00 17.54 85 VAL B C 1
ATOM 3180 O O . VAL B 1 104 ? 83.487 12.709 -21.635 1.00 16.08 85 VAL B O 1
ATOM 3184 N N . LEU B 1 105 ? 81.935 13.249 -20.089 1.00 14.88 86 LEU B N 1
ATOM 3185 C CA . LEU B 1 105 ? 80.808 13.318 -21.010 1.00 13.79 86 LEU B CA 1
ATOM 3186 C C . LEU B 1 105 ? 80.548 14.776 -21.344 1.00 13.60 86 LEU B C 1
ATOM 3187 O O . LEU B 1 105 ? 80.475 15.617 -20.443 1.00 18.30 86 LEU B O 1
ATOM 3192 N N . ALA B 1 106 ? 80.399 15.063 -22.636 1.00 14.21 87 ALA B N 1
ATOM 3193 C CA . ALA B 1 106 ? 80.195 16.415 -23.144 1.00 15.48 87 ALA B CA 1
ATOM 3194 C C . ALA B 1 106 ? 79.231 16.333 -24.314 1.00 17.51 87 ALA B C 1
ATOM 3195 O O . ALA B 1 106 ? 79.172 15.315 -25.003 1.00 15.32 87 ALA B O 1
ATOM 3197 N N . SER B 1 107 ? 78.503 17.414 -24.581 1.00 16.54 88 SER B N 1
ATOM 3198 C CA . SER B 1 107 ? 77.574 17.439 -25.717 1.00 14.40 88 SER B CA 1
ATOM 3199 C C . SER B 1 107 ? 77.828 18.643 -26.621 1.00 14.01 88 SER B C 1
ATOM 3200 O O . SER B 1 107 ? 76.946 19.477 -26.822 1.00 14.91 88 SER B O 1
ATOM 3203 N N . PRO B 1 108 ? 79.005 18.715 -27.250 1.00 14.45 89 PRO B N 1
ATOM 3204 C CA . PRO B 1 108 ? 79.272 19.780 -28.225 1.00 16.68 89 PRO B CA 1
ATOM 3205 C C . PRO B 1 108 ? 78.697 19.518 -29.605 1.00 16.67 89 PRO B C 1
ATOM 3206 O O . PRO B 1 108 ? 78.907 20.341 -30.507 1.00 18.48 89 PRO B O 1
ATOM 3210 N N . GLY B 1 109 ? 78.027 18.385 -29.811 1.00 14.39 90 GLY B N 1
ATOM 3211 C CA . GLY B 1 109 ? 77.580 18.015 -31.145 1.00 15.01 90 GLY B CA 1
ATOM 3212 C C . GLY B 1 109 ? 78.592 17.140 -31.852 1.00 14.75 90 GLY B C 1
ATOM 3213 O O . GLY B 1 109 ? 79.535 16.612 -31.256 1.00 15.14 90 GLY B O 1
ATOM 3214 N N . TRP B 1 110 ? 78.383 16.976 -33.164 1.00 12.46 91 TRP B N 1
ATOM 3215 C CA . TRP B 1 110 ? 79.198 16.061 -33.959 1.00 14.29 91 TRP B CA 1
ATOM 3216 C C . TRP B 1 110 ? 80.485 16.781 -34.353 1.00 16.33 91 TRP B C 1
ATOM 3217 O O . TRP B 1 110 ? 80.634 17.336 -35.451 1.00 15.76 91 TRP B O 1
ATOM 3228 N N . THR B 1 111 ? 81.429 16.792 -33.422 1.00 12.70 92 THR B N 1
ATOM 3229 C CA . THR B 1 111 ? 82.686 17.478 -33.646 1.00 13.16 92 THR B CA 1
ATOM 3230 C C . THR B 1 111 ? 83.817 16.712 -32.966 1.00 14.24 92 THR B C 1
ATOM 3231 O O . THR B 1 111 ? 83.610 16.059 -31.944 1.00 15.63 92 THR B O 1
ATOM 3235 N N . THR B 1 112 ? 85.022 16.799 -33.548 1.00 16.32 93 THR B N 1
ATOM 3236 C CA . THR B 1 112 ? 86.142 16.012 -33.034 1.00 12.83 93 THR B CA 1
ATOM 3237 C C . THR B 1 112 ? 86.820 16.691 -31.852 1.00 18.76 93 THR B C 1
ATOM 3238 O O . THR B 1 112 ? 87.435 16.020 -31.018 1.00 17.51 93 THR B O 1
ATOM 3242 N N . HIS B 1 113 ? 86.743 18.009 -31.787 1.00 16.02 94 HIS B N 1
ATOM 3243 C CA . HIS B 1 113 ? 87.426 18.796 -30.775 1.00 15.34 94 HIS B CA 1
ATOM 3244 C C . HIS B 1 113 ? 86.528 19.965 -30.425 1.00 18.36 94 HIS B C 1
ATOM 3245 O O . HIS B 1 113 ? 85.837 20.495 -31.298 1.00 19.17 94 HIS B O 1
ATOM 3252 N N . SER B 1 114 ? 86.541 20.360 -29.157 1.00 16.11 95 SER B N 1
ATOM 3253 C CA . SER B 1 114 ? 85.662 21.432 -28.708 1.00 19.68 95 SER B CA 1
ATOM 3254 C C . SER B 1 114 ? 86.237 22.075 -27.457 1.00 20.55 95 SER B C 1
ATOM 3255 O O . SER B 1 114 ? 87.097 21.514 -26.785 1.00 16.22 95 SER B O 1
ATOM 3258 N N . ILE B 1 115 ? 85.733 23.261 -27.144 1.00 17.58 96 ILE B N 1
ATOM 3259 C CA . ILE B 1 115 ? 86.134 23.988 -25.950 1.00 18.21 96 ILE B CA 1
ATOM 3260 C C . ILE B 1 115 ? 84.953 24.026 -24.987 1.00 20.65 96 ILE B C 1
ATOM 3261 O O . ILE B 1 115 ? 83.795 24.135 -25.412 1.00 22.65 96 ILE B O 1
ATOM 3266 N N . SER B 1 116 ? 85.247 23.915 -23.696 1.00 18.89 97 SER B N 1
ATOM 3267 C CA . SER B 1 116 ? 84.236 23.927 -22.643 1.00 21.08 97 SER B CA 1
ATOM 3268 C C . SER B 1 116 ? 84.724 24.736 -21.444 1.00 23.30 97 SER B C 1
ATOM 3269 O O . SER B 1 116 ? 85.907 24.690 -21.102 1.00 23.78 97 SER B O 1
ATOM 3272 N N . ASP B 1 117 ? 83.817 25.487 -20.805 1.00 23.19 98 ASP B N 1
ATOM 3273 C CA . ASP B 1 117 ? 84.138 26.098 -19.517 1.00 21.15 98 ASP B CA 1
ATOM 3274 C C . ASP B 1 117 ? 83.964 25.126 -18.359 1.00 24.31 98 ASP B C 1
ATOM 3275 O O . ASP B 1 117 ? 84.169 25.507 -17.200 1.00 24.95 98 ASP B O 1
ATOM 3280 N N . GLY B 1 118 ? 83.632 23.875 -18.651 1.00 22.78 99 GLY B N 1
ATOM 3281 C CA . GLY B 1 118 ? 83.541 22.842 -17.652 1.00 23.66 99 GLY B CA 1
ATOM 3282 C C . GLY B 1 118 ? 82.206 22.747 -16.958 1.00 24.36 99 GLY B C 1
ATOM 3283 O O . GLY B 1 118 ? 81.913 21.710 -16.354 1.00 27.87 99 GLY B O 1
ATOM 3284 N N . LYS B 1 119 ? 81.362 23.773 -17.066 1.00 23.26 100 LYS B N 1
ATOM 3285 C CA . LYS B 1 119 ? 80.212 23.850 -16.168 1.00 25.46 100 LYS B CA 1
ATOM 3286 C C . LYS B 1 119 ? 79.194 22.741 -16.420 1.00 28.22 100 LYS B C 1
ATOM 3287 O O . LYS B 1 119 ? 78.583 22.252 -15.466 1.00 31.04 100 LYS B O 1
ATOM 3293 N N . ASP B 1 120 ? 78.999 22.316 -17.665 1.00 26.46 101 ASP B N 1
ATOM 3294 C CA . ASP B 1 120 ? 78.000 21.295 -17.964 1.00 35.32 101 ASP B CA 1
ATOM 3295 C C . ASP B 1 120 ? 78.597 19.904 -18.197 1.00 33.85 101 ASP B C 1
ATOM 3296 O O . ASP B 1 120 ? 77.856 18.973 -18.529 1.00 33.73 101 ASP B O 1
ATOM 3301 N N . LEU B 1 121 ? 79.900 19.734 -18.014 1.00 24.55 102 LEU B N 1
ATOM 3302 C CA . LEU B 1 121 ? 80.540 18.441 -18.228 1.00 23.24 102 LEU B CA 1
ATOM 3303 C C . LEU B 1 121 ? 80.258 17.504 -17.062 1.00 25.84 102 LEU B C 1
ATOM 3304 O O . LEU B 1 121 ? 80.006 17.937 -15.935 1.00 28.47 102 LEU B O 1
ATOM 3309 N N . GLU B 1 122 ? 80.315 16.202 -17.336 1.00 20.41 103 GLU B N 1
ATOM 3310 C CA . GLU B 1 122 ? 80.083 15.180 -16.318 1.00 21.36 103 GLU B CA 1
ATOM 3311 C C . GLU B 1 122 ? 81.259 14.211 -16.344 1.00 24.72 103 GLU B C 1
ATOM 3312 O O . GLU B 1 122 ? 81.578 13.662 -17.400 1.00 21.37 103 GLU B O 1
ATOM 3318 N N . LYS B 1 123 ? 81.954 14.054 -15.214 1.00 21.38 104 LYS B N 1
ATOM 3319 C CA . LYS B 1 123 ? 82.921 12.966 -15.116 1.00 23.16 104 LYS B CA 1
ATOM 3320 C C . LYS B 1 123 ? 82.176 11.639 -15.042 1.00 22.21 104 LYS B C 1
ATOM 3321 O O . LYS B 1 123 ? 80.987 11.585 -14.737 1.00 22.48 104 LYS B O 1
ATOM 3327 N N . LEU B 1 124 ? 82.879 10.557 -15.345 1.00 26.71 105 LEU B N 1
ATOM 3328 C CA . LEU B 1 124 ? 82.266 9.249 -15.179 1.00 28.39 105 LEU B CA 1
ATOM 3329 C C . LEU B 1 124 ? 82.251 8.845 -13.709 1.00 27.50 105 LEU B C 1
ATOM 3330 O O . LEU B 1 124 ? 82.910 9.441 -12.856 1.00 27.10 105 LEU B O 1
ATOM 3335 N N . LEU B 1 125 ? 81.488 7.800 -13.422 1.00 25.17 106 LEU B N 1
ATOM 3336 C CA . LEU B 1 125 ? 81.445 7.268 -12.074 1.00 28.21 106 LEU B CA 1
ATOM 3337 C C . LEU B 1 125 ? 82.858 7.056 -11.563 1.00 28.14 106 LEU B C 1
ATOM 3338 O O . LEU B 1 125 ? 83.746 6.644 -12.309 1.00 29.19 106 LEU B O 1
ATOM 3343 N N . THR B 1 126 ? 83.058 7.362 -10.285 1.00 36.05 107 THR B N 1
ATOM 3344 C CA . THR B 1 126 ? 84.377 7.213 -9.685 1.00 37.70 107 THR B CA 1
ATOM 3345 C C . THR B 1 126 ? 84.850 5.771 -9.747 1.00 37.22 107 THR B C 1
ATOM 3346 O O . THR B 1 126 ? 86.051 5.513 -9.888 1.00 39.21 107 THR B O 1
ATOM 3350 N N . GLU B 1 127 ? 83.924 4.827 -9.655 1.00 30.94 108 GLU B N 1
ATOM 3351 C CA . GLU B 1 127 ? 84.233 3.410 -9.623 1.00 33.32 108 GLU B CA 1
ATOM 3352 C C . GLU B 1 127 ? 84.235 2.777 -11.013 1.00 34.98 108 GLU B C 1
ATOM 3353 O O . GLU B 1 127 ? 84.303 1.547 -11.125 1.00 35.52 108 GLU B O 1
ATOM 3359 N N . TRP B 1 128 ? 84.165 3.578 -12.068 1.00 32.04 109 TRP B N 1
ATOM 3360 C CA . TRP B 1 128 ? 84.166 3.039 -13.424 1.00 30.61 109 TRP B CA 1
ATOM 3361 C C . TRP B 1 128 ? 85.414 2.183 -13.634 1.00 31.92 109 TRP B C 1
ATOM 3362 O O . TRP B 1 128 ? 86.528 2.705 -13.525 1.00 34.78 109 TRP B O 1
ATOM 3373 N N . PRO B 1 129 ? 85.286 0.894 -13.945 1.00 31.42 110 PRO B N 1
ATOM 3374 C CA . PRO B 1 129 ? 86.472 0.047 -14.084 1.00 35.99 110 PRO B CA 1
ATOM 3375 C C . PRO B 1 129 ? 86.994 -0.009 -15.512 1.00 37.16 110 PRO B C 1
ATOM 3376 O O . PRO B 1 129 ? 86.300 0.319 -16.474 1.00 35.89 110 PRO B O 1
ATOM 3380 N N . ASP B 1 130 ? 88.238 -0.471 -15.637 1.00 37.56 111 ASP B N 1
ATOM 3381 C CA . ASP B 1 130 ? 88.862 -0.544 -16.952 1.00 33.77 111 ASP B CA 1
ATOM 3382 C C . ASP B 1 130 ? 88.434 -1.780 -17.732 1.00 38.14 111 ASP B C 1
ATOM 3383 O O . ASP B 1 130 ? 88.807 -1.911 -18.902 1.00 44.62 111 ASP B O 1
ATOM 3388 N N . THR B 1 131 ? 87.651 -2.672 -17.120 1.00 33.92 112 THR B N 1
ATOM 3389 C CA . THR B 1 131 ? 87.105 -3.845 -17.784 1.00 37.73 112 THR B CA 1
ATOM 3390 C C . THR B 1 131 ? 85.864 -3.546 -18.610 1.00 35.97 112 THR B C 1
ATOM 3391 O O . THR B 1 131 ? 85.362 -4.444 -19.290 1.00 38.10 112 THR B O 1
ATOM 3395 N N . ILE B 1 132 ? 85.354 -2.321 -18.557 1.00 28.02 113 ILE B N 1
ATOM 3396 C CA . ILE B 1 132 ? 84.112 -1.938 -19.213 1.00 28.26 113 ILE B CA 1
ATOM 3397 C C . ILE B 1 132 ? 84.457 -0.870 -20.242 1.00 25.89 113 ILE B C 1
ATOM 3398 O O . ILE B 1 132 ? 85.163 0.083 -19.910 1.00 29.60 113 ILE B O 1
ATOM 3403 N N . PRO B 1 133 ? 84.033 -1.006 -21.497 1.00 27.57 114 PRO B N 1
ATOM 3404 C CA . PRO B 1 133 ? 84.380 0.014 -22.495 1.00 22.67 114 PRO B CA 1
ATOM 3405 C C . PRO B 1 133 ? 83.854 1.384 -22.095 1.00 23.79 114 PRO B C 1
ATOM 3406 O O . PRO B 1 133 ? 82.738 1.516 -21.575 1.00 22.40 114 PRO B O 1
ATOM 3410 N N . LEU B 1 134 ? 84.651 2.424 -22.373 1.00 22.65 115 LEU B N 1
ATOM 3411 C CA . LEU B 1 134 ? 84.185 3.778 -22.081 1.00 24.82 115 LEU B CA 1
ATOM 3412 C C . LEU B 1 134 ? 82.939 4.110 -22.879 1.00 21.31 115 LEU B C 1
ATOM 3413 O O . LEU B 1 134 ? 82.136 4.952 -22.461 1.00 20.54 115 LEU B O 1
ATOM 3418 N N . SER B 1 135 ? 82.778 3.478 -24.039 1.00 20.17 116 SER B N 1
ATOM 3419 C CA . SER B 1 135 ? 81.640 3.763 -24.892 1.00 23.50 116 SER B CA 1
ATOM 3420 C C . SER B 1 135 ? 80.322 3.364 -24.240 1.00 19.06 116 SER B C 1
ATOM 3421 O O . SER B 1 135 ? 79.276 3.835 -24.678 1.00 17.10 116 SER B O 1
ATOM 3424 N N . LEU B 1 136 ? 80.350 2.530 -23.198 1.00 20.30 117 LEU B N 1
ATOM 3425 C CA . LEU B 1 136 ? 79.121 2.211 -22.472 1.00 16.38 117 LEU B CA 1
ATOM 3426 C C . LEU B 1 136 ? 78.539 3.416 -21.750 1.00 16.68 117 LEU B C 1
ATOM 3427 O O . LEU B 1 136 ? 77.353 3.395 -21.377 1.00 17.16 117 LEU B O 1
ATOM 3432 N N . ALA B 1 137 ? 79.349 4.449 -21.512 1.00 14.45 118 ALA B N 1
ATOM 3433 C CA . ALA B 1 137 ? 78.860 5.674 -20.905 1.00 15.94 118 ALA B CA 1
ATOM 3434 C C . ALA B 1 137 ? 77.903 6.432 -21.814 1.00 14.60 118 ALA B C 1
ATOM 3435 O O . ALA B 1 137 ? 77.272 7.386 -21.345 1.00 15.37 118 ALA B O 1
ATOM 3437 N N . LEU B 1 138 ? 77.777 6.021 -23.085 1.00 16.49 119 LEU B N 1
ATOM 3438 C CA . LEU B 1 138 ? 76.808 6.565 -24.033 1.00 14.62 119 LEU B CA 1
ATOM 3439 C C . LEU B 1 138 ? 75.660 5.605 -24.295 1.00 17.21 119 LEU B C 1
ATOM 3440 O O . LEU B 1 138 ? 74.851 5.849 -25.197 1.00 15.15 119 LEU B O 1
ATOM 3445 N N . GLY B 1 139 ? 75.613 4.498 -23.569 1.00 14.38 120 GLY B N 1
ATOM 3446 C CA . GLY B 1 139 ? 74.632 3.452 -23.788 1.00 16.72 120 GLY B CA 1
ATOM 3447 C C . GLY B 1 139 ? 74.059 2.896 -22.504 1.00 14.01 120 GLY B C 1
ATOM 3448 O O . GLY B 1 139 ? 73.339 3.564 -21.753 1.00 13.55 120 GLY B O 1
ATOM 3449 N N . THR B 1 140 ? 74.342 1.604 -22.313 1.00 14.64 121 THR B N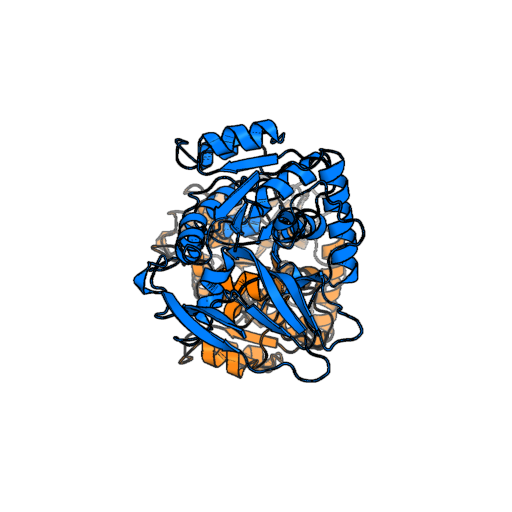 1
ATOM 3450 C CA . THR B 1 140 ? 73.805 0.839 -21.192 1.00 14.49 121 THR B CA 1
ATOM 3451 C C . THR B 1 140 ? 74.028 1.537 -19.858 1.00 15.46 121 THR B C 1
ATOM 3452 O O . THR B 1 140 ? 73.165 1.492 -18.978 1.00 16.80 121 THR B O 1
ATOM 3456 N N . VAL B 1 141 ? 75.197 2.153 -19.666 1.00 15.46 122 VAL B N 1
ATOM 3457 C CA . VAL B 1 141 ? 75.517 2.829 -18.413 1.00 14.12 122 VAL B CA 1
ATOM 3458 C C . VAL B 1 141 ? 75.619 4.327 -18.700 1.00 15.77 122 VAL B C 1
ATOM 3459 O O . VAL B 1 141 ? 76.609 4.987 -18.362 1.00 17.89 122 VAL B O 1
ATOM 3463 N N . GLY B 1 142 ? 74.653 4.830 -19.452 1.00 17.80 123 GLY B N 1
ATOM 3464 C CA . GLY B 1 142 ? 74.551 6.244 -19.770 1.00 15.91 123 GLY B CA 1
ATOM 3465 C C . GLY B 1 142 ? 73.084 6.604 -20.014 1.00 15.61 123 GLY B C 1
ATOM 3466 O O . GLY B 1 142 ? 72.166 5.954 -19.504 1.00 14.00 123 GLY B O 1
ATOM 3467 N N . MET B 1 143 ? 72.857 7.642 -20.806 1.00 16.64 124 MET B N 1
ATOM 3468 C CA . MET B 1 143 ? 71.501 8.163 -20.924 1.00 15.15 124 MET B CA 1
ATOM 3469 C C . MET B 1 143 ? 70.495 7.150 -21.472 1.00 15.16 124 MET B C 1
ATOM 3470 O O . MET B 1 143 ? 69.345 7.157 -20.999 1.00 13.82 124 MET B O 1
ATOM 3475 N N . PRO B 1 144 ? 70.824 6.295 -22.442 1.00 13.44 125 PRO B N 1
ATOM 3476 C CA . PRO B 1 144 ? 69.857 5.260 -22.840 1.00 15.62 125 PRO B CA 1
ATOM 3477 C C . PRO B 1 144 ? 69.502 4.314 -21.700 1.00 12.47 125 PRO B C 1
ATOM 3478 O O . PRO B 1 144 ? 68.314 4.020 -21.472 1.00 13.13 125 PRO B O 1
ATOM 3482 N N . GLY B 1 145 ? 70.505 3.839 -20.960 1.00 12.25 126 GLY B N 1
ATOM 3483 C CA . GLY B 1 145 ? 70.231 2.980 -19.824 1.00 13.89 126 GLY B CA 1
ATOM 3484 C C . GLY B 1 145 ? 69.397 3.655 -18.755 1.00 13.30 126 GLY B C 1
ATOM 3485 O O . GLY B 1 145 ? 68.516 3.022 -18.147 1.00 13.61 126 GLY B O 1
ATOM 3486 N N . LEU B 1 146 ? 69.659 4.942 -18.501 1.00 12.79 127 LEU B N 1
ATOM 3487 C CA . LEU B 1 146 ? 68.874 5.690 -17.524 1.00 17.66 127 LEU B CA 1
ATOM 3488 C C . LEU B 1 146 ? 67.440 5.885 -18.004 1.00 15.97 127 LEU B C 1
ATOM 3489 O O . LEU B 1 146 ? 66.496 5.811 -17.206 1.00 13.87 127 LEU B O 1
ATOM 3494 N N . THR B 1 147 ? 67.258 6.137 -19.303 1.00 13.15 128 THR B N 1
ATOM 3495 C CA . THR B 1 147 ? 65.917 6.240 -19.855 1.00 13.48 128 THR B CA 1
ATOM 3496 C C . THR B 1 147 ? 65.139 4.950 -19.607 1.00 15.67 128 THR B C 1
ATOM 3497 O O . THR B 1 147 ? 63.967 4.977 -19.206 1.00 15.82 128 THR B O 1
ATOM 3501 N N . ALA B 1 148 ? 65.787 3.815 -19.848 1.00 12.84 129 ALA B N 1
ATOM 3502 C CA . ALA B 1 148 ? 65.191 2.510 -19.590 1.00 13.36 129 ALA B CA 1
ATOM 3503 C C . ALA B 1 148 ? 64.856 2.330 -18.117 1.00 16.18 129 ALA B C 1
ATOM 3504 O O . ALA B 1 148 ? 63.750 1.905 -17.768 1.00 13.93 129 ALA B O 1
ATOM 3506 N N . TYR B 1 149 ? 65.813 2.644 -17.239 1.00 12.60 130 TYR B N 1
ATOM 3507 C CA . TYR B 1 149 ? 65.639 2.467 -15.803 1.00 13.66 130 TYR B CA 1
ATOM 3508 C C . TYR B 1 149 ? 64.437 3.244 -15.278 1.00 15.59 130 TYR B C 1
ATOM 3509 O O . TYR B 1 149 ? 63.543 2.673 -14.642 1.00 15.36 130 TYR B O 1
ATOM 3518 N N . PHE B 1 150 ? 64.391 4.549 -15.543 1.00 13.50 131 PHE B N 1
ATOM 3519 C CA . PHE B 1 150 ? 63.315 5.369 -14.993 1.00 15.86 131 PHE B CA 1
ATOM 3520 C C . PHE B 1 150 ? 61.988 5.099 -15.691 1.00 17.85 131 PHE B C 1
ATOM 3521 O O . PHE B 1 150 ? 60.937 5.074 -15.045 1.00 15.99 131 PHE B O 1
ATOM 3529 N N . GLY B 1 151 ? 62.019 4.889 -17.003 1.00 14.65 132 GLY B N 1
ATOM 3530 C CA . GLY B 1 151 ? 60.797 4.582 -17.726 1.00 15.75 132 GLY B CA 1
ATOM 3531 C C . GLY B 1 151 ? 60.130 3.319 -17.225 1.00 17.32 132 GLY B C 1
ATOM 3532 O O . GLY B 1 151 ? 58.914 3.286 -17.026 1.00 16.88 132 GLY B O 1
ATOM 3533 N N . LEU B 1 152 ? 60.916 2.269 -16.995 1.00 14.29 133 LEU B N 1
ATOM 3534 C CA . LEU B 1 152 ? 60.332 1.004 -16.571 1.00 14.90 133 LEU B CA 1
ATOM 3535 C C . LEU B 1 152 ? 59.937 1.041 -15.098 1.00 17.16 133 LEU B C 1
ATOM 3536 O O . LEU B 1 152 ? 58.830 0.632 -14.723 1.00 16.91 133 LEU B O 1
ATOM 3541 N N . LEU B 1 153 ? 60.854 1.490 -14.245 1.00 17.29 134 LEU B N 1
ATOM 3542 C CA . LEU B 1 153 ? 60.664 1.376 -12.811 1.00 18.15 134 LEU B CA 1
ATOM 3543 C C . LEU B 1 153 ? 59.714 2.435 -12.271 1.00 19.87 134 LEU B C 1
ATOM 3544 O O . LEU B 1 153 ? 58.957 2.158 -11.336 1.00 22.25 134 LEU B O 1
ATOM 3549 N N . GLU B 1 154 ? 59.722 3.644 -12.828 1.00 17.64 135 GLU B N 1
ATOM 3550 C CA . GLU B 1 154 ? 58.896 4.722 -12.288 1.00 18.25 135 GLU B CA 1
ATOM 3551 C C . GLU B 1 154 ? 57.688 5.077 -13.146 1.00 20.21 135 GLU B C 1
ATOM 3552 O O . GLU B 1 154 ? 56.635 5.377 -12.588 1.00 23.11 135 GLU B O 1
ATOM 3558 N N . ILE B 1 155 ? 57.787 5.061 -14.477 1.00 15.34 136 ILE B N 1
ATOM 3559 C CA . ILE B 1 155 ? 56.636 5.410 -15.319 1.00 17.59 136 ILE B CA 1
ATOM 3560 C C . ILE B 1 155 ? 55.705 4.210 -15.506 1.00 20.52 136 ILE B C 1
ATOM 3561 O O . ILE B 1 155 ? 54.486 4.331 -15.344 1.00 21.19 136 ILE B O 1
ATOM 3566 N N . CYS B 1 156 ? 56.243 3.045 -15.885 1.00 18.57 137 CYS B N 1
ATOM 3567 C CA A CYS B 1 156 ? 55.452 1.812 -15.893 0.50 19.03 137 CYS B CA 1
ATOM 3568 C CA B CYS B 1 156 ? 55.417 1.841 -15.892 0.50 19.03 137 CYS B CA 1
ATOM 3569 C C . CYS B 1 156 ? 55.156 1.339 -14.476 1.00 20.73 137 CYS B C 1
ATOM 3570 O O . CYS B 1 156 ? 54.123 0.706 -14.230 1.00 26.44 137 CYS B O 1
ATOM 3575 N N . GLY B 1 157 ? 56.058 1.617 -13.545 1.00 19.05 138 GLY B N 1
ATOM 3576 C CA . GLY B 1 157 ? 55.916 1.190 -12.171 1.00 18.47 138 GLY B CA 1
ATOM 3577 C C . GLY B 1 157 ? 55.880 -0.313 -11.977 1.00 25.33 138 GLY B C 1
ATOM 3578 O O . GLY B 1 157 ? 55.080 -0.804 -11.177 1.00 26.68 138 GLY B O 1
ATOM 3579 N N . VAL B 1 158 ? 56.745 -1.067 -12.663 1.00 24.38 139 VAL B N 1
ATOM 3580 C CA . VAL B 1 158 ? 56.727 -2.519 -12.471 1.00 22.93 139 VAL B CA 1
ATOM 3581 C C . VAL B 1 158 ? 57.104 -2.888 -11.044 1.00 30.57 139 VAL B C 1
ATOM 3582 O O . VAL B 1 158 ? 58.006 -2.297 -10.441 1.00 29.02 139 VAL B O 1
ATOM 3586 N N . LYS B 1 159 ? 56.445 -3.925 -10.521 1.00 37.63 140 LYS B N 1
ATOM 3587 C CA . LYS B 1 159 ? 56.639 -4.387 -9.155 1.00 46.65 140 LYS B CA 1
ATOM 3588 C C . LYS B 1 159 ? 57.044 -5.853 -9.053 1.00 48.22 140 LYS B C 1
ATOM 3589 O O . LYS B 1 159 ? 57.454 -6.289 -7.966 1.00 43.70 140 LYS B O 1
ATOM 3595 N N . GLY B 1 160 ? 56.949 -6.618 -10.137 1.00 32.05 141 GLY B N 1
ATOM 3596 C CA . GLY B 1 160 ? 57.235 -8.056 -10.132 1.00 28.16 141 GLY B CA 1
ATOM 3597 C C . GLY B 1 160 ? 56.048 -8.868 -10.615 1.00 32.85 141 GLY B C 1
ATOM 3598 O O . GLY B 1 160 ? 54.907 -8.686 -10.185 1.00 31.35 141 GLY B O 1
ATOM 3599 N N . GLY B 1 161 ? 56.326 -9.796 -11.529 1.00 28.44 142 GLY B N 1
ATOM 3600 C CA . GLY B 1 161 ? 55.299 -10.669 -12.055 1.00 27.01 142 GLY B CA 1
ATOM 3601 C C . GLY B 1 161 ? 54.517 -10.121 -13.238 1.00 25.10 142 GLY B C 1
ATOM 3602 O O . GLY B 1 161 ? 53.674 -10.839 -13.781 1.00 25.90 142 GLY B O 1
ATOM 3603 N N . GLU B 1 162 ? 54.772 -8.890 -13.658 1.00 21.89 143 GLU B N 1
ATOM 3604 C CA . GLU B 1 162 ? 54.053 -8.306 -14.780 1.00 23.70 143 GLU B CA 1
ATOM 3605 C C . GLU B 1 162 ? 54.597 -8.810 -16.115 1.00 19.77 143 GLU B C 1
ATOM 3606 O O . GLU B 1 162 ? 55.704 -9.336 -16.204 1.00 18.62 143 GLU B O 1
ATOM 3612 N N . THR B 1 163 ? 53.808 -8.609 -17.167 1.00 17.44 144 THR B N 1
ATOM 3613 C CA . THR B 1 163 ? 54.247 -8.843 -18.530 1.00 14.81 144 THR B CA 1
ATOM 3614 C C . THR B 1 163 ? 54.461 -7.503 -19.221 1.00 16.00 144 THR B C 1
ATOM 3615 O O . THR B 1 163 ? 53.556 -6.656 -19.259 1.00 17.06 144 THR B O 1
ATOM 3619 N N . VAL B 1 164 ? 55.670 -7.340 -19.754 1.00 13.83 145 VAL B N 1
ATOM 3620 C CA . VAL B 1 164 ? 56.175 -6.123 -20.362 1.00 13.02 145 VAL B CA 1
ATOM 3621 C C . VAL B 1 164 ? 56.347 -6.340 -21.857 1.00 14.52 145 VAL B C 1
ATOM 3622 O O . VAL B 1 164 ? 56.935 -7.337 -22.287 1.00 16.63 145 VAL B O 1
ATOM 3626 N N . MET B 1 165 ? 55.838 -5.401 -22.639 1.00 13.15 146 MET B N 1
ATOM 3627 C CA A MET B 1 165 ? 56.128 -5.290 -24.061 0.50 13.62 146 MET B CA 1
ATOM 3628 C CA B MET B 1 165 ? 56.139 -5.300 -24.058 0.50 13.62 146 MET B CA 1
ATOM 3629 C C . MET B 1 165 ? 57.109 -4.148 -24.266 1.00 15.45 146 MET B C 1
ATOM 3630 O O . MET B 1 165 ? 56.845 -3.027 -23.827 1.00 13.07 146 MET B O 1
ATOM 3639 N N . VAL B 1 166 ? 58.219 -4.420 -24.947 1.00 14.25 147 VAL B N 1
ATOM 3640 C CA . VAL B 1 166 ? 59.164 -3.364 -25.290 1.00 12.27 147 VAL B CA 1
ATOM 3641 C C . VAL B 1 166 ? 59.520 -3.505 -26.762 1.00 15.36 147 VAL B C 1
ATOM 3642 O O . VAL B 1 166 ? 59.732 -4.618 -27.255 1.00 15.66 147 VAL B O 1
ATOM 3646 N N . ASN B 1 167 ? 59.523 -2.386 -27.483 1.00 13.45 148 ASN B N 1
ATOM 3647 C CA . ASN B 1 167 ? 59.889 -2.387 -28.895 1.00 13.46 148 ASN B CA 1
ATOM 3648 C C . ASN B 1 167 ? 61.193 -1.610 -29.082 1.00 13.80 148 ASN B C 1
ATOM 3649 O O . ASN B 1 167 ? 61.792 -1.116 -28.121 1.00 15.79 148 ASN B O 1
ATOM 3654 N N . ALA B 1 168 ? 61.670 -1.548 -30.327 1.00 15.08 149 ALA B N 1
ATOM 3655 C CA . ALA B 1 168 ? 63.078 -1.204 -30.604 1.00 18.35 149 ALA B CA 1
ATOM 3656 C C . ALA B 1 168 ? 63.975 -1.864 -29.554 1.00 17.67 149 ALA B C 1
ATOM 3657 O O . ALA B 1 168 ? 64.863 -1.253 -28.954 1.00 17.69 149 ALA B O 1
ATOM 3659 N N . ALA B 1 169 ? 63.693 -3.141 -29.313 1.00 16.55 150 ALA B N 1
ATOM 3660 C CA . ALA B 1 169 ? 64.119 -3.781 -28.086 1.00 15.99 150 ALA B CA 1
ATOM 3661 C C . ALA B 1 169 ? 65.611 -4.086 -28.054 1.00 15.65 150 ALA B C 1
ATOM 3662 O O . ALA B 1 169 ? 66.147 -4.320 -26.961 1.00 15.09 150 ALA B O 1
ATOM 3664 N N . ALA B 1 170 ? 66.292 -4.087 -29.205 1.00 16.79 151 ALA B N 1
ATOM 3665 C CA . ALA B 1 170 ? 67.718 -4.388 -29.236 1.00 13.86 151 ALA B CA 1
ATOM 3666 C C . ALA B 1 170 ? 68.596 -3.143 -29.143 1.00 19.39 151 ALA B C 1
ATOM 3667 O O . ALA B 1 170 ? 69.820 -3.276 -29.108 1.00 17.93 151 ALA B O 1
ATOM 3669 N N . GLY B 1 171 ? 68.018 -1.953 -29.086 1.00 18.49 152 GLY B N 1
ATOM 3670 C CA . GLY B 1 171 ? 68.803 -0.772 -28.791 1.00 21.32 152 GLY B CA 1
ATOM 3671 C C . GLY B 1 171 ? 69.219 -0.772 -27.328 1.00 21.48 152 GLY B C 1
ATOM 3672 O O . GLY B 1 171 ? 68.878 -1.656 -26.547 1.00 18.24 152 GLY B O 1
ATOM 3673 N N . ALA B 1 172 ? 69.985 0.245 -26.939 1.00 16.80 153 ALA B N 1
ATOM 3674 C CA . ALA B 1 172 ? 70.454 0.257 -25.559 1.00 13.78 153 ALA B CA 1
ATOM 3675 C C . ALA B 1 172 ? 69.306 0.482 -24.587 1.00 16.49 153 ALA B C 1
ATOM 3676 O O . ALA B 1 172 ? 69.275 -0.109 -23.500 1.00 17.86 153 ALA B O 1
ATOM 3678 N N . VAL B 1 173 ? 68.338 1.311 -24.958 1.00 15.28 154 VAL B N 1
ATOM 3679 C CA . VAL B 1 173 ? 67.166 1.477 -24.097 1.00 16.99 154 VAL B CA 1
ATOM 3680 C C . VAL B 1 173 ? 66.443 0.145 -23.943 1.00 11.84 154 VAL B C 1
ATOM 3681 O O . VAL B 1 173 ? 66.231 -0.343 -22.834 1.00 14.90 154 VAL B O 1
ATOM 3685 N N . GLY B 1 174 ? 66.049 -0.447 -25.067 1.00 12.94 155 GLY B N 1
ATOM 3686 C CA . GLY B 1 174 ? 65.260 -1.673 -25.034 1.00 17.65 155 GLY B CA 1
ATOM 3687 C C . GLY B 1 174 ? 65.949 -2.834 -24.343 1.00 16.43 155 GLY B C 1
ATOM 3688 O O . GLY B 1 174 ? 65.310 -3.591 -23.608 1.00 14.55 155 GLY B O 1
ATOM 3689 N N . SER B 1 175 ? 67.251 -3.027 -24.601 1.00 14.55 156 SER B N 1
ATOM 3690 C CA . SER B 1 175 ? 67.937 -4.159 -23.985 1.00 13.79 156 SER B CA 1
ATOM 3691 C C . SER B 1 175 ? 68.032 -3.984 -22.479 1.00 12.98 156 SER B C 1
ATOM 3692 O O . SER B 1 175 ? 67.973 -4.975 -21.723 1.00 16.21 156 SER B O 1
ATOM 3695 N N . VAL B 1 176 ? 68.195 -2.744 -22.010 1.00 12.98 157 VAL B N 1
ATOM 3696 C CA . VAL B 1 176 ? 68.214 -2.513 -20.569 1.00 15.60 157 VAL B CA 1
ATOM 3697 C C . VAL B 1 176 ? 66.812 -2.702 -19.994 1.00 15.52 157 VAL B C 1
ATOM 3698 O O . VAL B 1 176 ? 66.641 -3.312 -18.932 1.00 15.24 157 VAL B O 1
ATOM 3702 N N . VAL B 1 177 ? 65.781 -2.208 -20.686 1.00 13.44 158 VAL B N 1
ATOM 3703 C CA . VAL B 1 177 ? 64.414 -2.427 -20.202 1.00 12.99 158 VAL B CA 1
ATOM 3704 C C . VAL B 1 177 ? 64.170 -3.912 -19.990 1.00 13.72 158 VAL B C 1
ATOM 3705 O O . VAL B 1 177 ? 63.681 -4.337 -18.940 1.00 14.99 158 VAL B O 1
ATOM 3709 N N . GLY B 1 178 ? 64.481 -4.724 -20.997 1.00 16.42 159 GLY B N 1
ATOM 3710 C CA . GLY B 1 178 ? 64.197 -6.147 -20.880 1.00 13.15 159 GLY B CA 1
ATOM 3711 C C . GLY B 1 178 ? 64.957 -6.817 -19.752 1.00 14.42 159 GLY B C 1
ATOM 3712 O O . GLY B 1 178 ? 64.406 -7.648 -19.030 1.00 15.04 159 GLY B O 1
ATOM 3713 N N . GLN B 1 179 ? 66.243 -6.489 -19.601 1.00 17.16 160 GLN B N 1
ATOM 3714 C CA . GLN B 1 179 ? 67.036 -7.166 -18.587 1.00 16.64 160 GLN B CA 1
ATOM 3715 C C . GLN B 1 179 ? 66.702 -6.689 -17.178 1.00 16.33 160 GLN B C 1
ATOM 3716 O O . GLN B 1 179 ? 66.788 -7.475 -16.227 1.00 18.94 160 GLN B O 1
ATOM 3722 N N . ILE B 1 180 ? 66.358 -5.414 -16.998 1.00 15.27 161 ILE B N 1
ATOM 3723 C CA . ILE B 1 180 ? 65.854 -4.990 -15.687 1.00 15.57 161 ILE B CA 1
ATOM 3724 C C . ILE B 1 180 ? 64.536 -5.692 -15.384 1.00 15.76 161 ILE B C 1
ATOM 3725 O O . ILE B 1 180 ? 64.307 -6.173 -14.268 1.00 16.73 161 ILE B O 1
ATOM 3730 N N . ALA B 1 181 ? 63.657 -5.776 -16.383 1.00 15.86 162 ALA B N 1
ATOM 3731 C CA . ALA B 1 181 ? 62.382 -6.452 -16.182 1.00 19.74 162 ALA B CA 1
ATOM 3732 C C . ALA B 1 181 ? 62.599 -7.896 -15.747 1.00 16.48 162 ALA B C 1
ATOM 3733 O O . ALA B 1 181 ? 61.910 -8.392 -14.846 1.00 18.61 162 ALA B O 1
ATOM 3735 N N . LYS B 1 182 ? 63.553 -8.591 -16.366 1.00 16.76 163 LYS B N 1
ATOM 3736 C CA . LYS B 1 182 ? 63.828 -9.965 -15.949 1.00 17.75 163 LYS B CA 1
ATOM 3737 C C . LYS B 1 182 ? 64.345 -10.024 -14.515 1.00 20.15 163 LYS B C 1
ATOM 3738 O O . LYS B 1 182 ? 63.968 -10.918 -13.751 1.00 21.36 163 LYS B O 1
ATOM 3744 N N . LEU B 1 183 ? 65.222 -9.098 -14.122 1.00 20.83 164 LEU B N 1
ATOM 3745 C CA . LEU B 1 183 ? 65.739 -9.199 -12.762 1.00 22.32 164 LEU B CA 1
ATOM 3746 C C . LEU B 1 183 ? 64.684 -8.798 -11.734 1.00 26.36 164 LEU B C 1
ATOM 3747 O O . LEU B 1 183 ? 64.792 -9.191 -10.568 1.00 25.87 164 LEU B O 1
ATOM 3752 N N . LYS B 1 184 ? 63.628 -8.100 -12.149 1.00 23.31 165 LYS B N 1
ATOM 3753 C CA . LYS B 1 184 ? 62.491 -7.818 -11.283 1.00 24.11 165 LYS B CA 1
ATOM 3754 C C . LYS B 1 184 ? 61.458 -8.932 -11.274 1.00 22.03 165 LYS B C 1
ATOM 3755 O O . LYS B 1 184 ? 60.453 -8.819 -10.564 1.00 31.87 165 LYS B O 1
ATOM 3761 N N . GLY B 1 185 ? 61.667 -9.995 -12.040 1.00 24.54 166 GLY B N 1
ATOM 3762 C CA . GLY B 1 185 ? 60.738 -11.106 -12.049 1.00 24.78 166 GLY B CA 1
ATOM 3763 C C . GLY B 1 185 ? 59.571 -10.936 -12.992 1.00 28.64 166 GLY B C 1
ATOM 3764 O O . GLY B 1 185 ? 58.501 -11.488 -12.739 1.00 26.87 166 GLY B O 1
ATOM 3765 N N . CYS B 1 186 ? 59.740 -10.176 -14.067 1.00 20.32 167 CYS B N 1
ATOM 3766 C CA . CYS B 1 186 ? 58.719 -9.968 -15.078 1.00 19.14 167 CYS B CA 1
ATOM 3767 C C . CYS B 1 186 ? 58.932 -10.898 -16.272 1.00 22.55 167 CYS B C 1
ATOM 3768 O O . CYS B 1 186 ? 60.018 -11.434 -16.494 1.00 23.04 167 CYS B O 1
ATOM 3771 N N . LYS B 1 187 ? 57.872 -11.079 -17.045 1.00 19.63 168 LYS B N 1
ATOM 3772 C CA . LYS B 1 187 ? 57.979 -11.634 -18.382 1.00 20.81 168 LYS B CA 1
ATOM 3773 C C . LYS B 1 187 ? 58.184 -10.477 -19.349 1.00 22.91 168 LYS B C 1
ATOM 3774 O O . LYS B 1 187 ? 57.576 -9.423 -19.176 1.00 17.14 168 LYS B O 1
ATOM 3780 N N . VAL B 1 188 ? 59.047 -10.666 -20.353 1.00 16.43 169 VAL B N 1
ATOM 3781 C CA . VAL B 1 188 ? 59.355 -9.612 -21.302 1.00 13.98 169 VAL B CA 1
ATOM 3782 C C . VAL B 1 188 ? 59.201 -10.137 -22.718 1.00 17.48 169 VAL B C 1
ATOM 3783 O O . VAL B 1 188 ? 59.718 -11.204 -23.065 1.00 17.96 169 VAL B O 1
ATOM 3787 N N . VAL B 1 189 ? 58.519 -9.354 -23.534 1.00 14.36 170 VAL B N 1
ATOM 3788 C CA . VAL B 1 189 ? 58.341 -9.604 -24.953 1.00 16.03 170 VAL B CA 1
ATOM 3789 C C . VAL B 1 189 ? 58.991 -8.444 -25.690 1.00 15.15 170 VAL B C 1
ATOM 3790 O O . VAL B 1 189 ? 58.691 -7.284 -25.393 1.00 14.54 170 VAL B O 1
ATOM 3794 N N . GLY B 1 190 ? 59.867 -8.748 -26.641 1.00 14.60 171 GLY B N 1
ATOM 3795 C CA . GLY B 1 190 ? 60.608 -7.722 -27.363 1.00 12.93 171 GLY B CA 1
ATOM 3796 C C . GLY B 1 190 ? 60.413 -7.839 -28.862 1.00 14.73 171 GLY B C 1
ATOM 3797 O O . GLY B 1 190 ? 60.354 -8.937 -29.400 1.00 15.68 171 GLY B O 1
ATOM 3798 N N . ALA B 1 191 ? 60.268 -6.688 -29.522 1.00 15.02 172 ALA B N 1
ATOM 3799 C CA . ALA B 1 191 ? 60.168 -6.600 -30.975 1.00 14.24 172 ALA B CA 1
ATOM 3800 C C . ALA B 1 191 ? 61.415 -5.927 -31.524 1.00 14.07 172 ALA B C 1
ATOM 3801 O O . ALA B 1 191 ? 61.830 -4.888 -31.011 1.00 15.09 172 ALA B O 1
ATOM 3803 N N . VAL B 1 192 ? 62.002 -6.525 -32.561 1.00 15.59 173 VAL B N 1
ATOM 3804 C CA . VAL B 1 192 ? 63.232 -6.060 -33.198 1.00 17.60 173 VAL B CA 1
ATOM 3805 C C . VAL B 1 192 ? 63.038 -6.175 -34.702 1.00 21.00 173 VAL B C 1
ATOM 3806 O O . VAL B 1 192 ? 62.082 -6.784 -35.172 1.00 19.92 173 VAL B O 1
ATOM 3810 N N . GLY B 1 193 ? 63.987 -5.624 -35.461 1.00 21.47 174 GLY B N 1
ATOM 3811 C CA . GLY B 1 193 ? 63.896 -5.608 -36.913 1.00 29.33 174 GLY B CA 1
ATOM 3812 C C . GLY B 1 193 ? 64.785 -6.554 -37.696 1.00 27.78 174 GLY B C 1
ATOM 3813 O O . GLY B 1 193 ? 64.825 -6.456 -38.929 1.00 30.87 174 GLY B O 1
ATOM 3814 N N . SER B 1 194 ? 65.485 -7.482 -37.053 1.00 21.83 175 SER B N 1
ATOM 3815 C CA . SER B 1 194 ? 66.344 -8.396 -37.797 1.00 22.18 175 SER B CA 1
ATOM 3816 C C . SER B 1 194 ? 66.438 -9.709 -37.043 1.00 22.56 175 SER B C 1
ATOM 3817 O O . SER B 1 194 ? 66.249 -9.760 -35.826 1.00 19.32 175 SER B O 1
ATOM 3820 N N . ASP B 1 195 ? 66.758 -10.774 -37.783 1.00 20.55 176 ASP B N 1
ATOM 3821 C CA . ASP B 1 195 ? 66.944 -12.070 -37.142 1.00 22.57 176 ASP B CA 1
ATOM 3822 C C . ASP B 1 195 ? 68.166 -12.063 -36.245 1.00 21.47 176 ASP B C 1
ATOM 3823 O O . ASP B 1 195 ? 68.189 -12.773 -35.231 1.00 23.18 176 ASP B O 1
ATOM 3828 N N . GLU B 1 196 ? 69.202 -11.291 -36.607 1.00 21.40 177 GLU B N 1
ATOM 3829 C CA . GLU B 1 196 ? 70.384 -11.242 -35.751 1.00 19.58 177 GLU B CA 1
ATOM 3830 C C . GLU B 1 196 ? 70.057 -10.588 -34.416 1.00 17.70 177 GLU B C 1
ATOM 3831 O O . GLU B 1 196 ? 70.609 -10.985 -33.381 1.00 18.61 177 GLU B O 1
ATOM 3837 N N . LYS B 1 197 ? 69.133 -9.621 -34.412 1.00 17.83 178 LYS B N 1
ATOM 3838 C CA . LYS B 1 197 ? 68.697 -9.007 -33.164 1.00 18.33 178 LYS B CA 1
ATOM 3839 C C . LYS B 1 197 ? 67.802 -9.950 -32.364 1.00 14.54 178 LYS B C 1
ATOM 3840 O O . LYS B 1 197 ? 67.807 -9.903 -31.132 1.00 16.74 178 LYS B O 1
ATOM 3846 N N . VAL B 1 198 ? 67.059 -10.830 -33.037 1.00 15.42 179 VAL B N 1
ATOM 3847 C CA . VAL B 1 198 ? 66.299 -11.858 -32.321 1.00 17.34 179 VAL B CA 1
ATOM 3848 C C . VAL B 1 198 ? 67.240 -12.739 -31.509 1.00 20.10 179 VAL B C 1
ATOM 3849 O O . VAL B 1 198 ? 67.016 -12.987 -30.322 1.00 17.26 179 VAL B O 1
ATOM 3853 N N . ALA B 1 199 ? 68.308 -13.233 -32.145 1.00 16.50 180 ALA B N 1
ATOM 3854 C CA . ALA B 1 199 ? 69.255 -14.113 -31.462 1.00 18.33 180 ALA B CA 1
ATOM 3855 C C . ALA B 1 199 ? 69.931 -13.405 -30.291 1.00 17.11 180 ALA B C 1
ATOM 3856 O O . ALA B 1 199 ? 70.081 -13.981 -29.207 1.00 19.46 180 ALA B O 1
ATOM 3858 N N . TYR B 1 200 ? 70.322 -12.142 -30.487 1.00 17.10 181 TYR B N 1
ATOM 3859 C CA . TYR B 1 200 ? 70.932 -11.340 -29.428 1.00 17.75 181 TYR B CA 1
ATOM 3860 C C . TYR B 1 200 ? 70.040 -11.258 -28.191 1.00 18.13 181 TYR B C 1
ATOM 3861 O O . TYR B 1 200 ? 70.479 -11.536 -27.065 1.00 17.00 181 TYR B O 1
ATOM 3870 N N . LEU B 1 201 ? 68.783 -10.863 -28.372 1.00 15.29 182 LEU B N 1
ATOM 3871 C CA . LEU B 1 201 ? 67.910 -10.694 -27.212 1.00 15.93 182 LEU B CA 1
ATOM 3872 C C . LEU B 1 201 ? 67.494 -12.030 -26.612 1.00 16.04 182 LEU B C 1
ATOM 3873 O O . LEU B 1 201 ? 67.233 -12.106 -25.409 1.00 19.53 182 LEU B O 1
ATOM 3878 N N . GLN B 1 202 ? 67.441 -13.097 -27.412 1.00 15.79 183 GLN B N 1
ATOM 3879 C CA . GLN B 1 202 ? 67.206 -14.410 -26.821 1.00 16.40 183 GLN B CA 1
ATOM 3880 C C . GLN B 1 202 ? 68.345 -14.790 -25.885 1.00 21.32 183 GLN B C 1
ATOM 3881 O O . GLN B 1 202 ? 68.108 -15.300 -24.785 1.00 19.37 183 GLN B O 1
ATOM 3887 N N . LYS B 1 203 ? 69.587 -14.509 -26.286 1.00 18.15 184 LYS B N 1
ATOM 3888 C CA . LYS B 1 203 ? 70.729 -14.778 -25.415 1.00 20.20 184 LYS B CA 1
ATOM 3889 C C . LYS B 1 203 ? 70.702 -13.917 -24.159 1.00 17.18 184 LYS B C 1
ATOM 3890 O O . LYS B 1 203 ? 71.232 -14.336 -23.118 1.00 21.36 184 LYS B O 1
ATOM 3896 N N . LEU B 1 204 ? 70.101 -12.723 -24.234 1.00 16.93 185 LEU B N 1
ATOM 3897 C CA . LEU B 1 204 ? 69.970 -11.822 -23.095 1.00 20.75 185 LEU B CA 1
ATOM 3898 C C . LEU B 1 204 ? 68.838 -12.198 -22.149 1.00 24.08 185 LEU B C 1
ATOM 3899 O O . LEU B 1 204 ? 68.673 -11.525 -21.127 1.00 22.99 185 LEU B O 1
ATOM 3904 N N . GLY B 1 205 ? 68.045 -13.213 -22.466 1.00 18.16 186 GLY B N 1
ATOM 3905 C CA . GLY B 1 205 ? 67.024 -13.697 -21.563 1.00 23.58 186 GLY B CA 1
ATOM 3906 C C . GLY B 1 205 ? 65.615 -13.174 -21.783 1.00 21.82 186 GLY B C 1
ATOM 3907 O O . GLY B 1 205 ? 64.747 -13.447 -20.950 1.00 18.46 186 GLY B O 1
ATOM 3908 N N . PHE B 1 206 ? 65.354 -12.435 -22.862 1.00 17.27 187 PHE B N 1
ATOM 3909 C CA . PHE B 1 206 ? 63.968 -12.086 -23.200 1.00 15.94 187 PHE B CA 1
ATOM 3910 C C . PHE B 1 206 ? 63.118 -13.344 -23.359 1.00 19.10 187 PHE B C 1
ATOM 3911 O O . PHE B 1 206 ? 63.553 -14.340 -23.941 1.00 19.78 187 PHE B O 1
ATOM 3919 N N . ASP B 1 207 ? 61.881 -13.301 -22.857 1.00 15.91 188 ASP B N 1
ATOM 3920 C CA . ASP B 1 207 ? 61.041 -14.496 -22.910 1.00 20.09 188 ASP B CA 1
ATOM 3921 C C . ASP B 1 207 ? 60.583 -14.794 -24.331 1.00 20.56 188 ASP B C 1
ATOM 3922 O O . ASP B 1 207 ? 60.573 -15.953 -24.766 1.00 21.05 188 ASP B O 1
ATOM 3927 N N . VAL B 1 208 ? 60.159 -13.768 -25.050 1.00 16.22 189 VAL B N 1
ATOM 3928 C CA . VAL B 1 208 ? 59.722 -13.876 -26.434 1.00 17.00 189 VAL B CA 1
ATOM 3929 C C . VAL B 1 208 ? 60.364 -12.716 -27.177 1.00 18.27 189 VAL B C 1
ATOM 3930 O O . VAL B 1 208 ? 60.331 -11.581 -26.692 1.00 17.00 189 VAL B O 1
ATOM 3934 N N . VAL B 1 209 ? 60.969 -13.000 -28.326 1.00 15.55 190 VAL B N 1
ATOM 3935 C CA . VAL B 1 209 ? 61.533 -11.978 -29.198 1.00 15.33 190 VAL B CA 1
ATOM 3936 C C . VAL B 1 209 ? 61.093 -12.286 -30.624 1.00 16.25 190 VAL B C 1
ATOM 3937 O O . VAL B 1 209 ? 61.152 -13.448 -31.056 1.00 19.29 190 VAL B O 1
ATOM 3941 N N . PHE B 1 210 ? 60.629 -11.270 -31.352 1.00 16.10 191 PHE B N 1
ATOM 3942 C CA . PHE B 1 210 ? 60.214 -11.506 -32.727 1.00 18.23 191 PHE B CA 1
ATOM 3943 C C . PHE B 1 210 ? 60.682 -10.379 -33.634 1.00 17.30 191 PHE B C 1
ATOM 3944 O O . PHE B 1 210 ? 60.947 -9.259 -33.197 1.00 17.21 191 PHE B O 1
ATOM 3952 N N . ASN B 1 211 ? 60.810 -10.727 -34.918 1.00 22.20 192 ASN B N 1
ATOM 3953 C CA . ASN B 1 211 ? 61.178 -9.793 -35.979 1.00 23.27 192 ASN B CA 1
ATOM 3954 C C . ASN B 1 211 ? 59.888 -9.234 -36.578 1.00 19.32 192 ASN B C 1
ATOM 3955 O O . ASN B 1 211 ? 59.154 -9.946 -37.271 1.00 24.40 192 ASN B O 1
ATOM 3960 N N . TYR B 1 212 ? 59.593 -7.971 -36.281 1.00 20.64 193 TYR B N 1
ATOM 3961 C CA . TYR B 1 212 ? 58.321 -7.406 -36.717 1.00 24.75 193 TYR B CA 1
ATOM 3962 C C . TYR B 1 212 ? 58.230 -7.292 -38.231 1.00 25.18 193 TYR B C 1
ATOM 3963 O O . TYR B 1 212 ? 57.119 -7.219 -38.764 1.00 27.31 193 TYR B O 1
ATOM 3972 N N . LYS B 1 213 ? 59.362 -7.302 -38.934 1.00 29.33 194 LYS B N 1
ATOM 3973 C CA . LYS B 1 213 ? 59.335 -7.215 -40.396 1.00 27.13 194 LYS B CA 1
ATOM 3974 C C . LYS B 1 213 ? 58.899 -8.512 -41.062 1.00 31.70 194 LYS B C 1
ATOM 3975 O O . LYS B 1 213 ? 58.416 -8.487 -42.202 1.00 36.65 194 LYS B O 1
ATOM 3981 N N . THR B 1 214 ? 59.080 -9.654 -40.408 1.00 29.73 195 THR B N 1
ATOM 3982 C CA . THR B 1 214 ? 58.833 -10.929 -41.067 1.00 34.66 195 THR B CA 1
ATOM 3983 C C . THR B 1 214 ? 57.646 -11.708 -40.520 1.00 28.57 195 THR B C 1
ATOM 3984 O O . THR B 1 214 ? 57.300 -12.749 -41.092 1.00 34.57 195 THR B O 1
ATOM 3988 N N . VAL B 1 215 ? 57.001 -11.255 -39.448 1.00 34.17 196 VAL B N 1
ATOM 3989 C CA . VAL B 1 215 ? 55.853 -12.009 -38.968 1.00 39.70 196 VAL B CA 1
ATOM 3990 C C . VAL B 1 215 ? 54.675 -11.795 -39.917 1.00 29.36 196 VAL B C 1
ATOM 3991 O O . VAL B 1 215 ? 54.516 -10.732 -40.527 1.00 30.31 196 VAL B O 1
ATOM 3995 N N . GLU B 1 216 ? 53.854 -12.829 -40.057 1.00 32.94 197 GLU B N 1
ATOM 3996 C CA . GLU B 1 216 ? 52.668 -12.714 -40.898 1.00 36.45 197 GLU B CA 1
ATOM 3997 C C . GLU B 1 216 ? 51.690 -11.689 -40.334 1.00 35.93 197 GLU B C 1
ATOM 3998 O O . GLU B 1 216 ? 51.086 -10.917 -41.087 1.00 31.71 197 GLU B O 1
ATOM 4004 N N . SER B 1 217 ? 51.529 -11.655 -39.012 1.00 30.76 198 SER B N 1
ATOM 4005 C CA . SER B 1 217 ? 50.569 -10.751 -38.384 1.00 29.62 198 SER B CA 1
ATOM 4006 C C . SER B 1 217 ? 51.123 -10.287 -37.051 1.00 27.24 198 SER B C 1
ATOM 4007 O O . SER B 1 217 ? 51.313 -11.102 -36.146 1.00 24.88 198 SER B O 1
ATOM 4010 N N . LEU B 1 218 ? 51.340 -8.979 -36.919 1.00 23.07 199 LEU B N 1
ATOM 4011 C CA . LEU B 1 218 ? 51.773 -8.434 -35.633 1.00 23.24 199 LEU B CA 1
ATOM 4012 C C . LEU B 1 218 ? 50.744 -8.711 -34.537 1.00 20.57 199 LEU B C 1
ATOM 4013 O O . LEU B 1 218 ? 51.109 -9.079 -33.416 1.00 17.86 199 LEU B O 1
ATOM 4018 N N . GLU B 1 219 ? 49.454 -8.547 -34.842 1.00 20.79 200 GLU B N 1
ATOM 4019 C CA . GLU B 1 219 ? 48.423 -8.789 -33.840 1.00 22.49 200 GLU B CA 1
ATOM 4020 C C . GLU B 1 219 ? 48.504 -10.213 -33.309 1.00 22.96 200 GLU B C 1
ATOM 4021 O O . GLU B 1 219 ? 48.494 -10.437 -32.090 1.00 19.13 200 GLU B O 1
ATOM 4027 N N . GLU B 1 220 ? 48.595 -11.192 -34.213 1.00 20.82 201 GLU B N 1
ATOM 4028 C CA . GLU B 1 220 ? 48.609 -12.589 -33.791 1.00 19.80 201 GLU B CA 1
ATOM 4029 C C . GLU B 1 220 ? 49.904 -12.930 -33.068 1.00 19.19 201 GLU B C 1
ATOM 4030 O O . GLU B 1 220 ? 49.898 -13.702 -32.099 1.00 19.73 201 GLU B O 1
ATOM 4036 N N . THR B 1 221 ? 51.024 -12.360 -33.518 1.00 20.86 202 THR B N 1
ATOM 4037 C CA . THR B 1 221 ? 52.304 -12.628 -32.864 1.00 20.83 202 THR B CA 1
ATOM 4038 C C . THR B 1 221 ? 52.306 -12.099 -31.435 1.00 17.60 202 THR B C 1
ATOM 4039 O O . THR B 1 221 ? 52.772 -12.776 -30.509 1.00 18.33 202 THR B O 1
ATOM 4043 N N . LEU B 1 222 ? 51.782 -10.889 -31.237 1.00 18.79 203 LEU B N 1
ATOM 4044 C CA . LEU B 1 222 ? 51.693 -10.326 -29.897 1.00 18.96 203 LEU B CA 1
ATOM 4045 C C . LEU B 1 222 ? 50.752 -11.135 -29.023 1.00 18.00 203 LEU B C 1
ATOM 4046 O O . LEU B 1 222 ? 50.971 -11.257 -27.816 1.00 17.03 203 LEU B O 1
ATOM 4051 N N . LYS B 1 223 ? 49.692 -11.680 -29.610 1.00 18.46 204 LYS B N 1
ATOM 4052 C CA . LYS B 1 223 ? 48.745 -12.470 -28.829 1.00 19.59 204 LYS B CA 1
ATOM 4053 C C . LYS B 1 223 ? 49.370 -13.783 -28.372 1.00 21.24 204 LYS B C 1
ATOM 4054 O O . LYS B 1 223 ? 49.199 -14.193 -27.214 1.00 18.68 204 LYS B O 1
ATOM 4060 N N . LYS B 1 224 ? 50.089 -14.457 -29.276 1.00 17.35 205 LYS B N 1
ATOM 4061 C CA . LYS B 1 224 ? 50.788 -15.689 -28.923 1.00 17.78 205 LYS B CA 1
ATOM 4062 C C . LYS B 1 224 ? 51.852 -15.427 -27.863 1.00 19.74 205 LYS B C 1
ATOM 4063 O O . LYS B 1 224 ? 52.086 -16.268 -26.979 1.00 22.41 205 LYS B O 1
ATOM 4069 N N . ALA B 1 225 ? 52.520 -14.274 -27.949 1.00 19.96 206 ALA B N 1
ATOM 4070 C CA . ALA B 1 225 ? 53.588 -13.962 -27.003 1.00 18.37 206 ALA B CA 1
ATOM 4071 C C . ALA B 1 225 ? 53.039 -13.754 -25.603 1.00 19.54 206 ALA B C 1
ATOM 4072 O O . ALA B 1 225 ? 53.698 -14.115 -24.620 1.00 20.83 206 ALA B O 1
ATOM 4074 N N . SER B 1 226 ? 51.845 -13.163 -25.489 1.00 16.17 207 SER B N 1
ATOM 4075 C CA . SER B 1 226 ? 51.192 -12.984 -24.192 1.00 16.80 207 SER B CA 1
ATOM 4076 C C . SER B 1 226 ? 49.681 -13.063 -24.358 1.00 16.08 207 SER B C 1
ATOM 4077 O O . SER B 1 226 ? 49.005 -12.048 -24.572 1.00 16.39 207 SER B O 1
ATOM 4080 N N . PRO B 1 227 ? 49.117 -14.263 -24.256 1.00 17.39 208 PRO B N 1
ATOM 4081 C CA . PRO B 1 227 ? 47.678 -14.448 -24.526 1.00 20.77 208 PRO B CA 1
ATOM 4082 C C . PRO B 1 227 ? 46.748 -13.638 -23.639 1.00 20.98 208 PRO B C 1
ATOM 4083 O O . PRO B 1 227 ? 45.656 -13.259 -24.089 1.00 21.77 208 PRO B O 1
ATOM 4087 N N . ASP B 1 228 ? 47.134 -13.356 -22.398 1.00 18.07 209 ASP B N 1
ATOM 4088 C CA . ASP B 1 228 ? 46.333 -12.550 -21.492 1.00 21.42 209 ASP B CA 1
ATOM 4089 C C . ASP B 1 228 ? 46.661 -11.059 -21.551 1.00 20.86 209 ASP B C 1
ATOM 4090 O O . ASP B 1 228 ? 46.150 -10.289 -20.723 1.00 23.48 209 ASP B O 1
ATOM 4095 N N . GLY B 1 229 ? 47.483 -10.635 -22.493 1.00 19.09 210 GLY B N 1
ATOM 4096 C CA . GLY B 1 229 ? 47.733 -9.215 -22.690 1.00 17.14 210 GLY B CA 1
ATOM 4097 C C . GLY B 1 229 ? 48.943 -8.723 -21.912 1.00 18.00 210 GLY B C 1
ATOM 4098 O O . GLY B 1 229 ? 49.709 -9.493 -21.326 1.00 18.17 210 GLY B O 1
ATOM 4099 N N . TYR B 1 230 ? 49.105 -7.398 -21.909 1.00 13.76 211 TYR B N 1
ATOM 4100 C CA . TYR B 1 230 ? 50.314 -6.733 -21.425 1.00 14.82 211 TYR B CA 1
ATOM 4101 C C . TYR B 1 230 ? 49.981 -5.778 -20.283 1.00 16.47 211 TYR B C 1
ATOM 4102 O O . TYR B 1 230 ? 49.041 -4.984 -20.383 1.00 16.19 211 TYR B O 1
ATOM 4111 N N . ASP B 1 231 ? 50.722 -5.899 -19.181 1.00 17.58 212 ASP B N 1
ATOM 4112 C CA . ASP B 1 231 ? 50.580 -4.972 -18.056 1.00 16.48 212 ASP B CA 1
ATOM 4113 C C . ASP B 1 231 ? 51.262 -3.641 -18.325 1.00 19.13 212 ASP B C 1
ATOM 4114 O O . ASP B 1 231 ? 50.758 -2.593 -17.917 1.00 15.79 212 ASP B O 1
ATOM 4119 N N . CYS B 1 232 ? 52.428 -3.680 -18.963 1.00 15.21 213 CYS B N 1
ATOM 4120 C CA A CYS B 1 232 ? 53.257 -2.509 -19.193 0.50 15.82 213 CYS B CA 1
ATOM 4121 C CA B CYS B 1 232 ? 53.235 -2.491 -19.205 0.50 15.81 213 CYS B CA 1
ATOM 4122 C C . CYS B 1 232 ? 53.742 -2.518 -20.630 1.00 15.82 213 CYS B C 1
ATOM 4123 O O . CYS B 1 232 ? 54.113 -3.570 -21.154 1.00 17.59 213 CYS B O 1
ATOM 4128 N N . TYR B 1 233 ? 53.762 -1.350 -21.239 1.00 13.52 214 TYR B N 1
ATOM 4129 C CA . TYR B 1 233 ? 54.251 -1.154 -22.595 1.00 11.62 214 TYR B CA 1
ATOM 4130 C C . TYR B 1 233 ? 55.301 -0.061 -22.510 1.00 12.51 214 TYR B C 1
ATOM 4131 O O . TYR B 1 233 ? 54.974 1.074 -22.189 1.00 14.45 214 TYR B O 1
ATOM 4140 N N . PHE B 1 234 ? 56.554 -0.403 -22.770 1.00 13.20 215 PHE B N 1
ATOM 4141 C CA . PHE B 1 234 ? 57.625 0.584 -22.909 1.00 13.59 215 PHE B CA 1
ATOM 4142 C C . PHE B 1 234 ? 57.771 0.887 -24.395 1.00 11.20 215 PHE B C 1
ATOM 4143 O O . PHE B 1 234 ? 58.251 0.046 -25.157 1.00 12.69 215 PHE B O 1
ATOM 4151 N N . ASP B 1 235 ? 57.318 2.081 -24.817 1.00 11.69 216 ASP B N 1
ATOM 4152 C CA . ASP B 1 235 ? 57.074 2.390 -26.223 1.00 13.61 216 ASP B CA 1
ATOM 4153 C C . ASP B 1 235 ? 58.123 3.365 -26.743 1.00 12.90 216 ASP B C 1
ATOM 4154 O O . ASP B 1 235 ? 58.153 4.539 -26.346 1.00 14.23 216 ASP B O 1
ATOM 4159 N N . ASN B 1 236 ? 58.952 2.872 -27.645 1.00 13.90 217 ASN B N 1
ATOM 4160 C CA . ASN B 1 236 ? 59.938 3.654 -28.378 1.00 14.73 217 ASN B CA 1
ATOM 4161 C C . ASN B 1 236 ? 59.537 3.952 -29.806 1.00 13.58 217 ASN B C 1
ATOM 4162 O O . ASN B 1 236 ? 60.246 4.707 -30.480 1.00 15.95 217 ASN B O 1
ATOM 4167 N N . VAL B 1 237 ? 58.441 3.370 -30.286 1.00 13.34 218 VAL B N 1
ATOM 4168 C CA . VAL B 1 237 ? 58.147 3.280 -31.712 1.00 13.18 218 VAL B CA 1
ATOM 4169 C C . VAL B 1 237 ? 56.931 4.119 -32.105 1.00 13.37 218 VAL B C 1
ATOM 4170 O O . VAL B 1 237 ? 56.973 4.853 -33.092 1.00 14.76 218 VAL B O 1
ATOM 4174 N N . GLY B 1 238 ? 55.832 3.972 -31.391 1.00 13.66 219 GLY B N 1
ATOM 4175 C CA . GLY B 1 238 ? 54.621 4.710 -31.716 1.00 15.85 219 GLY B CA 1
ATOM 4176 C C . GLY B 1 238 ? 53.907 4.212 -32.973 1.00 13.75 219 GLY B C 1
ATOM 4177 O O . GLY B 1 238 ? 54.065 3.088 -33.430 1.00 15.49 219 GLY B O 1
ATOM 4178 N N . GLY B 1 239 ? 53.071 5.091 -33.509 1.00 14.90 220 GLY B N 1
ATOM 4179 C CA . GLY B 1 239 ? 52.383 4.795 -34.745 1.00 19.96 220 GLY B CA 1
ATOM 4180 C C . GLY B 1 239 ? 51.476 3.577 -34.666 1.00 15.51 220 GLY B C 1
ATOM 4181 O O . GLY B 1 239 ? 50.957 3.192 -33.614 1.00 15.26 220 GLY B O 1
ATOM 4182 N N . GLU B 1 240 ? 51.293 2.964 -35.837 1.00 17.37 221 GLU B N 1
ATOM 4183 C CA . GLU B 1 240 ? 50.412 1.813 -35.986 1.00 14.90 221 GLU B CA 1
ATOM 4184 C C . GLU B 1 240 ? 50.852 0.634 -35.128 1.00 16.48 221 GLU B C 1
ATOM 4185 O O . GLU B 1 240 ? 50.008 -0.146 -34.666 1.00 17.16 221 GLU B O 1
ATOM 4191 N N . PHE B 1 241 ? 52.168 0.448 -34.953 1.00 17.92 222 PHE B N 1
ATOM 4192 C CA . PHE B 1 241 ? 52.647 -0.600 -34.061 1.00 16.43 222 PHE B CA 1
ATOM 4193 C C . PHE B 1 241 ? 52.038 -0.428 -32.682 1.00 14.16 222 PHE B C 1
ATOM 4194 O O . PHE B 1 241 ? 51.489 -1.372 -32.105 1.00 15.92 222 PHE B O 1
ATOM 4202 N N . SER B 1 242 ? 52.056 0.799 -32.168 1.00 12.74 223 SER B N 1
ATOM 4203 C CA . SER B 1 242 ? 51.520 1.035 -30.836 1.00 13.17 223 SER B CA 1
ATOM 4204 C C . SER B 1 242 ? 50.006 0.874 -30.808 1.00 13.70 223 SER B C 1
ATOM 4205 O O . SER B 1 242 ? 49.446 0.452 -29.797 1.00 14.42 223 SER B O 1
ATOM 4208 N N . ASN B 1 243 ? 49.316 1.260 -31.877 1.00 14.32 224 ASN B N 1
ATOM 4209 C CA . ASN B 1 243 ? 47.874 1.041 -31.893 1.00 16.09 224 ASN B CA 1
ATOM 4210 C C . ASN B 1 243 ? 47.551 -0.440 -31.756 1.00 16.67 224 ASN B C 1
ATOM 4211 O O . ASN B 1 243 ? 46.571 -0.818 -31.102 1.00 14.91 224 ASN B O 1
ATOM 4216 N N . THR B 1 244 ? 48.382 -1.298 -32.345 1.00 14.31 225 THR B N 1
ATOM 4217 C CA . THR B 1 244 ? 48.142 -2.735 -32.220 1.00 18.42 225 THR B CA 1
ATOM 4218 C C . THR B 1 244 ? 48.386 -3.205 -30.793 1.00 16.18 225 THR B C 1
ATOM 4219 O O . THR B 1 244 ? 47.604 -3.996 -30.242 1.00 16.40 225 THR B O 1
ATOM 4223 N N . VAL B 1 245 ? 49.471 -2.734 -30.179 1.00 15.14 226 VAL B N 1
ATOM 4224 C CA . VAL B 1 245 ? 49.774 -3.136 -28.810 1.00 13.01 226 VAL B CA 1
ATOM 4225 C C . VAL B 1 245 ? 48.679 -2.662 -27.871 1.00 13.92 226 VAL B C 1
ATOM 4226 O O . VAL B 1 245 ? 48.301 -3.368 -26.936 1.00 15.80 226 VAL B O 1
ATOM 4230 N N . ILE B 1 246 ? 48.161 -1.449 -28.098 1.00 16.26 227 ILE B N 1
ATOM 4231 C CA . ILE B 1 246 ? 47.121 -0.906 -27.226 1.00 15.05 227 ILE B CA 1
ATOM 4232 C C . ILE B 1 246 ? 45.900 -1.822 -27.189 1.00 15.93 227 ILE B C 1
ATOM 4233 O O . ILE B 1 246 ? 45.277 -1.990 -26.136 1.00 16.95 227 ILE B O 1
ATOM 4238 N N . GLY B 1 247 ? 45.589 -2.488 -28.301 1.00 15.93 228 GLY B N 1
ATOM 4239 C CA . GLY B 1 247 ? 44.507 -3.448 -28.331 1.00 16.36 228 GLY B CA 1
ATOM 4240 C C . GLY B 1 247 ? 44.767 -4.730 -27.575 1.00 18.98 228 GLY B C 1
ATOM 4241 O O . GLY B 1 247 ? 43.880 -5.586 -27.506 1.00 17.35 228 GLY B O 1
ATOM 4242 N N . GLN B 1 248 ? 45.962 -4.889 -27.008 1.00 15.06 229 GLN B N 1
ATOM 4243 C CA . GLN B 1 248 ? 46.306 -6.046 -26.187 1.00 14.82 229 GLN B CA 1
ATOM 4244 C C . GLN B 1 248 ? 46.758 -5.647 -24.784 1.00 13.72 229 GLN B C 1
ATOM 4245 O O . GLN B 1 248 ? 47.272 -6.490 -24.035 1.00 16.13 229 GLN B O 1
ATOM 4251 N N . MET B 1 249 ? 46.550 -4.393 -24.389 1.00 13.78 230 MET B N 1
ATOM 4252 C CA . MET B 1 249 ? 46.856 -3.976 -23.027 1.00 15.15 230 MET B CA 1
ATOM 4253 C C . MET B 1 249 ? 45.773 -4.463 -22.067 1.00 15.02 230 MET B C 1
ATOM 4254 O O . MET B 1 249 ? 44.576 -4.449 -22.383 1.00 15.61 230 MET B O 1
ATOM 4259 N N . LYS B 1 250 ? 46.210 -4.942 -20.906 1.00 15.55 231 LYS B N 1
ATOM 4260 C CA . LYS B 1 250 ? 45.295 -5.305 -19.848 1.00 14.76 231 LYS B CA 1
ATOM 4261 C C . LYS B 1 250 ? 44.613 -4.069 -19.273 1.00 14.57 231 LYS B C 1
ATOM 4262 O O . LYS B 1 250 ? 45.053 -2.934 -19.453 1.00 13.67 231 LYS B O 1
ATOM 4268 N N . LYS B 1 251 ? 43.532 -4.324 -18.546 1.00 17.40 232 LYS B N 1
ATOM 4269 C CA . LYS B 1 251 ? 42.866 -3.285 -17.783 1.00 16.69 232 LYS B CA 1
ATOM 4270 C C . LYS B 1 251 ? 43.859 -2.596 -16.850 1.00 16.15 232 LYS B C 1
ATOM 4271 O O . LYS B 1 251 ? 44.638 -3.255 -16.154 1.00 16.84 232 LYS B O 1
ATOM 4277 N N . PHE B 1 252 ? 43.829 -1.260 -16.859 1.00 13.84 233 PHE B N 1
ATOM 4278 C CA . PHE B 1 252 ? 44.722 -0.393 -16.090 1.00 13.72 233 PHE B CA 1
ATOM 4279 C C . PHE B 1 252 ? 46.166 -0.521 -16.550 1.00 16.44 233 PHE B C 1
ATOM 4280 O O . PHE B 1 252 ? 47.105 -0.188 -15.806 1.00 16.11 233 PHE B O 1
ATOM 4288 N N . GLY B 1 253 ? 46.361 -1.003 -17.775 1.00 14.82 234 GLY B N 1
ATOM 4289 C CA . GLY B 1 253 ? 47.703 -1.147 -18.284 1.00 13.63 234 GLY B CA 1
ATOM 4290 C C . GLY B 1 253 ? 48.387 0.199 -18.387 1.00 14.18 234 GLY B C 1
ATOM 4291 O O . GLY B 1 253 ? 47.743 1.240 -18.559 1.00 16.25 234 GLY B O 1
ATOM 4292 N N . ARG B 1 254 ? 49.710 0.171 -18.283 1.00 12.50 235 ARG B N 1
ATOM 4293 C CA . ARG B 1 254 ? 50.506 1.385 -18.225 1.00 12.68 235 ARG B CA 1
ATOM 4294 C C . ARG B 1 254 ? 51.434 1.437 -19.425 1.00 16.75 235 ARG B C 1
ATOM 4295 O O . ARG B 1 254 ? 52.109 0.453 -19.742 1.00 16.69 235 ARG B O 1
ATOM 4303 N N . ILE B 1 255 ? 51.451 2.581 -20.093 1.00 12.66 236 ILE B N 1
ATOM 4304 C CA . ILE B 1 255 ? 52.306 2.836 -21.239 1.00 13.44 236 ILE B CA 1
ATOM 4305 C C . ILE B 1 255 ? 53.274 3.946 -20.862 1.00 18.74 236 ILE B C 1
ATOM 4306 O O . ILE B 1 255 ? 52.854 5.008 -20.386 1.00 15.40 236 ILE B O 1
ATOM 4311 N N . ALA B 1 256 ? 54.558 3.678 -21.032 1.00 14.24 237 ALA B N 1
ATOM 4312 C CA . ALA B 1 256 ? 55.619 4.670 -20.899 1.00 11.64 237 ALA B CA 1
ATOM 4313 C C . ALA B 1 256 ? 56.008 5.088 -22.304 1.00 13.93 237 ALA B C 1
ATOM 4314 O O . ALA B 1 256 ? 56.534 4.285 -23.069 1.00 13.75 237 ALA B O 1
ATOM 4316 N N . ILE B 1 257 ? 55.737 6.344 -22.643 1.00 14.94 238 ILE B N 1
ATOM 4317 C CA . ILE B 1 257 ? 55.981 6.879 -23.968 1.00 14.68 238 ILE B CA 1
ATOM 4318 C C . ILE B 1 257 ? 57.356 7.525 -23.933 1.00 15.16 238 ILE B C 1
ATOM 4319 O O . ILE B 1 257 ? 57.546 8.613 -23.401 1.00 13.69 238 ILE B O 1
ATOM 4324 N N . CYS B 1 258 ? 58.318 6.798 -24.484 1.00 15.20 239 CYS B N 1
ATOM 4325 C CA . CYS B 1 258 ? 59.735 7.204 -24.491 1.00 15.16 239 CYS B CA 1
ATOM 4326 C C . CYS B 1 258 ? 60.096 7.853 -25.829 1.00 18.61 239 CYS B C 1
ATOM 4327 O O . CYS B 1 258 ? 60.857 8.822 -25.824 1.00 18.72 239 CYS B O 1
ATOM 4330 N N . GLY B 1 259 ? 59.613 7.294 -26.939 1.00 15.81 240 GLY B N 1
ATOM 4331 C CA . GLY B 1 259 ? 59.936 7.789 -28.259 1.00 18.82 240 GLY B CA 1
ATOM 4332 C C . GLY B 1 259 ? 58.859 7.332 -29.213 1.00 16.24 240 GLY B C 1
ATOM 4333 O O . GLY B 1 259 ? 57.966 6.558 -28.861 1.00 13.43 240 GLY B O 1
ATOM 4334 N N . ALA B 1 260 ? 58.940 7.843 -30.427 1.00 16.87 241 ALA B N 1
ATOM 4335 C CA . ALA B 1 260 ? 57.999 7.474 -31.482 1.00 16.46 241 ALA B CA 1
ATOM 4336 C C . ALA B 1 260 ? 58.772 7.319 -32.794 1.00 14.72 241 ALA B C 1
ATOM 4337 O O . ALA B 1 260 ? 58.498 7.991 -33.790 1.00 16.62 241 ALA B O 1
ATOM 4339 N N . ILE B 1 261 ? 59.811 6.476 -32.785 1.00 13.85 242 ILE B N 1
ATOM 4340 C CA . ILE B 1 261 ? 60.766 6.444 -33.901 1.00 16.77 242 ILE B CA 1
ATOM 4341 C C . ILE B 1 261 ? 60.133 6.060 -35.241 1.00 16.66 242 ILE B C 1
ATOM 4342 O O . ILE B 1 261 ? 60.686 6.391 -36.296 1.00 17.66 242 ILE B O 1
ATOM 4347 N N . SER B 1 262 ? 58.974 5.398 -35.246 1.00 17.38 243 SER B N 1
ATOM 4348 C CA . SER B 1 262 ? 58.335 5.106 -36.526 1.00 15.43 243 SER B CA 1
ATOM 4349 C C . SER B 1 262 ? 57.833 6.360 -37.243 1.00 20.01 243 SER B C 1
ATOM 4350 O O . SER B 1 262 ? 57.539 6.296 -38.441 1.00 19.93 243 SER B O 1
ATOM 4353 N N . THR B 1 263 ? 57.716 7.486 -36.540 1.00 18.13 244 THR B N 1
ATOM 4354 C CA . THR B 1 263 ? 57.213 8.717 -37.127 1.00 14.90 244 THR B CA 1
ATOM 4355 C C . THR B 1 263 ? 58.318 9.686 -37.537 1.00 14.55 244 THR B C 1
ATOM 4356 O O . THR B 1 263 ? 58.052 10.588 -38.333 1.00 17.27 244 THR B O 1
ATOM 4360 N N . TYR B 1 264 ? 59.537 9.522 -37.013 1.00 16.76 245 TYR B N 1
ATOM 4361 C CA . TYR B 1 264 ? 60.571 10.543 -37.206 1.00 17.11 245 TYR B CA 1
ATOM 4362 C C . TYR B 1 264 ? 61.002 10.672 -38.663 1.00 15.40 245 TYR B C 1
ATOM 4363 O O . TYR B 1 264 ? 61.406 11.760 -39.078 1.00 15.21 245 TYR B O 1
ATOM 4372 N N . ASN B 1 265 ? 61.021 9.562 -39.414 1.00 14.35 246 ASN B N 1
ATOM 4373 C CA . ASN B 1 265 ? 61.453 9.523 -40.810 1.00 14.93 246 ASN B CA 1
ATOM 4374 C C . ASN B 1 265 ? 60.302 9.195 -41.752 1.00 17.89 246 ASN B C 1
ATOM 4375 O O . ASN B 1 265 ? 60.530 8.836 -42.912 1.00 18.51 246 ASN B O 1
ATOM 4380 N N . ARG B 1 266 ? 59.066 9.333 -41.280 1.00 18.38 247 ARG B N 1
ATOM 4381 C CA . ARG B 1 266 ? 57.886 8.920 -42.030 1.00 16.43 247 ARG B CA 1
ATOM 4382 C C . ARG B 1 266 ? 57.411 10.070 -42.902 1.00 21.20 247 ARG B C 1
ATOM 4383 O O . ARG B 1 266 ? 57.077 11.142 -42.383 1.00 22.97 247 ARG B O 1
ATOM 4391 N N . THR B 1 267 ? 57.367 9.851 -44.220 1.00 17.87 248 THR B N 1
ATOM 4392 C CA . THR B 1 267 ? 56.774 10.825 -45.114 1.00 18.43 248 THR B CA 1
ATOM 4393 C C . THR B 1 267 ? 55.264 10.625 -45.173 1.00 19.97 248 THR B C 1
ATOM 4394 O O . THR B 1 267 ? 54.736 9.572 -44.809 1.00 20.36 248 THR B O 1
ATOM 4398 N N . GLY B 1 268 ? 54.576 11.654 -45.642 1.00 20.20 249 GLY B N 1
ATOM 4399 C CA . GLY B 1 268 ? 53.146 11.590 -45.874 1.00 20.69 249 GLY B CA 1
ATOM 4400 C C . GLY B 1 268 ? 52.315 11.728 -44.616 1.00 23.13 249 GLY B C 1
ATOM 4401 O O . GLY B 1 268 ? 52.797 12.147 -43.566 1.00 19.54 249 GLY B O 1
ATOM 4402 N N . PRO B 1 269 ? 51.027 11.387 -44.718 1.00 25.72 250 PRO B N 1
ATOM 4403 C CA . PRO B 1 269 ? 50.101 11.598 -43.598 1.00 25.15 250 PRO B CA 1
ATOM 4404 C C . PRO B 1 269 ? 50.533 10.886 -42.324 1.00 27.92 250 PRO B C 1
ATOM 4405 O O . PRO B 1 269 ? 51.045 9.763 -42.348 1.00 26.71 250 PRO B O 1
ATOM 4409 N N . LEU B 1 270 ? 50.309 11.550 -41.194 1.00 25.74 251 LEU B N 1
ATOM 4410 C CA . LEU B 1 270 ? 50.635 10.957 -39.912 1.00 23.22 251 LEU B CA 1
ATOM 4411 C C . LEU B 1 270 ? 49.682 9.801 -39.617 1.00 18.35 251 LEU B C 1
ATOM 4412 O O . LEU B 1 270 ? 48.573 9.737 -40.147 1.00 22.32 251 LEU B O 1
ATOM 4417 N N . PRO B 1 271 ? 50.101 8.863 -38.777 1.00 18.95 252 PRO B N 1
ATOM 4418 C CA . PRO B 1 271 ? 49.269 7.701 -38.515 1.00 19.06 252 PRO B CA 1
ATOM 4419 C C . PRO B 1 271 ? 48.091 8.058 -37.627 1.00 18.93 252 PRO B C 1
ATOM 4420 O O . PRO B 1 271 ? 48.159 9.013 -36.840 1.00 20.06 252 PRO B O 1
ATOM 4424 N N . PRO B 1 272 ? 46.995 7.319 -37.711 1.00 24.10 253 PRO B N 1
ATOM 4425 C CA . PRO B 1 272 ? 45.873 7.581 -36.805 1.00 25.94 253 PRO B CA 1
ATOM 4426 C C . PRO B 1 272 ? 46.257 7.265 -35.376 1.00 25.51 253 PRO B C 1
ATOM 4427 O O . PRO B 1 272 ? 47.104 6.411 -35.118 1.00 18.80 253 PRO B O 1
ATOM 4431 N N . GLY B 1 273 ? 45.626 7.969 -34.433 1.00 23.80 254 GLY B N 1
ATOM 4432 C CA . GLY B 1 273 ? 45.770 7.622 -33.049 1.00 23.76 254 GLY B CA 1
ATOM 4433 C C . GLY B 1 273 ? 45.087 6.298 -32.743 1.00 19.66 254 GLY B C 1
ATOM 4434 O O . GLY B 1 273 ? 44.451 5.692 -33.604 1.00 22.41 254 GLY B O 1
ATOM 4435 N N . PRO B 1 274 ? 45.210 5.840 -31.504 1.00 26.74 255 PRO B N 1
ATOM 4436 C CA . PRO B 1 274 ? 44.629 4.544 -31.135 1.00 28.53 255 PRO B CA 1
ATOM 4437 C C . PRO B 1 274 ? 43.121 4.633 -30.984 1.00 27.21 255 PRO B C 1
ATOM 4438 O O . PRO B 1 274 ? 42.570 5.721 -30.760 1.00 25.16 255 PRO B O 1
ATOM 4442 N N . PRO B 1 275 ? 42.412 3.517 -31.123 1.00 24.34 256 PRO B N 1
ATOM 4443 C CA . PRO B 1 275 ? 40.968 3.539 -30.944 1.00 23.12 256 PRO B CA 1
ATOM 4444 C C . PRO B 1 275 ? 40.622 4.001 -29.541 1.00 25.41 256 PRO B C 1
ATOM 4445 O O . PRO B 1 275 ? 41.002 3.355 -28.551 1.00 18.97 256 PRO B O 1
ATOM 4449 N N . PRO B 1 276 ? 39.957 5.153 -29.417 1.00 22.15 257 PRO B N 1
ATOM 4450 C CA . PRO B 1 276 ? 39.629 5.664 -28.077 1.00 20.48 257 PRO B CA 1
ATOM 4451 C C . PRO B 1 276 ? 38.750 4.714 -27.292 1.00 17.12 257 PRO B C 1
ATOM 4452 O O . PRO B 1 276 ? 38.849 4.664 -26.056 1.00 17.68 257 PRO B O 1
ATOM 4456 N N . GLU B 1 277 ? 37.913 3.931 -27.981 1.00 15.50 258 GLU B N 1
ATOM 4457 C CA . GLU B 1 277 ? 37.042 2.991 -27.296 1.00 16.05 258 GLU B CA 1
ATOM 4458 C C . GLU B 1 277 ? 37.852 1.982 -26.490 1.00 18.04 258 GLU B C 1
ATOM 4459 O O . GLU B 1 277 ? 37.446 1.581 -25.393 1.00 18.75 258 GLU B O 1
ATOM 4465 N N . ILE B 1 278 ? 38.966 1.514 -27.050 1.00 15.25 259 ILE B N 1
ATOM 4466 C CA . ILE B 1 278 ? 39.818 0.572 -26.344 1.00 14.57 259 ILE B CA 1
ATOM 4467 C C . ILE B 1 278 ? 40.517 1.255 -25.178 1.00 14.21 259 ILE B C 1
ATOM 4468 O O . ILE B 1 278 ? 40.547 0.740 -24.055 1.00 14.56 259 ILE B O 1
ATOM 4473 N N . VAL B 1 279 ? 41.137 2.404 -25.444 1.00 13.96 260 VAL B N 1
ATOM 4474 C CA . VAL B 1 279 ? 41.854 3.130 -24.403 1.00 14.29 260 VAL B CA 1
ATOM 4475 C C . VAL B 1 279 ? 40.956 3.372 -23.195 1.00 13.84 260 VAL B C 1
ATOM 4476 O O . VAL B 1 279 ? 41.393 3.242 -22.042 1.00 15.07 260 VAL B O 1
ATOM 4480 N N . ILE B 1 280 ? 39.700 3.751 -23.439 1.00 14.25 261 ILE B N 1
ATOM 4481 C CA . ILE B 1 280 ? 38.780 4.101 -22.349 1.00 14.50 261 ILE B CA 1
ATOM 4482 C C . ILE B 1 280 ? 38.240 2.853 -21.664 1.00 14.63 261 ILE B C 1
ATOM 4483 O O . ILE B 1 280 ? 38.244 2.762 -20.435 1.00 14.64 261 ILE B O 1
ATOM 4488 N N . TYR B 1 281 ? 37.824 1.853 -22.433 1.00 14.80 262 TYR B N 1
ATOM 4489 C CA . TYR B 1 281 ? 37.288 0.637 -21.822 1.00 15.02 262 TYR B CA 1
ATOM 4490 C C . TYR B 1 281 ? 38.330 -0.032 -20.929 1.00 15.79 262 TYR B C 1
ATOM 4491 O O . TYR B 1 281 ? 38.002 -0.544 -19.854 1.00 15.56 262 TYR B O 1
ATOM 4500 N N . GLN B 1 282 ? 39.592 -0.047 -21.369 1.00 15.06 263 GLN B N 1
ATOM 4501 C CA . GLN B 1 282 ? 40.675 -0.654 -20.611 1.00 15.19 263 GLN B CA 1
ATOM 4502 C C . GLN B 1 282 ? 41.271 0.295 -19.572 1.00 14.40 263 GLN B C 1
ATOM 4503 O O . GLN B 1 282 ? 42.177 -0.109 -18.837 1.00 15.34 263 GLN B O 1
ATOM 4509 N N . GLU B 1 283 ? 40.811 1.539 -19.524 1.00 13.96 264 GLU B N 1
ATOM 4510 C CA . GLU B 1 283 ? 41.261 2.521 -18.551 1.00 13.91 264 GLU B CA 1
ATOM 4511 C C . GLU B 1 283 ? 42.792 2.597 -18.483 1.00 13.54 264 GLU B C 1
ATOM 4512 O O . GLU B 1 283 ? 43.404 2.529 -17.407 1.00 14.19 264 GLU B O 1
ATOM 4518 N N . LEU B 1 284 ? 43.408 2.828 -19.649 1.00 13.36 265 LEU B N 1
ATOM 4519 C CA . LEU B 1 284 ? 44.863 2.852 -19.750 1.00 13.60 265 LEU B CA 1
ATOM 4520 C C . LEU B 1 284 ? 45.453 4.152 -19.211 1.00 12.90 265 LEU B C 1
ATOM 4521 O O . LEU B 1 284 ? 44.858 5.229 -19.310 1.00 14.01 265 LEU B O 1
ATOM 4526 N N . ARG B 1 285 ? 46.664 4.040 -18.676 1.00 13.70 266 ARG B N 1
ATOM 4527 C CA . ARG B 1 285 ? 47.455 5.178 -18.218 1.00 14.68 266 ARG B CA 1
ATOM 4528 C C . ARG B 1 285 ? 48.663 5.292 -19.133 1.00 15.15 266 ARG B C 1
ATOM 4529 O O . ARG B 1 285 ? 49.435 4.347 -19.255 1.00 17.01 266 ARG B O 1
ATOM 4537 N N . MET B 1 286 ? 48.820 6.442 -19.777 1.00 14.93 267 MET B N 1
ATOM 4538 C CA . MET B 1 286 ? 49.815 6.629 -20.830 1.00 12.57 267 MET B CA 1
ATOM 4539 C C . MET B 1 286 ? 50.582 7.893 -20.475 1.00 17.16 267 MET B C 1
ATOM 4540 O O . MET B 1 286 ? 50.006 8.980 -20.462 1.00 19.89 267 MET B O 1
ATOM 4545 N N . GLU B 1 287 ? 51.853 7.751 -20.127 1.00 15.63 268 GLU B N 1
ATOM 4546 C CA . GLU B 1 287 ? 52.636 8.893 -19.664 1.00 12.30 268 GLU B CA 1
ATOM 4547 C C . GLU B 1 287 ? 53.941 8.968 -20.445 1.00 15.13 268 GLU B C 1
ATOM 4548 O O . GLU B 1 287 ? 54.659 7.973 -20.564 1.00 14.16 268 GLU B O 1
ATOM 4554 N N . ALA B 1 288 ? 54.266 10.152 -20.937 1.00 14.63 269 ALA B N 1
ATOM 4555 C CA . ALA B 1 288 ? 55.517 10.374 -21.636 1.00 14.74 269 ALA B CA 1
ATOM 4556 C C . ALA B 1 288 ? 56.552 10.933 -20.660 1.00 13.83 269 ALA B C 1
ATOM 4557 O O . ALA B 1 288 ? 56.218 11.483 -19.600 1.00 13.97 269 ALA B O 1
ATOM 4559 N N . PHE B 1 289 ? 57.820 10.735 -21.001 1.00 15.06 270 PHE B N 1
ATOM 4560 C CA . PHE B 1 289 ? 58.882 11.128 -20.093 1.00 14.46 270 PHE B CA 1
ATOM 4561 C C . PHE B 1 289 ? 60.170 11.323 -20.877 1.00 15.03 270 PHE B C 1
ATOM 4562 O O . PHE B 1 289 ? 60.343 10.808 -21.992 1.00 14.71 270 PHE B O 1
ATOM 4570 N N . VAL B 1 290 ? 61.045 12.142 -20.296 1.00 15.52 271 VAL B N 1
ATOM 4571 C CA A VAL B 1 290 ? 62.418 12.300 -20.747 0.50 16.06 271 VAL B CA 1
ATOM 4572 C CA B VAL B 1 290 ? 62.421 12.268 -20.751 0.50 16.05 271 VAL B CA 1
ATOM 4573 C C . VAL B 1 290 ? 63.312 12.141 -19.524 1.00 15.78 271 VAL B C 1
ATOM 4574 O O . VAL B 1 290 ? 62.941 12.538 -18.416 1.00 16.66 271 VAL B O 1
ATOM 4581 N N . VAL B 1 291 ? 64.490 11.563 -19.729 1.00 16.32 272 VAL B N 1
ATOM 4582 C CA . VAL B 1 291 ? 65.339 11.174 -18.609 1.00 16.87 272 VAL B CA 1
ATOM 4583 C C . VAL B 1 291 ? 65.741 12.380 -17.763 1.00 17.77 272 VAL B C 1
ATOM 4584 O O . VAL B 1 291 ? 65.988 12.247 -16.554 1.00 20.51 272 VAL B O 1
ATOM 4588 N N . TYR B 1 292 ? 65.770 13.578 -18.356 1.00 17.91 273 TYR B N 1
ATOM 4589 C CA . TYR B 1 292 ? 66.148 14.786 -17.626 1.00 18.26 273 TYR B CA 1
ATOM 4590 C C . TYR B 1 292 ? 65.172 15.159 -16.520 1.00 21.39 273 TYR B C 1
ATOM 4591 O O . TYR B 1 292 ? 65.489 16.048 -15.725 1.00 22.90 273 TYR B O 1
ATOM 4600 N N . ARG B 1 293 ? 63.987 14.551 -16.465 1.00 19.34 274 ARG B N 1
ATOM 4601 C CA . ARG B 1 293 ? 63.106 14.806 -15.330 1.00 22.77 274 ARG B CA 1
ATOM 4602 C C . ARG B 1 293 ? 63.802 14.463 -14.018 1.00 26.71 274 ARG B C 1
ATOM 4603 O O . ARG B 1 293 ? 63.540 15.087 -12.980 1.00 23.22 274 ARG B O 1
ATOM 4611 N N . TRP B 1 294 ? 64.678 13.471 -14.042 1.00 21.71 275 TRP B N 1
ATOM 4612 C CA . TRP B 1 294 ? 65.336 12.999 -12.837 1.00 22.82 275 TRP B CA 1
ATOM 4613 C C . TRP B 1 294 ? 66.674 13.711 -12.717 1.00 26.59 275 TRP B C 1
ATOM 4614 O O . TRP B 1 294 ? 67.514 13.622 -13.619 1.00 27.81 275 TRP B O 1
ATOM 4625 N N . GLN B 1 295 ? 66.848 14.425 -11.609 1.00 29.54 276 GLN B N 1
ATOM 4626 C CA . GLN B 1 295 ? 67.954 15.354 -11.441 1.00 36.39 276 GLN B CA 1
ATOM 4627 C C . GLN B 1 295 ? 69.268 14.594 -11.310 1.00 41.50 276 GLN B C 1
ATOM 4628 O O . GLN B 1 295 ? 69.300 13.372 -11.167 1.00 34.98 276 GLN B O 1
ATOM 4634 N N . GLY B 1 296 ? 70.371 15.344 -11.336 1.00 44.50 277 GLY B N 1
ATOM 4635 C CA . GLY B 1 296 ? 71.678 14.713 -11.320 1.00 39.79 277 GLY B CA 1
ATOM 4636 C C . GLY B 1 296 ? 71.866 13.766 -10.152 1.00 42.97 277 GLY B C 1
ATOM 4637 O O . GLY B 1 296 ? 72.605 12.782 -10.260 1.00 41.43 277 GLY B O 1
ATOM 4638 N N . ASP B 1 297 ? 71.193 14.033 -9.028 1.00 44.50 278 ASP B N 1
ATOM 4639 C CA . ASP B 1 297 ? 71.317 13.169 -7.859 1.00 40.83 278 ASP B CA 1
ATOM 4640 C C . ASP B 1 297 ? 70.765 11.782 -8.140 1.00 40.97 278 ASP B C 1
ATOM 4641 O O . ASP B 1 297 ? 71.480 10.778 -8.038 1.00 41.50 278 ASP B O 1
ATOM 4646 N N . ALA B 1 298 ? 69.470 11.709 -8.463 1.00 42.54 279 ALA B N 1
ATOM 4647 C CA . ALA B 1 298 ? 68.829 10.422 -8.690 1.00 39.41 279 ALA B CA 1
ATOM 4648 C C . ALA B 1 298 ? 69.427 9.711 -9.889 1.00 27.10 279 ALA B C 1
ATOM 4649 O O . ALA B 1 298 ? 69.428 8.473 -9.927 1.00 31.35 279 ALA B O 1
ATOM 4651 N N . ARG B 1 299 ? 69.927 10.466 -10.879 1.00 25.51 280 ARG B N 1
ATOM 4652 C CA . ARG B 1 299 ? 70.584 9.835 -12.014 1.00 29.50 280 ARG B CA 1
ATOM 4653 C C . ARG B 1 299 ? 71.848 9.112 -11.566 1.00 30.65 280 ARG B C 1
ATOM 4654 O O . ARG B 1 299 ? 72.158 8.034 -12.076 1.00 23.45 280 ARG B O 1
ATOM 4662 N N . GLN B 1 300 ? 72.588 9.685 -10.608 1.00 34.93 281 GLN B N 1
ATOM 4663 C CA . GLN B 1 300 ? 73.823 9.046 -10.142 1.00 33.31 281 GLN B CA 1
ATOM 4664 C C . GLN B 1 300 ? 73.544 7.717 -9.444 1.00 23.67 281 GLN B C 1
ATOM 4665 O O . GLN B 1 300 ? 74.253 6.729 -9.665 1.00 31.34 281 GLN B O 1
ATOM 4671 N N . LYS B 1 301 ? 72.529 7.671 -8.594 1.00 24.46 282 LYS B N 1
ATOM 4672 C CA . LYS B 1 301 ? 72.168 6.412 -7.954 1.00 27.02 282 LYS B CA 1
ATOM 4673 C C . LYS B 1 301 ? 71.743 5.372 -8.987 1.00 32.76 282 LYS B C 1
ATOM 4674 O O . LYS B 1 301 ? 72.144 4.202 -8.908 1.00 25.10 282 LYS B O 1
ATOM 4680 N N . ALA B 1 302 ? 70.939 5.778 -9.970 1.00 27.21 283 ALA B N 1
ATOM 4681 C CA . ALA B 1 302 ? 70.555 4.849 -11.029 1.00 21.34 283 ALA B CA 1
ATOM 4682 C C . ALA B 1 302 ? 71.773 4.400 -11.829 1.00 18.30 283 ALA B C 1
ATOM 4683 O O . ALA B 1 302 ? 71.882 3.226 -12.197 1.00 20.09 283 ALA B O 1
ATOM 4685 N N . LEU B 1 303 ? 72.705 5.319 -12.112 1.00 18.55 284 LEU B N 1
ATOM 4686 C CA . LEU B 1 303 ? 73.899 4.935 -12.858 1.00 19.56 284 LEU B CA 1
ATOM 4687 C C . LEU B 1 303 ? 74.697 3.893 -12.093 1.00 17.66 284 LEU B C 1
ATOM 4688 O O . LEU B 1 303 ? 75.245 2.953 -12.684 1.00 19.22 284 LEU B O 1
ATOM 4693 N N . LYS B 1 304 ? 74.813 4.075 -10.779 1.00 22.20 285 LYS B N 1
ATOM 4694 C CA . LYS B 1 304 ? 75.518 3.098 -9.956 1.00 25.06 285 LYS B CA 1
ATOM 4695 C C . LYS B 1 304 ? 74.820 1.747 -9.981 1.00 23.16 285 LYS B C 1
ATOM 4696 O O . LYS B 1 304 ? 75.488 0.706 -10.036 1.00 20.61 285 LYS B O 1
ATOM 4702 N N . ASP B 1 305 ? 73.480 1.741 -9.915 1.00 21.60 286 ASP B N 1
ATOM 4703 C CA . ASP B 1 305 ? 72.731 0.493 -10.074 1.00 20.18 286 ASP B CA 1
ATOM 4704 C C . ASP B 1 305 ? 73.044 -0.172 -11.414 1.00 21.51 286 ASP B C 1
ATOM 4705 O O . ASP B 1 305 ? 73.276 -1.384 -11.477 1.00 22.28 286 ASP B O 1
ATOM 4710 N N . LEU B 1 306 ? 73.033 0.604 -12.503 1.00 17.58 287 LEU B N 1
ATOM 4711 C CA . LEU B 1 306 ? 73.298 0.028 -13.820 1.00 16.63 287 LEU B CA 1
ATOM 4712 C C . LEU B 1 306 ? 74.699 -0.552 -13.893 1.00 18.59 287 LEU B C 1
ATOM 4713 O O . LEU B 1 306 ? 74.907 -1.631 -14.465 1.00 19.74 287 LEU B O 1
ATOM 4718 N N . LEU B 1 307 ? 75.688 0.174 -13.365 1.00 18.34 288 LEU B N 1
ATOM 4719 C CA . LEU B 1 307 ? 77.063 -0.322 -13.418 1.00 21.74 288 LEU B CA 1
ATOM 4720 C C . LEU B 1 307 ? 77.193 -1.619 -12.640 1.00 20.78 288 LEU B C 1
ATOM 4721 O O . LEU B 1 307 ? 77.797 -2.583 -13.119 1.00 22.16 288 LEU B O 1
ATOM 4726 N N . LYS B 1 308 ? 76.600 -1.663 -11.448 1.00 21.78 289 LYS B N 1
ATOM 4727 C CA . LYS B 1 308 ? 76.665 -2.854 -10.611 1.00 25.15 289 LYS B CA 1
ATOM 4728 C C . LYS B 1 308 ? 76.015 -4.051 -11.301 1.00 27.32 289 LYS B C 1
ATOM 4729 O O . LYS B 1 308 ? 76.540 -5.167 -11.243 1.00 24.81 289 LYS B O 1
ATOM 4735 N N . TRP B 1 309 ? 74.864 -3.840 -11.947 1.00 21.04 290 TRP B N 1
ATOM 4736 C CA . TRP B 1 309 ? 74.206 -4.917 -12.687 1.00 19.93 290 TRP B CA 1
ATOM 4737 C C . TRP B 1 309 ? 75.023 -5.375 -13.893 1.00 20.97 290 TRP B C 1
ATOM 4738 O O . TRP B 1 309 ? 75.030 -6.569 -14.219 1.00 21.85 290 TRP B O 1
ATOM 4749 N N . VAL B 1 310 ? 75.725 -4.460 -14.567 1.00 18.18 291 VAL B N 1
ATOM 4750 C CA . VAL B 1 310 ? 76.644 -4.885 -15.618 1.00 24.45 291 VAL B CA 1
ATOM 4751 C C . VAL B 1 310 ? 77.769 -5.735 -15.035 1.00 26.04 291 VAL B C 1
ATOM 4752 O O . VAL B 1 310 ? 78.126 -6.787 -15.579 1.00 26.22 291 VAL B O 1
ATOM 4756 N N . LEU B 1 311 ? 78.347 -5.295 -13.916 1.00 20.70 292 LEU B N 1
ATOM 4757 C CA . LEU B 1 311 ? 79.478 -6.036 -13.365 1.00 24.86 292 LEU B CA 1
ATOM 4758 C C . LEU B 1 311 ? 79.047 -7.391 -12.818 1.00 24.74 292 LEU B C 1
ATOM 4759 O O . LEU B 1 311 ? 79.844 -8.334 -12.812 1.00 29.33 292 LEU B O 1
ATOM 4764 N N . GLU B 1 312 ? 77.795 -7.516 -12.379 1.00 27.89 293 GLU B N 1
ATOM 4765 C CA . GLU B 1 312 ? 77.263 -8.787 -11.906 1.00 29.24 293 GLU B CA 1
ATOM 4766 C C . GLU B 1 312 ? 76.806 -9.709 -13.034 1.00 27.86 293 GLU B C 1
ATOM 4767 O O . GLU B 1 312 ? 76.455 -10.863 -12.762 1.00 32.09 293 GLU B O 1
ATOM 4773 N N . GLY B 1 313 ? 76.774 -9.235 -14.277 1.00 27.74 294 GLY B N 1
ATOM 4774 C CA . GLY B 1 313 ? 76.265 -10.036 -15.377 1.00 25.75 294 GLY B CA 1
ATOM 4775 C C . GLY B 1 313 ? 74.761 -10.077 -15.526 1.00 28.72 294 GLY B C 1
ATOM 4776 O O . GLY B 1 313 ? 74.266 -10.853 -16.353 1.00 27.33 294 GLY B O 1
ATOM 4777 N N . LYS B 1 314 ? 74.011 -9.281 -14.744 1.00 20.57 295 LYS B N 1
ATOM 4778 C CA . LYS B 1 314 ? 72.564 -9.199 -14.901 1.00 21.41 295 LYS B CA 1
ATOM 4779 C C . LYS B 1 314 ? 72.156 -8.297 -16.056 1.00 19.96 295 LYS B C 1
ATOM 4780 O O . LYS B 1 314 ? 71.014 -8.384 -16.516 1.00 19.44 295 LYS B O 1
ATOM 4786 N N . ILE B 1 315 ? 73.055 -7.438 -16.541 1.00 18.96 296 ILE B N 1
ATOM 4787 C CA . ILE B 1 315 ? 72.801 -6.636 -17.737 1.00 16.30 296 ILE B CA 1
ATOM 4788 C C . ILE B 1 315 ? 74.001 -6.798 -18.656 1.00 20.25 296 ILE B C 1
ATOM 4789 O O . ILE B 1 315 ? 75.107 -6.361 -18.323 1.00 25.58 296 ILE B O 1
ATOM 4794 N N . GLN B 1 316 ? 73.783 -7.422 -19.806 1.00 17.18 297 GLN B N 1
ATOM 4795 C CA . GLN B 1 316 ? 74.791 -7.580 -20.840 1.00 15.34 297 GLN B CA 1
ATOM 4796 C C . GLN B 1 316 ? 74.480 -6.606 -21.962 1.00 17.58 297 GLN B C 1
ATOM 4797 O O . GLN B 1 316 ? 73.422 -5.962 -21.996 1.00 18.63 297 GLN B O 1
ATOM 4803 N N . TYR B 1 317 ? 75.393 -6.534 -22.913 1.00 19.10 298 TYR B N 1
ATOM 4804 C CA . TYR B 1 317 ? 75.309 -5.462 -23.887 1.00 23.66 298 TYR B CA 1
ATOM 4805 C C . TYR B 1 317 ? 76.065 -5.858 -25.137 1.00 21.27 298 TYR B C 1
ATOM 4806 O O . TYR B 1 317 ? 76.909 -6.765 -25.135 1.00 20.68 298 TYR B O 1
ATOM 4815 N N . LYS B 1 318 ? 75.771 -5.124 -26.198 1.00 22.25 299 LYS B N 1
ATOM 4816 C CA . LYS B 1 318 ? 76.467 -5.267 -27.459 1.00 20.61 299 LYS B CA 1
ATOM 4817 C C . LYS B 1 318 ? 76.538 -3.882 -28.079 1.00 19.36 299 LYS B C 1
ATOM 4818 O O . LYS B 1 318 ? 75.559 -3.131 -28.038 1.00 19.21 299 LYS B O 1
ATOM 4824 N N . GLU B 1 319 ? 77.708 -3.544 -28.615 1.00 18.59 300 GLU B N 1
ATOM 4825 C CA . GLU B 1 319 ? 77.931 -2.269 -29.280 1.00 18.25 300 GLU B CA 1
ATOM 4826 C C . GLU B 1 319 ? 78.352 -2.504 -30.718 1.00 17.88 300 GLU B C 1
ATOM 4827 O O . GLU B 1 319 ? 79.039 -3.474 -31.037 1.00 17.91 300 GLU B O 1
ATOM 4833 N N . TYR B 1 320 ? 77.950 -1.592 -31.577 1.00 17.61 301 TYR B N 1
ATOM 4834 C CA . TYR B 1 320 ? 78.334 -1.599 -32.978 1.00 16.36 301 TYR B CA 1
ATOM 4835 C C . TYR B 1 320 ? 79.238 -0.388 -33.143 1.00 16.83 301 TYR B C 1
ATOM 4836 O O . TYR B 1 320 ? 78.750 0.737 -33.298 1.00 17.78 301 TYR B O 1
ATOM 4845 N N . ILE B 1 321 ? 80.544 -0.610 -33.078 1.00 16.91 302 ILE B N 1
ATOM 4846 C CA . ILE B 1 321 ? 81.510 0.482 -33.115 1.00 16.85 302 ILE B CA 1
ATOM 4847 C C . ILE B 1 321 ? 81.966 0.699 -34.553 1.00 19.54 302 ILE B C 1
ATOM 4848 O O . ILE B 1 321 ? 82.600 -0.173 -35.159 1.00 19.46 302 ILE B O 1
ATOM 4853 N N . ILE B 1 322 ? 81.702 1.883 -35.078 1.00 16.25 303 ILE B N 1
ATOM 4854 C CA . ILE B 1 322 ? 82.163 2.277 -36.400 1.00 17.87 303 ILE B CA 1
ATOM 4855 C C . ILE B 1 322 ? 83.396 3.158 -36.220 1.00 18.66 303 ILE B C 1
ATOM 4856 O O . ILE B 1 322 ? 83.348 4.165 -35.512 1.00 17.70 303 ILE B O 1
ATOM 4861 N N . GLU B 1 323 ? 84.502 2.776 -36.854 1.00 17.25 304 GLU B N 1
ATOM 4862 C CA . GLU B 1 323 ? 85.734 3.555 -36.823 1.00 17.79 304 GLU B CA 1
ATOM 4863 C C . GLU B 1 323 ? 85.667 4.724 -37.797 1.00 21.09 304 GLU B C 1
ATOM 4864 O O . GLU B 1 323 ? 85.377 4.536 -38.980 1.00 21.42 304 GLU B O 1
ATOM 4870 N N . GLY B 1 324 ? 85.985 5.924 -37.305 1.00 19.35 305 GLY B N 1
ATOM 4871 C CA . GLY B 1 324 ? 86.211 7.071 -38.160 1.00 19.09 305 GLY B CA 1
ATOM 4872 C C . GLY B 1 324 ? 85.128 8.122 -38.081 1.00 16.76 305 GLY B C 1
ATOM 4873 O O . GLY B 1 324 ? 83.983 7.865 -38.438 1.00 17.50 305 GLY B O 1
ATOM 4874 N N . PHE B 1 325 ? 85.501 9.326 -37.643 1.00 16.96 306 PHE B N 1
ATOM 4875 C CA . PHE B 1 325 ? 84.562 10.440 -37.585 1.00 16.10 306 PHE B CA 1
ATOM 4876 C C . PHE B 1 325 ? 83.910 10.716 -38.938 1.00 18.89 306 PHE B C 1
ATOM 4877 O O . PHE B 1 325 ? 82.757 11.147 -38.986 1.00 16.44 306 PHE B O 1
ATOM 4885 N N . GLU B 1 326 ? 84.620 10.471 -40.043 1.00 16.46 307 GLU B N 1
ATOM 4886 C CA . GLU B 1 326 ? 84.049 10.710 -41.369 1.00 16.79 307 GLU B CA 1
ATOM 4887 C C . GLU B 1 326 ? 82.838 9.822 -41.646 1.00 16.45 307 GLU B C 1
ATOM 4888 O O . GLU B 1 326 ? 82.041 10.113 -42.547 1.00 17.12 307 GLU B O 1
ATOM 4894 N N . ASN B 1 327 ? 82.678 8.758 -40.886 1.00 15.98 308 ASN B N 1
ATOM 4895 C CA . ASN B 1 327 ? 81.586 7.823 -41.060 1.00 15.69 308 ASN B CA 1
ATOM 4896 C C . ASN B 1 327 ? 80.391 8.128 -40.150 1.00 17.01 308 ASN B C 1
ATOM 4897 O O . ASN B 1 327 ? 79.471 7.315 -40.053 1.00 14.90 308 ASN B O 1
ATOM 4902 N N . MET B 1 328 ? 80.374 9.267 -39.467 1.00 15.49 309 MET B N 1
ATOM 4903 C CA . MET B 1 328 ? 79.270 9.518 -38.544 1.00 14.70 309 MET B CA 1
ATOM 4904 C C . MET B 1 328 ? 77.917 9.648 -39.239 1.00 14.71 309 MET B C 1
ATOM 4905 O O . MET B 1 328 ? 76.948 9.057 -38.741 1.00 14.31 309 MET B O 1
ATOM 4910 N N . PRO B 1 329 ? 77.770 10.346 -40.358 1.00 15.19 310 PRO B N 1
ATOM 4911 C CA . PRO B 1 329 ? 76.459 10.315 -41.041 1.00 15.26 310 PRO B CA 1
ATOM 4912 C C . PRO B 1 329 ? 76.018 8.902 -41.389 1.00 15.09 310 PRO B C 1
ATOM 4913 O O . PRO B 1 329 ? 74.864 8.544 -41.133 1.00 14.82 310 PRO B O 1
ATOM 4917 N N . ALA B 1 330 ? 76.929 8.080 -41.926 1.00 15.42 311 ALA B N 1
ATOM 4918 C CA . ALA B 1 330 ? 76.576 6.701 -42.256 1.00 15.24 311 ALA B CA 1
ATOM 4919 C C . ALA B 1 330 ? 76.146 5.931 -41.012 1.00 17.16 311 ALA B C 1
ATOM 4920 O O . ALA B 1 330 ? 75.218 5.108 -41.066 1.00 17.40 311 ALA B O 1
ATOM 4922 N N . ALA B 1 331 ? 76.825 6.173 -39.888 1.00 14.33 312 ALA B N 1
ATOM 4923 C CA . ALA B 1 331 ? 76.458 5.539 -38.628 1.00 13.84 312 ALA B CA 1
ATOM 4924 C C . ALA B 1 331 ? 75.044 5.927 -38.214 1.00 13.55 312 ALA B C 1
ATOM 4925 O O . ALA B 1 331 ? 74.239 5.068 -37.837 1.00 13.30 312 ALA B O 1
ATOM 4927 N N . PHE B 1 332 ? 74.719 7.222 -38.316 1.00 13.65 313 PHE B N 1
ATOM 4928 C CA . PHE B 1 332 ? 73.390 7.724 -37.983 1.00 15.07 313 PHE B CA 1
ATOM 4929 C C . PHE B 1 332 ? 72.321 7.081 -38.859 1.00 15.27 313 PHE B C 1
ATOM 4930 O O . PHE B 1 332 ? 71.277 6.644 -38.361 1.00 14.82 313 PHE B O 1
ATOM 4938 N N . MET B 1 333 ? 72.558 7.029 -40.169 1.00 14.37 314 MET B N 1
ATOM 4939 C CA . MET B 1 333 ? 71.531 6.526 -41.079 1.00 15.50 314 MET B CA 1
ATOM 4940 C C . MET B 1 333 ? 71.292 5.033 -40.871 1.00 14.13 314 MET B C 1
ATOM 4941 O O . MET B 1 333 ? 70.143 4.580 -40.864 1.00 17.07 314 MET B O 1
ATOM 4946 N N . GLY B 1 334 ? 72.358 4.257 -40.682 1.00 15.03 315 GLY B N 1
ATOM 4947 C CA . GLY B 1 334 ? 72.177 2.830 -40.444 1.00 17.45 315 GLY B CA 1
ATOM 4948 C C . GLY B 1 334 ? 71.486 2.570 -39.121 1.00 19.03 315 GLY B C 1
ATOM 4949 O O . GLY B 1 334 ? 70.647 1.666 -39.001 1.00 17.07 315 GLY B O 1
ATOM 4950 N N . MET B 1 335 ? 71.819 3.365 -38.114 1.00 13.29 316 MET B N 1
ATOM 4951 C CA . MET B 1 335 ? 71.147 3.244 -36.828 1.00 15.28 316 MET B CA 1
ATOM 4952 C C . MET B 1 335 ? 69.657 3.555 -36.963 1.00 15.59 316 MET B C 1
ATOM 4953 O O . MET B 1 335 ? 68.813 2.812 -36.455 1.00 17.12 316 MET B O 1
ATOM 4958 N N . LEU B 1 336 ? 69.314 4.633 -37.672 1.00 13.45 317 LEU B N 1
ATOM 4959 C CA . LEU B 1 336 ? 67.900 4.984 -37.822 1.00 14.24 317 LEU B CA 1
ATOM 4960 C C . LEU B 1 336 ? 67.138 3.869 -38.497 1.00 15.16 317 LEU B C 1
ATOM 4961 O O . LEU B 1 336 ? 65.959 3.652 -38.200 1.00 17.64 317 LEU B O 1
ATOM 4966 N N . LYS B 1 337 ? 67.789 3.162 -39.420 1.00 15.84 318 LYS B N 1
ATOM 4967 C CA . LYS B 1 337 ? 67.114 2.156 -40.220 1.00 13.80 318 LYS B CA 1
ATOM 4968 C C . LYS B 1 337 ? 67.148 0.793 -39.568 1.00 19.86 318 LYS B C 1
ATOM 4969 O O . LYS B 1 337 ? 66.661 -0.177 -40.160 1.00 22.34 318 LYS B O 1
ATOM 4975 N N . GLY B 1 338 ? 67.725 0.694 -38.380 1.00 16.15 319 GLY B N 1
ATOM 4976 C CA . GLY B 1 338 ? 67.731 -0.564 -37.672 1.00 18.88 319 GLY B CA 1
ATOM 4977 C C . GLY B 1 338 ? 68.735 -1.571 -38.165 1.00 23.84 319 GLY B C 1
ATOM 4978 O O . GLY B 1 338 ? 68.610 -2.756 -37.852 1.00 26.58 319 GLY B O 1
ATOM 4979 N N . ASP B 1 339 ? 69.754 -1.144 -38.901 1.00 18.29 320 ASP B N 1
ATOM 4980 C CA . ASP B 1 339 ? 70.588 -2.060 -39.655 1.00 23.26 320 ASP B CA 1
ATOM 4981 C C . ASP B 1 339 ? 71.831 -2.523 -38.900 1.00 22.33 320 ASP B C 1
ATOM 4982 O O . ASP B 1 339 ? 72.599 -3.328 -39.445 1.00 26.06 320 ASP B O 1
ATOM 4987 N N . ASN B 1 340 ? 72.050 -2.043 -37.674 1.00 19.73 321 ASN B N 1
ATOM 4988 C CA . ASN B 1 340 ? 73.265 -2.315 -36.912 1.00 20.47 321 ASN B CA 1
ATOM 4989 C C . ASN B 1 340 ? 72.942 -3.095 -35.645 1.00 18.95 321 ASN B C 1
ATOM 4990 O O . ASN B 1 340 ? 72.071 -2.695 -34.872 1.00 22.23 321 ASN B O 1
ATOM 4995 N N . LEU B 1 341 ? 73.696 -4.170 -35.411 1.00 20.22 322 LEU B N 1
ATOM 4996 C CA . LEU B 1 341 ? 73.511 -5.029 -34.245 1.00 21.21 322 LEU B CA 1
ATOM 4997 C C . LEU B 1 341 ? 74.272 -4.441 -33.067 1.00 23.84 322 LEU B C 1
ATOM 4998 O O . LEU B 1 341 ? 75.500 -4.536 -33.009 1.00 21.08 322 LEU B O 1
ATOM 5003 N N . GLY B 1 342 ? 73.551 -3.883 -32.107 1.00 20.25 323 GLY B N 1
ATOM 5004 C CA . GLY B 1 342 ? 74.179 -3.226 -30.983 1.00 18.39 323 GLY B CA 1
ATOM 5005 C C . GLY B 1 342 ? 74.091 -1.714 -31.095 1.00 17.15 323 GLY B C 1
ATOM 5006 O O . GLY B 1 342 ? 73.879 -1.146 -32.174 1.00 20.46 323 GLY B O 1
ATOM 5007 N N . LYS B 1 343 ? 74.234 -1.061 -29.945 1.00 20.66 324 LYS B N 1
ATOM 5008 C CA . LYS B 1 343 ? 74.182 0.393 -29.882 1.00 22.56 324 LYS B CA 1
ATOM 5009 C C . LYS B 1 343 ? 75.231 0.971 -30.807 1.00 17.55 324 LYS B C 1
ATOM 5010 O O . LYS B 1 343 ? 76.406 0.607 -30.725 1.00 17.30 324 LYS B O 1
ATOM 5016 N N . THR B 1 344 ? 74.821 1.887 -31.682 1.00 16.46 325 THR B N 1
ATOM 5017 C CA . THR B 1 344 ? 75.765 2.440 -32.649 1.00 12.95 325 THR B CA 1
ATOM 5018 C C . THR B 1 344 ? 76.589 3.544 -31.998 1.00 13.30 325 THR B C 1
ATOM 5019 O O . THR B 1 344 ? 76.041 4.479 -31.401 1.00 15.53 325 THR B O 1
ATOM 5023 N N . ILE B 1 345 ? 77.907 3.410 -32.114 1.00 12.95 326 ILE B N 1
ATOM 5024 C CA . ILE B 1 345 ? 78.897 4.335 -31.570 1.00 13.49 326 ILE B CA 1
ATOM 5025 C C . ILE B 1 345 ? 79.952 4.566 -32.639 1.00 18.56 326 ILE B C 1
ATOM 5026 O O . ILE B 1 345 ? 80.357 3.621 -33.324 1.00 18.92 326 ILE B O 1
ATOM 5031 N N . VAL B 1 346 ? 80.431 5.811 -32.766 1.00 14.87 327 VAL B N 1
ATOM 5032 C CA . VAL B 1 346 ? 81.550 6.137 -33.642 1.00 14.42 327 VAL B CA 1
ATOM 5033 C C . VAL B 1 346 ? 82.792 6.311 -32.790 1.00 15.40 327 VAL B C 1
ATOM 5034 O O . VAL B 1 346 ? 82.785 7.070 -31.814 1.00 16.37 327 VAL B O 1
ATOM 5038 N N . LYS B 1 347 ? 83.862 5.625 -33.162 1.00 15.26 328 LYS B N 1
ATOM 5039 C CA . LYS B 1 347 ? 85.152 5.768 -32.500 1.00 17.89 328 LYS B CA 1
ATOM 5040 C C . LYS B 1 347 ? 85.986 6.738 -33.318 1.00 21.64 328 LYS B C 1
ATOM 5041 O O . LYS B 1 347 ? 86.291 6.474 -34.484 1.00 21.66 328 LYS B O 1
ATOM 5047 N N . ALA B 1 348 ? 86.342 7.863 -32.723 1.00 18.48 329 ALA B N 1
ATOM 5048 C CA . ALA B 1 348 ? 87.156 8.824 -33.441 1.00 24.64 329 ALA B CA 1
ATOM 5049 C C . ALA B 1 348 ? 88.552 8.234 -33.692 1.00 32.05 329 ALA B C 1
ATOM 5050 O O . ALA B 1 348 ? 89.153 8.467 -34.748 1.00 34.91 329 ALA B O 1
#

Foldseek 3Di:
DKKKFKFQQDQAAFFDDPVRIDIDMDDDDDDDALKFKKFFFKWAFDLCQLVVVVPDDRVDTRWGKTWIFGCGDNRPVHDGGFTWIDIPHLMRMDMDSPPPIHGDPPPDDPVDDPNCCVFLLHQLVLLLVCLQCPQQVDQAAFEEEEECLLERNNLNNQLVCVVNHYAYEYEHADPVSQVVSVVLPHNHYDHPVPDPDLLVSQCVSPVQAGQEYEDAADAVSVLSNLLRYAQQHTYEHEHHLNPSSDNDDTHDHHDVVSCVVSVYHYYYDGSPVDDDVVSVVSSVVSVVCVVVVSRDFDEDEAEDSVCVSVLNSCVSVSNDRGRRMYGD/DKKKFKFQQAQDAQFDDDVRIDIDMDDDDDDDALKFKKFFFKWAFDLVQLVVSVPDDRVDTRWGKGWTFGCGDNRPVHDGGFIWIDIPGLMGMDMDSPPPIGGDDPPDDPVDDPCCCVACLHQLVLLLVCLQCPQQVDQAAFEEEEEPLQERNNLNNQLVCVVNHYAYEYEAADVVSQVVSVVLPHPHYDHPVPDPDLLVSQCVSPVQAGQEYEDAADAPSVLSNLLRHAQQHTYECEHHLVQSSDDDDGHDDHDVVSCVVSVYHYDYDGSVVDPPVVSSVSSVVSVVCVVVVSRDFDEFEAEDSVCVSVLNSCVSVRNTRGRYMYGD

Sequence (656 aa):
SMTKTWTLKKHFVGYPTNSDFELKTSELPPLKNGEVLLEALFLTVDPYMRVAAKRLKEGDTMMGQQVAKVVESKNVALPKGTIVLASPGWTTHSISDGKDLEKLLTEWPDTIPLSLALGTVGMPGLTAYFGLLEICCGVKGGETVMMVNAAAGAVGSVVGQIAKLKKGCKVVGAVGSDEKVAYLQKLGFDVVFNYKTVESLEETLKKASPDGYDCCYFDNVGGEFSNTVIGQMKKFGRIAICGAISTYNRTGPLPPGPPPEIVIYQELRMEAFVVYRWQGDARQKALKDLLKWVLEGKIQYKEYIIEGFENMPAAFMGMLKGDNLGKTIVKASMTKTWTLKKHFVGYPTNSDFELKTSELPPLKNGEVLLEALFLTVDPYMRVAAKRLKEGDTMMGQQVAKVVESKNVALPKGTIVLASPGWTTHSISDGKDLEKLLTEWPDTIPLSLALGTVGMPGLTAYFGLLEICCGVKGGETVMMVNAAAGAVGSVVGQIAKLKGCKVVGAVGSDEKVAYLQKLGFDVVFNYKTVESLEETLKKASPDGYDCCYFDNVGGEFSNTVIGQMKKFGRIAICGAISTYNRTGPLPPGPPPEIVIYQELRMEAFVVVYRWQGDARQKALKDLLKWVLEGKIQYKEYIIEGFENMPAAFMGMLKGDNLGKTIVKA

Secondary structure (DSSP, 8-state):
-EEEEEEESS--SSS--GGGEEEEEEEPPPPPTT-EEEEEEEEE--THHHHHGGGSPTTPBPP--EEEEEEEE--TTS-TT-EEEE---SBSEEEE-STT-EEPPTT--TTS-GGGGGTTTSHHHHHHHHIIIIII---SS-EEEESSTTSHHHHHHHHHHHHTT-EEEEEESSHHHHHHHHHHT-SEEEETTT-S-HHHHHHHH-TT-EEEEEESS-HHHHHHHHTTEEEEEEEEE---TTTTT-SSPPPBPPPHHHHHHTT-EEEE--GGGS-HHHHHHHHHHHHHHHHTTSS---EEEEE-GGGHHHHHHHHHHT-SSSEEEEE-/-EEEEEEE-S--SSS--GGGEEEEEEEPPPPPTT-EEEEEEEEE--THHHHHGGGSPTTPBPP--EEEEEEEES-TTS-TT-EEEE---SBSEEEE-STT-EEPPTT--TTS-GGGGGTTTSHHHHHHHHIIIIIS---SS-EEEESSTTSHHHHHHHHHHHHTT-EEEEEESSHHHHHHHHHTT-SEEEETTT-S-HHHHHHHH-TT-EEEEEESS-HHHHHHHHTTEEEEEEEEE---HHHHT--SSPPB---HHHHHHTT-EEEE--GGGS-HHHHHHHHHHHHHHHHTTSS---EEEEE-GGGHHHHHHHHHTT-SSSEEEEE-

Radius of gyration: 29.58 Å; Cα contacts (8 Å, |Δi|>4): 1503; chains: 2; bounding box: 92×50×51 Å

Nearest PDB structures (foldseek):
  2y05-assembly4_D  TM=9.931E-01  e=2.651E-70  Homo sapiens
  1v3t-assembly1_B  TM=9.903E-01  e=1.935E-62  Cavia porcellus
  6eow-assembly2_D-2  TM=9.308E-01  e=2.476E-39  Rubus idaeus
  4b7x-assembly6_E  TM=9.304E-01  e=7.079E-39  Pseudomonas aeruginosa PAO1
  4b7x-assembly2_C  TM=9.224E-01  e=1.353E-36  Pseudomonas aeruginosa PAO1

GO terms:
  GO:0035798 2-alkenal reductase (NADPH) activity (F, IDA)
  GO:0006693 prostaglandin metabolic process (P, IDA)
  GO:0047522 15-oxoprostaglandin 13-reductase [NAD(P)+] activity (F, IDA)
  GO:0005515 protein binding (F, IPI)
  GO:0070062 extracellular exosome (C, HDA)